Protein AF-A0A1Q3SH34-F1 (afdb_monomer_lite)

Sequence (637 aa):
MPYDEQGNFIYPLPARKSRTPASPARPKKRPAASQPPVISFPAPTALAPTPSENLPVNLELTGEEASRLTPAAPIPGPSAMPIDLMLPETANQPLLAIQEGNNRWQMSENDLALVWNAQLWPKNLRLRTTDGREVEVVYRGRWSGGFGPDFKGAMLRLGPELLKGDVELHLRSGDWNLHGHHTDPRYNEVILQVALEDNGPPVSTAQGRALPVLALLPLFREAGLQLLKTLEAARQSGTRLGSLSESEGPCCDRVAEHHAGLSQVLDKVERLGEQRFEEKAARFEAACAADPDGEDNAAAQELWAGLLEALGYSQNKEPFRRLAAVLPLSVMVDLDREARARRESAEERLLTLETVLLGGAGLLPSQRNPKTRLRIAEPPPPAFDWEAPDGPPEDFIAERYTAELESRWTLLERQLRQVLPGSAWLSQADWTFARLRPPNHPARRLAGLARLLVGWQLNEAVDLVEKFRKAVFGPIEGAAGRLNALLRAEPGDQESDSGLFWTSRYDFGDRALMVGSNQAAGVELIGESRAADMVLNIVLPFLAGYGRDKRDAKLVSQTLAAYRVHPPLSRNELIENVGRQVFRYWLDNPGEAVLEGKPLGKVTIARLANTACRQQGLIHLHHHFCAEQAYSACPLG

pLDDT: mean 76.25, std 22.87, range [22.78, 98.5]

Foldseek 3Di:
DQAPPVGHGDDDDDDDDDDDDDDDDDDDDDDDDDDDDDDDDDDDPDDDDDDDDDDDDDDDDDDDDPPDDDPDDDDDDFDFADDDPPDPPPDDFDWDWDDDPPDIDTDGQQLVLLCLQQVLAPPPDFFAFPVGWTKDFPDSAFQRNHPAARGFFTWIDGHPDTDTFGEHEDQEPCVCVVVPQQQDQSHQRHAEYEYCYHDDDFGAGVVRHTHTYGHCVVRCVVVPPSSVVVSVVCVVVVPDGRFRPPPDDPCQVVLVVVDPALVVLLVLLLVLLVVLLQVLLQVLLVQQLPDPVNPCLSLLLQLCLLLQLLLQPRFCSVLSSLLSVLCPLQNLLVLLQVCVVVVHDLQVLLLLQLLSSCVLSLAQPCSQDVVVVVVLPPPQDDDDDCPPPVGDDLVSLLSNSSSSSVVSNVVVVVVSCVVRPPRDRHHPVSGDDPPDDLLSQSSLLSSQVSQLSSVQNDNGSCSSVVLLLVLLDDDLLCSLVSQLVSRWAWQDDPPHSSSSNSLFGSGSPDDTPPDPPDPSGTDTSQDSLSSSSSCQNRSLSSQLSVCVSVVVPVSNVSSVSSQSNAFAHDDDVLLQSLLCSSCVVCQVVQQSNDDPNDRPPHDGSCSSCGGNSSSSSSVSQCSPPVVVVVPVPRPSD

Structure (mmCIF, N/CA/C/O backbone):
data_AF-A0A1Q3SH34-F1
#
_entry.id   AF-A0A1Q3SH34-F1
#
loop_
_atom_site.group_PDB
_atom_site.id
_atom_site.type_symbol
_atom_site.label_atom_id
_atom_site.label_alt_id
_atom_site.label_comp_id
_atom_site.label_asym_id
_atom_site.label_entity_id
_atom_site.label_seq_id
_atom_site.pdbx_PDB_ins_code
_atom_site.Cartn_x
_atom_site.Cartn_y
_atom_site.Cartn_z
_atom_site.occupancy
_atom_site.B_iso_or_equiv
_atom_site.auth_seq_id
_atom_site.auth_comp_id
_atom_site.auth_asym_id
_atom_site.auth_atom_id
_atom_site.pdbx_PDB_model_num
ATOM 1 N N . MET A 1 1 ? -0.378 51.248 -5.637 1.00 40.69 1 MET A N 1
ATOM 2 C CA . MET A 1 1 ? -1.216 50.180 -6.223 1.00 40.69 1 MET A CA 1
ATOM 3 C C . MET A 1 1 ? -0.435 49.592 -7.386 1.00 40.69 1 MET A C 1
ATOM 5 O O . MET A 1 1 ? 0.196 50.389 -8.069 1.00 40.69 1 MET A O 1
ATOM 9 N N . PRO A 1 2 ? -0.374 48.265 -7.584 1.00 41.16 2 PRO A N 1
ATOM 10 C CA . PRO A 1 2 ? 0.445 47.658 -8.627 1.00 41.16 2 PRO A CA 1
ATOM 11 C C . PRO A 1 2 ? -0.408 47.674 -9.881 1.00 41.16 2 PRO A C 1
ATOM 13 O O . PRO A 1 2 ? -0.968 46.661 -10.245 1.00 41.16 2 PRO A O 1
ATOM 16 N N . TYR A 1 3 ? -0.623 48.854 -10.438 1.00 42.72 3 TYR A N 1
ATOM 17 C CA . TYR A 1 3 ? -1.373 49.048 -11.664 1.00 42.72 3 TYR A CA 1
ATOM 18 C C . TYR A 1 3 ? -0.718 50.201 -12.421 1.00 42.72 3 TYR A C 1
ATOM 20 O O . TYR A 1 3 ? -0.334 51.189 -11.789 1.00 42.72 3 TYR A O 1
ATOM 28 N N . ASP A 1 4 ? -0.528 50.058 -13.729 1.00 63.41 4 ASP A N 1
ATOM 29 C CA . ASP A 1 4 ? -0.053 51.160 -14.570 1.00 63.41 4 ASP A CA 1
ATOM 30 C C . ASP A 1 4 ? -1.144 52.220 -14.799 1.00 63.41 4 ASP A C 1
ATOM 32 O O . ASP A 1 4 ? -2.281 52.091 -14.340 1.00 63.41 4 ASP A O 1
ATOM 36 N N . GLU A 1 5 ? -0.797 53.290 -15.519 1.00 49.72 5 GLU A N 1
ATOM 37 C CA . GLU A 1 5 ? -1.716 54.389 -15.849 1.00 49.72 5 GLU A CA 1
ATOM 38 C C . GLU A 1 5 ? -2.899 53.957 -16.742 1.00 49.72 5 GLU A C 1
ATOM 40 O O . GLU A 1 5 ? -3.805 54.755 -16.977 1.00 49.72 5 GLU A O 1
ATOM 45 N N . GLN A 1 6 ? -2.936 52.699 -17.204 1.00 55.75 6 GLN A N 1
ATOM 46 C CA . GLN A 1 6 ? -4.076 52.088 -17.894 1.00 55.75 6 GLN A CA 1
ATOM 47 C C . GLN A 1 6 ? -4.836 51.055 -17.038 1.00 55.75 6 GLN A C 1
ATOM 49 O O . GLN A 1 6 ? -5.807 50.471 -17.515 1.00 55.75 6 GLN A O 1
ATOM 54 N N . GLY A 1 7 ? -4.456 50.852 -15.773 1.00 39.78 7 GLY A N 1
ATOM 55 C CA . GLY A 1 7 ? -5.157 49.957 -14.855 1.00 39.78 7 GLY A CA 1
ATOM 56 C C . GLY A 1 7 ? -4.788 48.477 -14.991 1.00 39.78 7 GLY A C 1
ATOM 57 O O . GLY A 1 7 ? -5.581 47.636 -14.568 1.00 39.78 7 GLY A O 1
ATOM 58 N N . ASN A 1 8 ? -3.599 48.134 -15.511 1.00 48.47 8 ASN A N 1
ATOM 59 C CA . ASN A 1 8 ? -3.113 46.744 -15.604 1.00 48.47 8 ASN A CA 1
ATOM 60 C C . ASN A 1 8 ? -2.121 46.371 -14.500 1.00 48.47 8 ASN A C 1
ATOM 62 O O . ASN A 1 8 ? -1.215 47.144 -14.198 1.00 48.47 8 ASN A O 1
ATOM 66 N N . PHE A 1 9 ? -2.281 45.183 -13.901 1.00 34.72 9 PHE A N 1
ATOM 67 C CA . PHE A 1 9 ? -1.504 44.782 -12.726 1.00 34.72 9 PHE A CA 1
ATOM 68 C C . PHE A 1 9 ? -0.048 44.451 -13.075 1.00 34.72 9 PHE A C 1
ATOM 70 O O . PHE A 1 9 ? 0.200 43.533 -13.855 1.00 34.72 9 PHE A O 1
ATOM 77 N N . ILE A 1 10 ? 0.926 45.150 -12.478 1.00 45.34 10 ILE A N 1
ATOM 78 C CA . ILE A 1 10 ? 2.359 44.933 -12.758 1.00 45.34 10 ILE A CA 1
ATOM 79 C C . ILE A 1 10 ? 2.986 44.021 -11.691 1.00 45.34 10 ILE A C 1
ATOM 81 O O . ILE A 1 10 ? 3.083 44.395 -10.521 1.00 45.34 10 ILE A O 1
ATOM 85 N N . TYR A 1 11 ? 3.480 42.850 -12.106 1.00 36.75 11 TYR A N 1
ATOM 86 C CA . TYR A 1 11 ? 4.314 41.964 -11.280 1.00 36.75 11 TYR A CA 1
ATOM 87 C C . TYR A 1 11 ? 5.788 42.423 -11.282 1.00 36.75 11 TYR A C 1
ATOM 89 O O . TYR A 1 11 ? 6.368 42.575 -12.359 1.00 36.75 11 TYR A O 1
ATOM 97 N N . PRO A 1 12 ? 6.454 42.590 -10.122 1.00 33.12 12 PRO A N 1
ATOM 98 C CA . PRO A 1 12 ? 7.889 42.854 -10.079 1.00 33.12 12 PRO A CA 1
ATOM 99 C C . PRO A 1 12 ? 8.684 41.544 -10.216 1.00 33.12 12 PRO A C 1
ATOM 101 O O . PRO A 1 12 ? 8.666 40.696 -9.324 1.00 33.12 12 PRO A O 1
ATOM 104 N N . LEU A 1 13 ? 9.407 41.374 -11.326 1.00 33.31 13 LEU A N 1
ATOM 105 C CA . LEU A 1 13 ? 10.385 40.292 -11.499 1.00 33.31 13 LEU A CA 1
ATOM 106 C C . LEU A 1 13 ? 11.719 40.651 -10.807 1.00 33.31 13 LEU A C 1
ATOM 108 O O . LEU A 1 13 ? 12.190 41.781 -10.957 1.00 33.31 13 LEU A O 1
ATOM 112 N N . PRO A 1 14 ? 12.383 39.721 -10.091 1.00 30.48 14 PRO A N 1
ATOM 113 C CA . PRO A 1 14 ? 13.715 39.964 -9.544 1.00 30.48 14 PRO A CA 1
ATOM 114 C C . PRO A 1 14 ? 14.784 39.974 -10.651 1.00 30.48 14 PRO A C 1
ATOM 116 O O . PRO A 1 14 ? 14.792 39.143 -11.559 1.00 30.48 14 PRO A O 1
ATOM 119 N N . ALA A 1 15 ? 15.710 40.930 -10.553 1.00 29.91 15 ALA A N 1
ATOM 120 C CA . ALA A 1 15 ? 16.756 41.208 -11.533 1.00 29.91 15 ALA A CA 1
ATOM 121 C C . ALA A 1 15 ? 17.678 40.001 -11.811 1.00 29.91 15 ALA A C 1
ATOM 123 O O . ALA A 1 15 ? 18.384 39.515 -10.923 1.00 29.91 15 ALA A O 1
ATOM 124 N N . ARG A 1 16 ? 17.743 39.560 -13.077 1.00 32.06 16 ARG A N 1
ATOM 125 C CA . ARG A 1 16 ? 18.782 38.637 -13.563 1.00 32.06 16 ARG A CA 1
ATOM 126 C C . ARG A 1 16 ? 20.111 39.384 -13.707 1.00 32.06 16 ARG A C 1
ATOM 128 O O . ARG A 1 16 ? 20.206 40.362 -14.444 1.00 32.06 16 ARG A O 1
ATOM 135 N N . LYS A 1 17 ? 21.156 38.892 -13.031 1.00 31.56 17 LYS A N 1
ATOM 136 C CA . LYS A 1 17 ? 22.548 39.308 -13.264 1.00 31.56 17 LYS A CA 1
ATOM 137 C C . LYS A 1 17 ? 22.975 38.908 -14.679 1.00 31.56 17 LYS A C 1
ATOM 139 O O . LYS A 1 17 ? 22.796 37.762 -15.087 1.00 31.56 17 LYS A O 1
ATOM 144 N N . SER A 1 18 ? 23.555 39.862 -15.395 1.00 30.64 18 SER A N 1
ATOM 145 C CA . SER A 1 18 ? 24.138 39.701 -16.722 1.00 30.64 18 SER A CA 1
ATOM 146 C C . SER A 1 18 ? 25.331 38.736 -16.705 1.00 30.64 18 SER A C 1
ATOM 148 O O . SER A 1 18 ? 26.230 38.839 -15.870 1.00 30.64 18 SER A O 1
ATOM 150 N N . ARG A 1 19 ? 25.365 37.811 -17.670 1.00 33.12 19 ARG A N 1
ATOM 151 C CA . ARG A 1 19 ? 26.590 37.137 -18.113 1.00 33.12 19 ARG A CA 1
ATOM 152 C C . ARG A 1 19 ? 26.792 37.447 -19.594 1.00 33.12 19 ARG A C 1
ATOM 154 O O . ARG A 1 19 ? 25.862 37.360 -20.388 1.00 33.12 19 ARG A O 1
ATOM 161 N N . THR A 1 20 ? 28.004 37.884 -19.901 1.00 31.02 20 THR A N 1
ATOM 162 C CA . THR A 1 20 ? 28.543 38.270 -21.208 1.00 31.02 20 THR A CA 1
ATOM 163 C C . THR A 1 20 ? 28.591 37.100 -22.205 1.00 31.02 20 THR A C 1
ATOM 165 O O . THR A 1 20 ? 28.617 35.943 -21.781 1.00 31.02 20 THR A O 1
ATOM 168 N N . PRO A 1 21 ? 28.612 37.376 -23.526 1.00 30.64 21 PRO A N 1
ATOM 169 C CA . PRO A 1 21 ? 28.477 36.354 -24.560 1.00 30.64 21 PRO A CA 1
ATOM 170 C C . PRO A 1 21 ? 29.806 35.633 -24.826 1.00 30.64 21 PRO A C 1
ATOM 172 O O . PRO A 1 21 ? 30.855 36.268 -24.936 1.00 30.64 21 PRO A O 1
ATOM 175 N N . ALA A 1 22 ? 29.750 34.310 -24.984 1.00 31.41 22 ALA A N 1
ATOM 176 C CA . ALA A 1 22 ? 30.821 33.512 -25.575 1.00 31.41 22 ALA A CA 1
ATOM 177 C C . ALA A 1 22 ? 30.425 33.101 -27.007 1.00 31.41 22 ALA A C 1
ATOM 179 O O . ALA A 1 22 ? 29.274 32.752 -27.259 1.00 31.41 22 ALA A O 1
ATOM 180 N N . SER A 1 23 ? 31.392 33.189 -27.924 1.00 29.08 23 SER A N 1
ATOM 181 C CA . SER A 1 23 ? 31.316 32.928 -29.372 1.00 29.08 23 SER A CA 1
ATOM 182 C C . SER A 1 23 ? 30.656 31.597 -29.786 1.00 29.08 23 SER A C 1
ATOM 184 O O . SER A 1 23 ? 30.690 30.630 -29.024 1.00 29.08 23 SER A O 1
ATOM 186 N N . PRO A 1 24 ? 30.118 31.504 -31.023 1.00 32.91 24 PRO A N 1
ATOM 187 C CA . PRO A 1 24 ? 29.267 30.396 -31.442 1.00 32.91 24 PRO A CA 1
ATOM 188 C C . PRO A 1 24 ? 30.083 29.125 -31.703 1.00 32.91 24 PRO A C 1
ATOM 190 O O . PRO A 1 24 ? 30.954 29.085 -32.575 1.00 32.91 24 PRO A O 1
ATOM 193 N N . ALA A 1 25 ? 29.771 28.056 -30.972 1.00 32.25 25 ALA A N 1
ATOM 194 C CA . ALA A 1 25 ? 30.217 26.713 -31.312 1.00 32.25 25 ALA A CA 1
ATOM 195 C C . ALA A 1 25 ? 29.284 26.117 -32.381 1.00 32.25 25 ALA A C 1
ATOM 197 O O . ALA A 1 25 ? 28.064 26.141 -32.246 1.00 32.25 25 ALA A O 1
ATOM 198 N N . ARG A 1 26 ? 29.882 25.580 -33.452 1.00 29.38 26 ARG A N 1
ATOM 199 C CA . ARG A 1 26 ? 29.223 24.837 -34.542 1.00 29.38 26 ARG A CA 1
ATOM 200 C C . ARG A 1 26 ? 28.216 23.794 -34.016 1.00 29.38 26 ARG A C 1
ATOM 202 O O . ARG A 1 26 ? 28.567 23.059 -33.089 1.00 29.38 26 ARG A O 1
ATOM 209 N N . PRO A 1 27 ? 27.050 23.612 -34.665 1.00 29.56 27 PRO A N 1
ATOM 210 C CA . PRO A 1 27 ? 26.105 22.575 -34.276 1.00 29.56 27 PRO A CA 1
ATOM 211 C C . PRO A 1 27 ? 26.704 21.194 -34.575 1.00 29.56 27 PRO A C 1
ATOM 213 O O . PRO A 1 27 ? 27.080 20.885 -35.711 1.00 29.56 27 PRO A O 1
ATOM 216 N N . LYS A 1 28 ? 26.813 20.350 -33.544 1.00 31.22 28 LYS A N 1
ATOM 217 C CA . LYS A 1 28 ? 27.087 18.920 -33.719 1.00 31.22 28 LYS A CA 1
ATOM 218 C C . LYS A 1 28 ? 25.816 18.269 -34.267 1.00 31.22 28 LYS A C 1
ATOM 220 O O . LYS A 1 28 ? 24.780 18.291 -33.611 1.00 31.22 28 LYS A O 1
ATOM 225 N N . LYS A 1 29 ? 25.902 17.693 -35.470 1.00 30.31 29 LYS A N 1
ATOM 226 C CA . LYS A 1 29 ? 24.856 16.838 -36.049 1.00 30.31 29 LYS A CA 1
ATOM 227 C C . LYS A 1 29 ? 24.499 15.722 -35.054 1.00 30.31 29 LYS A C 1
ATOM 229 O O . LYS A 1 29 ? 25.384 14.958 -34.671 1.00 30.31 29 LYS A O 1
ATOM 234 N N . ARG A 1 30 ? 23.223 15.630 -34.658 1.00 31.39 30 ARG A N 1
ATOM 235 C CA . ARG A 1 30 ? 22.660 14.449 -33.978 1.00 31.39 30 ARG A CA 1
ATOM 236 C C . ARG A 1 30 ? 22.770 13.228 -34.913 1.00 31.39 30 ARG A C 1
ATOM 238 O O . ARG A 1 30 ? 22.581 13.399 -36.121 1.00 31.39 30 ARG A O 1
ATOM 245 N N . PRO A 1 31 ? 23.099 12.026 -34.410 1.00 29.91 31 PRO A N 1
ATOM 246 C CA . PRO A 1 31 ? 23.098 10.820 -35.229 1.00 29.91 31 PRO A CA 1
ATOM 247 C C . PRO A 1 31 ? 21.660 10.432 -35.605 1.00 29.91 31 PRO A C 1
ATOM 249 O O . PRO A 1 31 ? 20.716 10.706 -34.866 1.00 29.91 31 PRO A O 1
ATOM 252 N N . ALA A 1 32 ? 21.507 9.838 -36.789 1.00 29.52 32 ALA A N 1
ATOM 253 C CA . ALA A 1 32 ? 20.241 9.329 -37.305 1.00 29.52 32 ALA A CA 1
ATOM 254 C C . ALA A 1 32 ? 19.691 8.185 -36.434 1.00 29.52 32 ALA A C 1
ATOM 256 O O . ALA A 1 32 ? 20.468 7.484 -35.786 1.00 29.52 32 ALA A O 1
ATOM 257 N N . ALA A 1 33 ? 18.365 8.007 -36.464 1.00 30.92 33 ALA A N 1
ATOM 258 C CA . ALA A 1 33 ? 17.627 6.958 -35.763 1.00 30.92 33 ALA A CA 1
ATOM 259 C C . ALA A 1 33 ? 18.320 5.589 -35.893 1.00 30.92 33 ALA A C 1
ATOM 261 O O . ALA A 1 33 ? 18.483 5.060 -36.996 1.00 30.92 33 ALA A O 1
ATOM 262 N N . SER A 1 34 ? 18.756 5.041 -34.760 1.00 35.44 34 SER A N 1
ATOM 263 C CA . SER A 1 34 ? 19.270 3.681 -34.656 1.00 35.44 34 SER A CA 1
ATOM 264 C C . SER A 1 34 ? 18.134 2.689 -34.914 1.00 35.44 34 SER A C 1
ATOM 266 O O . SER A 1 34 ? 17.005 2.877 -34.465 1.00 35.44 34 SER A O 1
ATOM 268 N N . GLN A 1 35 ? 18.424 1.627 -35.669 1.00 30.20 35 GLN A N 1
ATOM 269 C CA . GLN A 1 35 ? 17.496 0.506 -35.808 1.00 30.20 35 GLN A CA 1
ATOM 270 C C . GLN A 1 35 ? 17.232 -0.130 -34.432 1.00 30.20 35 GLN A C 1
ATOM 272 O O . GLN A 1 35 ? 18.151 -0.198 -33.610 1.00 30.20 35 GLN A O 1
ATOM 277 N N . PRO A 1 36 ? 16.007 -0.613 -34.176 1.00 31.56 36 PRO A N 1
ATOM 278 C CA . PRO A 1 36 ? 15.662 -1.199 -32.889 1.00 31.56 36 PRO A CA 1
ATOM 279 C C . PRO A 1 36 ? 16.384 -2.546 -32.658 1.00 31.56 36 PRO A C 1
ATOM 281 O O . PRO A 1 36 ? 16.717 -3.245 -33.620 1.00 31.56 36 PRO A O 1
ATOM 284 N N . PRO A 1 37 ? 16.659 -2.910 -31.390 1.00 38.94 37 PRO A N 1
ATOM 285 C CA . PRO A 1 37 ? 17.680 -3.892 -31.035 1.00 38.94 37 PRO A CA 1
ATOM 286 C C . PRO A 1 37 ? 17.254 -5.351 -31.251 1.00 38.94 37 PRO A C 1
ATOM 288 O O . PRO A 1 37 ? 16.122 -5.747 -30.974 1.00 38.94 37 PRO A O 1
ATOM 291 N N . VAL A 1 38 ? 18.218 -6.179 -31.662 1.00 35.06 38 VAL A N 1
ATOM 292 C CA . VAL A 1 38 ? 18.160 -7.646 -31.579 1.00 35.06 38 VAL A CA 1
ATOM 293 C C . VAL A 1 38 ? 18.805 -8.053 -30.252 1.00 35.06 38 VAL A C 1
ATOM 295 O O . VAL A 1 38 ? 20.011 -7.883 -30.084 1.00 35.06 38 VAL A O 1
ATOM 298 N N . ILE A 1 39 ? 18.004 -8.540 -29.302 1.00 41.94 39 ILE A N 1
ATOM 299 C CA . ILE A 1 39 ? 18.472 -9.066 -28.011 1.00 41.94 39 ILE A CA 1
ATOM 300 C C . ILE A 1 39 ? 18.800 -10.558 -28.174 1.00 41.94 39 ILE A C 1
ATOM 302 O O . ILE A 1 39 ? 18.027 -11.291 -28.790 1.00 41.94 39 ILE A O 1
ATOM 306 N N . SER A 1 40 ? 19.948 -11.005 -27.658 1.00 31.20 40 SER A N 1
ATOM 307 C CA . SER A 1 40 ? 20.406 -12.398 -27.737 1.00 31.20 40 SER A CA 1
ATOM 308 C C . SER A 1 40 ? 20.482 -12.994 -26.336 1.00 31.20 40 SER A C 1
ATOM 310 O O . SER A 1 40 ? 21.377 -12.638 -25.576 1.00 31.20 40 SER A O 1
ATOM 312 N N . PHE A 1 41 ? 19.596 -13.939 -26.026 1.00 39.12 41 PHE A N 1
ATOM 313 C CA . PHE A 1 41 ? 19.610 -14.675 -24.761 1.00 39.12 41 PHE A CA 1
ATOM 314 C C . PHE A 1 41 ? 20.516 -15.917 -24.854 1.00 39.12 41 PHE A C 1
ATOM 316 O O . PHE A 1 41 ? 20.532 -16.578 -25.899 1.00 39.12 41 PHE A O 1
ATOM 323 N N . PRO A 1 42 ? 21.255 -16.285 -23.792 1.00 30.14 42 PRO A N 1
ATOM 324 C CA . PRO A 1 42 ? 21.793 -17.635 -23.672 1.00 30.14 42 PRO A CA 1
ATOM 325 C C . PRO A 1 42 ? 20.640 -18.647 -23.567 1.00 30.14 42 PRO A C 1
ATOM 327 O O . PRO A 1 42 ? 19.576 -18.344 -23.028 1.00 30.14 42 PRO A O 1
ATOM 330 N N . ALA A 1 43 ? 20.836 -19.848 -24.117 1.00 26.80 43 ALA A N 1
ATOM 331 C CA . ALA A 1 43 ? 19.821 -20.897 -24.096 1.00 26.80 43 ALA A CA 1
ATOM 332 C C . ALA A 1 43 ? 19.426 -21.257 -22.647 1.00 26.80 43 ALA A C 1
ATOM 334 O O . ALA A 1 43 ? 20.312 -21.350 -21.794 1.00 26.80 43 ALA A O 1
ATOM 335 N N . PRO A 1 44 ? 18.132 -21.487 -22.360 1.00 30.33 44 PRO A N 1
ATOM 336 C CA . PRO A 1 44 ? 17.690 -21.864 -21.026 1.00 30.33 44 PRO A CA 1
ATOM 337 C C . PRO A 1 44 ? 18.280 -23.218 -20.624 1.00 30.33 44 PRO A C 1
ATOM 339 O O . PRO A 1 44 ? 18.262 -24.178 -21.401 1.00 30.33 44 PRO A O 1
ATOM 342 N N . THR A 1 45 ? 18.754 -23.314 -19.384 1.00 31.91 45 THR A N 1
ATOM 343 C CA . THR A 1 45 ? 18.977 -24.601 -18.724 1.00 31.91 45 THR A CA 1
ATOM 344 C C . THR A 1 45 ? 17.617 -25.281 -18.600 1.00 31.91 45 THR A C 1
ATOM 346 O O . THR A 1 45 ? 16.701 -24.744 -17.980 1.00 31.91 45 THR A O 1
ATOM 349 N N . ALA A 1 46 ? 17.451 -26.424 -19.264 1.00 26.69 46 ALA A N 1
ATOM 350 C CA . ALA A 1 46 ? 16.186 -27.140 -19.306 1.00 26.69 46 ALA A CA 1
ATOM 351 C C . ALA A 1 46 ? 15.731 -27.525 -17.888 1.00 26.69 46 ALA A C 1
ATOM 353 O O . ALA A 1 46 ? 16.360 -28.354 -17.233 1.00 26.69 46 ALA A O 1
ATOM 354 N N . LEU A 1 47 ? 14.610 -26.955 -17.442 1.00 30.39 47 LEU A N 1
ATOM 355 C CA . LEU A 1 47 ? 13.809 -27.529 -16.366 1.00 30.39 47 LEU A CA 1
ATOM 356 C C . LEU A 1 47 ? 13.360 -28.922 -16.820 1.00 30.39 47 LEU A C 1
ATOM 358 O O . LEU A 1 47 ? 12.690 -29.070 -17.846 1.00 30.39 47 LEU A O 1
ATOM 362 N N . ALA A 1 48 ? 13.776 -29.949 -16.081 1.00 26.84 48 ALA A N 1
ATOM 363 C CA . ALA A 1 48 ? 13.339 -31.315 -16.321 1.00 26.84 48 ALA A CA 1
ATOM 364 C C . ALA A 1 48 ? 11.807 -31.401 -16.162 1.00 26.84 48 ALA A C 1
ATOM 366 O O . ALA A 1 48 ? 11.268 -30.863 -15.192 1.00 26.84 48 ALA A O 1
ATOM 367 N N . PRO A 1 49 ? 11.087 -32.067 -17.081 1.00 27.59 49 PRO A N 1
ATOM 368 C CA . PRO A 1 49 ? 9.660 -32.288 -16.915 1.00 27.59 49 PRO A CA 1
ATOM 369 C C . PRO A 1 49 ? 9.425 -33.209 -15.714 1.00 27.59 49 PRO A C 1
ATOM 371 O O . PRO A 1 49 ? 10.051 -34.263 -15.588 1.00 27.59 49 PRO A O 1
ATOM 374 N N . THR A 1 50 ? 8.506 -32.816 -14.837 1.00 28.94 50 THR A N 1
ATOM 375 C CA . THR A 1 50 ? 7.969 -33.690 -13.794 1.00 28.94 50 THR A CA 1
ATOM 376 C C . THR A 1 50 ? 7.320 -34.920 -14.448 1.00 28.94 50 THR A C 1
ATOM 378 O O . THR A 1 50 ? 6.574 -34.774 -15.421 1.00 28.94 50 THR A O 1
ATOM 381 N N . PRO A 1 51 ? 7.592 -36.150 -13.974 1.00 26.58 51 PRO A N 1
ATOM 382 C CA . PRO A 1 51 ? 6.960 -37.330 -14.539 1.00 26.58 51 PRO A CA 1
ATOM 383 C C . PRO A 1 51 ? 5.486 -37.373 -14.128 1.00 26.58 51 PRO A C 1
ATOM 385 O O . PRO A 1 51 ? 5.145 -37.288 -12.950 1.00 26.58 51 PRO A O 1
ATOM 388 N N . SER A 1 52 ? 4.607 -37.526 -15.118 1.00 30.77 52 SER A N 1
ATOM 389 C CA . SER A 1 52 ? 3.213 -37.898 -14.905 1.00 30.77 52 SER A CA 1
ATOM 390 C C . SER A 1 52 ? 3.160 -39.327 -14.358 1.00 30.77 52 SER A C 1
ATOM 392 O O . SER A 1 52 ? 3.414 -40.284 -15.095 1.00 30.77 52 SER A O 1
ATOM 394 N N . GLU A 1 53 ? 2.829 -39.495 -13.082 1.00 28.25 53 GLU A N 1
ATOM 395 C CA . GLU A 1 53 ? 2.519 -40.816 -12.542 1.00 28.25 53 GLU A CA 1
ATOM 396 C C . GLU A 1 53 ? 1.120 -41.249 -12.997 1.00 28.25 53 GLU A C 1
ATOM 398 O O . GLU A 1 53 ? 0.092 -40.803 -12.490 1.00 28.25 53 GLU A O 1
ATOM 403 N N . ASN A 1 54 ? 1.098 -42.148 -13.981 1.00 28.88 54 ASN A N 1
ATOM 404 C CA . ASN A 1 54 ? -0.015 -43.061 -14.205 1.00 28.88 54 ASN A CA 1
ATOM 405 C C . ASN A 1 54 ? -0.071 -44.044 -13.026 1.00 28.88 54 ASN A C 1
ATOM 407 O O . ASN A 1 54 ? 0.781 -44.926 -12.918 1.00 28.88 54 ASN A O 1
ATOM 411 N N . LEU A 1 55 ? -1.084 -43.925 -12.168 1.00 27.66 55 LEU A N 1
ATOM 412 C CA . LEU A 1 55 ? -1.441 -44.972 -11.209 1.00 27.66 55 LEU A CA 1
ATOM 413 C C . LEU A 1 55 ? -2.322 -46.033 -11.896 1.00 27.66 55 LEU A C 1
ATOM 415 O O . LEU A 1 55 ? -3.250 -45.672 -12.626 1.00 27.66 55 LEU A O 1
ATOM 419 N N . PRO A 1 56 ? -2.073 -47.338 -11.675 1.00 26.66 56 PRO A N 1
ATOM 420 C CA . PRO A 1 56 ? -2.910 -48.395 -12.210 1.00 26.66 56 PRO A CA 1
ATOM 421 C C . PRO A 1 56 ? -4.194 -48.534 -11.386 1.00 26.66 56 PRO A C 1
ATOM 423 O O . PRO A 1 56 ? -4.190 -48.564 -10.156 1.00 26.66 56 PRO A O 1
ATOM 426 N N . VAL A 1 57 ? -5.301 -48.658 -12.108 1.00 31.52 57 VAL A N 1
ATOM 427 C CA . VAL A 1 57 ? -6.615 -49.043 -11.598 1.00 31.52 57 VAL A CA 1
ATOM 428 C C . VAL A 1 57 ? -6.569 -50.509 -11.163 1.00 31.52 57 VAL A C 1
ATOM 430 O O . VAL A 1 57 ? -6.265 -51.369 -11.987 1.00 31.52 57 VAL A O 1
ATOM 433 N N . ASN A 1 58 ? -6.861 -50.782 -9.887 1.00 27.95 58 ASN A N 1
ATOM 434 C CA . ASN A 1 58 ? -7.751 -51.858 -9.419 1.00 27.95 58 ASN A CA 1
ATOM 435 C C . ASN A 1 58 ? -7.659 -52.014 -7.895 1.00 27.95 58 ASN A C 1
ATOM 437 O O . ASN A 1 58 ? -6.691 -52.568 -7.382 1.00 27.95 58 ASN A O 1
ATOM 441 N N . LEU A 1 59 ? -8.713 -51.608 -7.188 1.00 26.95 59 LEU A N 1
ATOM 442 C CA . LEU A 1 59 ? -9.173 -52.303 -5.988 1.00 26.95 59 LEU A CA 1
ATOM 443 C C . LEU A 1 59 ? -10.648 -51.964 -5.771 1.00 26.95 59 LEU A C 1
ATOM 445 O O . LEU A 1 59 ? -11.027 -50.809 -5.587 1.00 26.95 59 LEU A O 1
ATOM 449 N N . GLU A 1 60 ? -11.466 -53.004 -5.887 1.00 32.31 60 GLU A N 1
ATOM 450 C CA . GLU A 1 60 ? -12.895 -53.010 -5.615 1.00 32.31 60 GLU A CA 1
ATOM 451 C C . GLU A 1 60 ? -13.164 -52.528 -4.184 1.00 32.31 60 GLU A C 1
ATOM 453 O O . GLU A 1 60 ? -12.622 -53.073 -3.222 1.00 32.31 60 GLU A O 1
ATOM 458 N N . LEU A 1 61 ? -14.041 -51.535 -4.043 1.00 28.22 61 LEU A N 1
ATOM 459 C CA . LEU A 1 61 ? -14.716 -51.243 -2.785 1.00 28.22 61 LEU A CA 1
ATOM 460 C C . LEU A 1 61 ? -16.220 -51.329 -3.025 1.00 28.22 61 LEU A C 1
ATOM 462 O O . LEU A 1 61 ? -16.804 -50.602 -3.830 1.00 28.22 61 LEU A O 1
ATOM 466 N N . THR A 1 62 ? -16.811 -52.299 -2.340 1.00 29.66 62 THR A N 1
ATOM 467 C CA . THR A 1 62 ? -18.235 -52.595 -2.266 1.00 29.66 62 THR A CA 1
ATOM 468 C C . THR A 1 62 ? -19.015 -51.393 -1.747 1.00 29.66 62 THR A C 1
ATOM 470 O O . THR A 1 62 ? -18.591 -50.712 -0.813 1.00 29.66 62 THR A O 1
ATOM 473 N N . GLY A 1 63 ? -20.170 -51.141 -2.361 1.00 36.47 63 GLY A N 1
ATOM 474 C CA . GLY A 1 63 ? -21.063 -50.059 -1.982 1.00 36.47 63 GLY A CA 1
ATOM 475 C C . GLY A 1 63 ? -21.674 -50.280 -0.605 1.00 36.47 63 GLY A C 1
ATOM 476 O O . GLY A 1 63 ? -22.393 -51.249 -0.419 1.00 36.47 63 GLY A O 1
ATOM 477 N N . GLU A 1 64 ? -21.369 -49.371 0.319 1.00 32.31 64 GLU A N 1
ATOM 478 C CA . GLU A 1 64 ? -22.271 -48.787 1.326 1.00 32.31 64 GLU A CA 1
ATOM 479 C C . GLU A 1 64 ? -21.463 -47.888 2.284 1.00 32.31 64 GLU A C 1
ATOM 481 O O . GLU A 1 64 ? -21.405 -48.136 3.474 1.00 32.31 64 GLU A O 1
ATOM 486 N N . GLU A 1 65 ? -20.802 -46.830 1.791 1.00 30.50 65 GLU A N 1
ATOM 487 C CA . GLU A 1 65 ? -20.268 -45.776 2.691 1.00 30.50 65 GLU A CA 1
ATOM 488 C C . GLU A 1 65 ? -20.007 -44.410 2.011 1.00 30.50 65 GLU A C 1
ATOM 490 O O . GLU A 1 65 ? -19.386 -43.516 2.578 1.00 30.50 65 GLU A O 1
ATOM 495 N N . ALA A 1 66 ? -20.550 -44.180 0.808 1.00 28.27 66 ALA A N 1
ATOM 496 C CA . ALA A 1 66 ? -20.347 -42.952 0.022 1.00 28.27 66 ALA A CA 1
ATOM 497 C C . ALA A 1 66 ? -21.471 -41.898 0.184 1.00 28.27 66 ALA A C 1
ATOM 499 O O . ALA A 1 66 ? -21.839 -41.225 -0.775 1.00 28.27 66 ALA A O 1
ATOM 500 N N . SER A 1 67 ? -22.056 -41.762 1.382 1.00 31.02 67 SER A N 1
ATOM 501 C CA . SER A 1 67 ? -23.218 -40.876 1.635 1.00 31.02 67 SER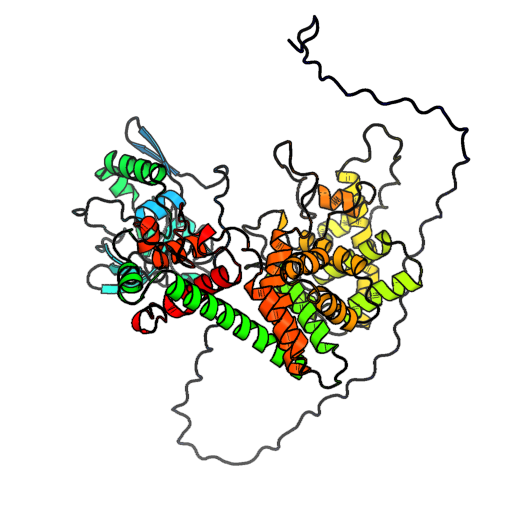 A CA 1
ATOM 502 C C . SER A 1 67 ? -23.003 -39.830 2.748 1.00 31.02 67 SER A C 1
ATOM 504 O O . SER A 1 67 ? -23.916 -39.090 3.105 1.00 31.02 67 SER A O 1
ATOM 506 N N . ARG A 1 68 ? -21.788 -39.679 3.298 1.00 32.16 68 ARG A N 1
ATOM 507 C CA . ARG A 1 68 ? -21.529 -38.663 4.343 1.00 32.16 68 ARG A CA 1
ATOM 508 C C . ARG A 1 68 ? -20.175 -37.969 4.246 1.00 32.16 68 ARG A C 1
ATOM 510 O O . ARG A 1 68 ? -19.444 -37.947 5.223 1.00 32.16 68 ARG A O 1
ATOM 517 N N . LEU A 1 69 ? -19.859 -37.345 3.114 1.00 27.12 69 LEU A N 1
ATOM 518 C CA . LEU A 1 69 ? -18.808 -36.322 3.055 1.00 27.12 69 LEU A CA 1
ATOM 519 C C . LEU A 1 69 ? -19.204 -35.237 2.046 1.00 27.12 69 LEU A C 1
ATOM 521 O O . LEU A 1 69 ? -18.997 -35.366 0.844 1.00 27.12 69 LEU A O 1
ATOM 525 N N . THR A 1 70 ? -19.805 -34.158 2.543 1.00 31.95 70 THR A N 1
ATOM 526 C CA . THR A 1 70 ? -19.877 -32.878 1.827 1.00 31.95 70 THR A CA 1
ATOM 527 C C . THR A 1 70 ? -18.482 -32.246 1.796 1.00 31.95 70 THR A C 1
ATOM 529 O O . THR A 1 70 ? -17.836 -32.214 2.848 1.00 31.95 70 THR A O 1
ATOM 532 N N . PRO A 1 71 ? -18.002 -31.706 0.661 1.00 27.66 71 PRO A N 1
ATOM 533 C CA . PRO A 1 71 ? -16.752 -30.963 0.647 1.00 27.66 71 PRO A CA 1
ATOM 534 C C . PRO A 1 71 ? -16.912 -29.688 1.481 1.00 27.66 71 PRO A C 1
ATOM 536 O O . PRO A 1 71 ? -17.873 -28.936 1.312 1.00 27.66 71 PRO A O 1
ATOM 539 N N . ALA A 1 72 ? -15.982 -29.476 2.412 1.00 26.53 72 ALA A N 1
ATOM 540 C CA . ALA A 1 72 ? -15.907 -28.264 3.211 1.00 26.53 72 ALA A CA 1
ATOM 541 C C . ALA A 1 72 ? -15.766 -27.042 2.290 1.00 26.53 72 ALA A C 1
ATOM 543 O O . ALA A 1 72 ? -14.935 -27.027 1.380 1.00 26.53 72 ALA A O 1
ATOM 544 N N . ALA A 1 73 ? -16.601 -26.030 2.527 1.00 26.89 73 ALA A N 1
ATOM 545 C CA . ALA A 1 73 ? -16.532 -24.749 1.842 1.00 26.89 73 ALA A CA 1
ATOM 546 C C . ALA A 1 73 ? -15.150 -24.092 2.048 1.00 26.89 73 ALA A C 1
ATOM 548 O O . ALA A 1 73 ? -14.562 -24.239 3.124 1.00 26.89 73 ALA A O 1
ATOM 549 N N . PRO A 1 74 ? -14.623 -23.358 1.050 1.00 26.42 74 PRO A N 1
ATOM 550 C CA . PRO A 1 74 ? -13.363 -22.644 1.191 1.00 26.42 74 PRO A CA 1
ATOM 551 C C . PRO A 1 74 ? -13.455 -21.608 2.317 1.00 26.42 74 PRO A C 1
ATOM 553 O O . PRO A 1 74 ? -14.417 -20.846 2.411 1.00 26.42 74 PRO A O 1
ATOM 556 N N . ILE A 1 75 ? -12.431 -21.593 3.169 1.00 25.81 75 ILE A N 1
ATOM 557 C CA . ILE A 1 75 ? -12.239 -20.609 4.236 1.00 25.81 75 ILE A CA 1
ATOM 558 C C . ILE A 1 75 ? -12.166 -19.214 3.585 1.00 25.81 75 ILE A C 1
ATOM 560 O O . ILE A 1 75 ? -11.326 -19.015 2.702 1.00 25.81 75 ILE A O 1
ATOM 564 N N . PRO A 1 76 ? -13.014 -18.241 3.968 1.00 24.34 76 PRO A N 1
ATOM 565 C CA . PRO A 1 76 ? -12.930 -16.893 3.423 1.00 24.34 76 PRO A CA 1
ATOM 566 C C . PRO A 1 76 ? -11.619 -16.238 3.875 1.00 24.34 76 PRO A C 1
ATOM 568 O O . PRO A 1 76 ? -11.303 -16.198 5.064 1.00 24.34 76 PRO A O 1
ATOM 571 N N . GLY A 1 77 ? -10.842 -15.735 2.913 1.00 24.91 77 GLY A N 1
ATOM 572 C CA . GLY A 1 77 ? -9.630 -14.964 3.186 1.00 24.91 77 GLY A CA 1
ATOM 573 C C . GLY A 1 77 ? -9.924 -13.684 3.987 1.00 24.91 77 GLY A C 1
ATOM 574 O O . GLY A 1 77 ? -11.058 -13.196 3.984 1.00 24.91 77 GLY A O 1
ATOM 575 N N . PRO A 1 78 ? -8.918 -13.115 4.677 1.00 24.36 78 PRO A N 1
ATOM 576 C CA . PRO A 1 78 ? -9.105 -11.958 5.544 1.00 24.36 78 PRO A CA 1
ATOM 577 C C . PRO A 1 78 ? -9.662 -10.760 4.763 1.00 24.36 78 PRO A C 1
ATOM 579 O O . PRO A 1 78 ? -9.065 -10.277 3.798 1.00 24.36 78 PRO A O 1
ATOM 582 N N . SER A 1 79 ? -10.830 -10.294 5.209 1.00 25.42 79 SER A N 1
ATOM 583 C CA . SER A 1 79 ? -11.577 -9.161 4.664 1.00 25.42 79 SER A CA 1
ATOM 584 C C . SER A 1 79 ? -10.705 -7.907 4.541 1.00 25.42 79 SER A C 1
ATOM 586 O O . SER A 1 79 ? -10.066 -7.461 5.494 1.00 25.42 79 SER A O 1
ATOM 588 N N . ALA A 1 80 ? -10.727 -7.326 3.342 1.00 27.88 80 ALA A N 1
ATOM 589 C CA . ALA A 1 80 ? -9.990 -6.141 2.929 1.00 27.88 80 ALA A CA 1
ATOM 590 C C . ALA A 1 80 ? -10.234 -4.905 3.821 1.00 27.88 80 ALA A C 1
ATOM 592 O O . ALA A 1 80 ? -11.329 -4.687 4.341 1.00 27.88 80 ALA A O 1
ATOM 593 N N . MET A 1 81 ? -9.192 -4.079 3.957 1.00 27.41 81 MET A N 1
ATOM 594 C CA . MET A 1 81 ? -9.200 -2.826 4.720 1.00 27.41 81 MET A CA 1
ATOM 595 C C . MET A 1 81 ? -9.885 -1.657 3.997 1.00 27.41 81 MET A C 1
ATOM 597 O O . MET A 1 81 ? -9.792 -1.578 2.767 1.00 27.41 81 MET A O 1
ATOM 601 N N . PRO A 1 82 ? -10.436 -0.678 4.744 1.00 28.97 82 PRO A N 1
ATOM 602 C CA . PRO A 1 82 ? -10.817 0.622 4.215 1.00 28.97 82 PRO A CA 1
ATOM 603 C C . PRO A 1 82 ? -9.636 1.597 4.094 1.00 28.97 82 PRO A C 1
ATOM 605 O O . PRO A 1 82 ? -8.601 1.494 4.753 1.00 28.97 82 PRO A O 1
ATOM 608 N N . ILE A 1 83 ? -9.858 2.537 3.183 1.00 29.14 83 ILE A N 1
ATOM 609 C CA . ILE A 1 83 ? -8.961 3.523 2.589 1.00 29.14 83 ILE A CA 1
ATOM 610 C C . ILE A 1 83 ? -8.840 4.772 3.474 1.00 29.14 83 ILE A C 1
ATOM 612 O O . ILE A 1 83 ? -9.725 5.107 4.254 1.00 29.14 83 ILE A O 1
ATOM 616 N N . ASP A 1 84 ? -7.743 5.491 3.269 1.00 24.62 84 ASP A N 1
ATOM 617 C CA . ASP A 1 84 ? -7.524 6.889 3.627 1.00 24.62 84 ASP A CA 1
ATOM 618 C C . ASP A 1 84 ? -8.564 7.814 2.938 1.00 24.62 84 ASP A C 1
ATOM 620 O O . ASP A 1 84 ? -8.328 8.397 1.874 1.00 24.62 84 ASP A O 1
ATOM 624 N N . LEU A 1 85 ? -9.774 7.888 3.500 1.00 26.52 85 LEU A N 1
ATOM 625 C CA . LEU A 1 85 ? -10.801 8.862 3.131 1.00 26.52 85 LEU A CA 1
ATOM 626 C C . LEU A 1 85 ? -10.548 10.169 3.888 1.00 26.52 85 LEU A C 1
ATOM 628 O O . LEU A 1 85 ? -11.284 10.562 4.783 1.00 26.52 85 LEU A O 1
ATOM 632 N N . MET A 1 86 ? -9.534 10.928 3.473 1.00 22.78 86 MET A N 1
ATOM 633 C CA . MET A 1 86 ? -9.776 12.368 3.468 1.00 22.78 86 MET A CA 1
ATOM 634 C C . MET A 1 86 ? -10.863 12.630 2.427 1.00 22.78 86 MET A C 1
ATOM 636 O O . MET A 1 86 ? -10.673 12.330 1.243 1.00 22.78 86 MET A O 1
ATOM 640 N N . LEU A 1 87 ? -12.004 13.105 2.936 1.00 25.98 87 LEU A N 1
ATOM 641 C CA . LEU A 1 87 ? -13.162 13.604 2.204 1.00 25.98 87 LEU A CA 1
ATOM 642 C C . LEU A 1 87 ? -12.707 14.258 0.890 1.00 25.98 87 LEU A C 1
ATOM 644 O O . LEU A 1 87 ? -11.830 15.126 0.944 1.00 25.98 87 LEU A O 1
ATOM 648 N N . PRO A 1 88 ? -13.261 13.879 -0.277 1.00 25.03 88 PRO A N 1
ATOM 649 C CA . PRO A 1 88 ? -13.116 14.733 -1.441 1.00 25.03 88 PRO A CA 1
ATOM 650 C C . PRO A 1 88 ? -13.634 16.117 -1.042 1.00 25.03 88 PRO A C 1
ATOM 652 O O . PRO A 1 88 ? -14.712 16.231 -0.449 1.00 25.03 88 PRO A O 1
ATOM 655 N N . GLU A 1 89 ? -12.866 17.163 -1.346 1.00 29.39 89 GLU A N 1
ATOM 656 C CA . GLU A 1 89 ? -13.450 18.494 -1.455 1.00 29.39 89 GLU A CA 1
ATOM 657 C C . GLU A 1 89 ? -14.732 18.363 -2.287 1.00 29.39 89 GLU A C 1
ATOM 659 O O . GLU A 1 89 ? -14.787 17.625 -3.272 1.00 29.39 89 GLU A O 1
ATOM 664 N N . THR A 1 90 ? -15.779 19.003 -1.787 1.00 32.94 90 THR A N 1
ATOM 665 C CA . THR A 1 90 ? -17.224 18.801 -1.973 1.00 32.94 90 THR A CA 1
ATOM 666 C C . THR A 1 90 ? -17.771 18.933 -3.405 1.00 32.94 90 THR A C 1
ATOM 668 O O . THR A 1 90 ? -18.944 19.239 -3.593 1.00 32.94 90 THR A O 1
ATOM 671 N N . ALA A 1 91 ? -16.967 18.711 -4.440 1.00 29.75 91 ALA A N 1
ATOM 672 C CA . ALA A 1 91 ? -17.274 19.164 -5.787 1.00 29.75 91 ALA A CA 1
ATOM 673 C C . ALA A 1 91 ? -18.025 18.166 -6.688 1.00 29.75 91 ALA A C 1
ATOM 675 O O . ALA A 1 91 ? -18.382 18.572 -7.786 1.00 29.75 91 ALA A O 1
ATOM 676 N N . ASN A 1 92 ? -18.280 16.901 -6.303 1.00 37.78 92 ASN A N 1
ATOM 677 C CA . ASN A 1 92 ? -18.899 15.944 -7.249 1.00 37.78 92 ASN A CA 1
ATOM 678 C C . ASN A 1 92 ? -19.679 14.747 -6.654 1.00 37.78 92 ASN A C 1
ATOM 680 O O . ASN A 1 92 ? -19.741 13.686 -7.274 1.00 37.78 92 ASN A O 1
ATOM 684 N N . GLN A 1 93 ? -20.289 14.871 -5.470 1.00 46.94 93 GLN A N 1
ATOM 685 C CA . GLN A 1 93 ? -21.272 13.862 -5.035 1.00 46.94 93 GLN A CA 1
ATOM 686 C C . GLN A 1 93 ? -22.638 14.132 -5.682 1.00 46.94 93 GLN A C 1
ATOM 688 O O . GLN A 1 93 ? -23.021 15.300 -5.782 1.00 46.94 93 GLN A O 1
ATOM 693 N N . PRO A 1 94 ? -23.387 13.098 -6.116 1.00 58.88 94 PRO A N 1
ATOM 694 C CA . PRO A 1 94 ? -24.760 13.292 -6.558 1.00 58.88 94 PRO A CA 1
ATOM 695 C C . PRO A 1 94 ? -25.570 13.889 -5.403 1.00 58.88 94 PRO A C 1
ATOM 697 O O . PRO A 1 94 ? -25.494 13.426 -4.265 1.00 58.88 94 PRO A O 1
ATOM 700 N N . LEU A 1 95 ? -26.307 14.959 -5.698 1.00 70.88 95 LEU A N 1
ATOM 701 C CA . LEU A 1 95 ? -27.166 15.647 -4.742 1.00 70.88 95 LEU A CA 1
ATOM 702 C C . LEU A 1 95 ? -28.609 15.521 -5.208 1.00 70.88 95 LEU A C 1
ATOM 704 O O . LEU A 1 95 ? -28.927 15.883 -6.343 1.00 70.88 95 LEU A O 1
ATOM 708 N N . LEU A 1 96 ? -29.495 15.063 -4.325 1.00 72.31 96 LEU A N 1
ATOM 709 C CA . LEU A 1 96 ? -30.930 15.117 -4.575 1.00 72.31 96 LEU A CA 1
ATOM 710 C C . LEU A 1 96 ? -31.495 16.395 -3.960 1.00 72.31 96 LEU A C 1
ATOM 712 O O . LEU A 1 96 ? -31.347 16.644 -2.762 1.00 72.31 96 LEU A O 1
ATOM 716 N N . ALA A 1 97 ? -32.123 17.223 -4.795 1.00 72.50 97 ALA A N 1
ATOM 717 C CA . ALA A 1 97 ? -32.822 18.408 -4.328 1.00 72.50 97 ALA A CA 1
ATOM 718 C C . ALA A 1 97 ? -34.180 18.010 -3.733 1.00 72.50 97 ALA A C 1
ATOM 720 O O . ALA A 1 97 ? -35.007 17.413 -4.419 1.00 72.50 97 ALA A O 1
ATOM 721 N N . ILE A 1 98 ? -34.420 18.379 -2.478 1.00 69.12 98 ILE A N 1
ATOM 722 C CA . ILE A 1 98 ? -35.709 18.220 -1.800 1.00 69.12 98 ILE A CA 1
ATOM 723 C C . ILE A 1 98 ? -36.372 19.595 -1.746 1.00 69.12 98 ILE A C 1
ATOM 725 O O . ILE A 1 98 ? -35.760 20.557 -1.277 1.00 69.12 98 ILE A O 1
ATOM 729 N N . GLN A 1 99 ? -37.613 19.694 -2.221 1.00 66.06 99 GLN A N 1
ATOM 730 C CA . GLN A 1 99 ? -38.410 20.917 -2.146 1.00 66.06 99 GLN A CA 1
ATOM 731 C C . GLN A 1 99 ? -39.643 20.692 -1.268 1.00 66.06 99 GLN A C 1
ATOM 733 O O . GLN A 1 99 ? -40.468 19.830 -1.566 1.00 66.06 99 GLN A O 1
ATOM 738 N N . GLU A 1 100 ? -39.777 21.499 -0.214 1.00 59.50 100 GLU A N 1
ATOM 739 C CA . GLU A 1 100 ? -40.957 21.543 0.655 1.00 59.50 100 GLU A CA 1
ATOM 740 C C . GLU A 1 100 ? -41.387 22.991 0.888 1.00 59.50 100 GLU A C 1
ATOM 742 O O . GLU A 1 100 ? -40.678 23.778 1.523 1.00 59.50 100 GLU A O 1
ATOM 747 N N . GLY A 1 101 ? -42.554 23.366 0.360 1.00 64.88 101 GLY A N 1
ATOM 748 C CA . GLY A 1 101 ? -43.001 24.759 0.373 1.00 64.88 101 GLY A CA 1
ATOM 749 C C . GLY A 1 101 ? -41.964 25.683 -0.281 1.00 64.88 101 GLY A C 1
ATOM 750 O O . GLY A 1 101 ? -41.584 25.475 -1.433 1.00 64.88 101 GLY A O 1
ATOM 751 N N . ASN A 1 102 ? -41.483 26.682 0.469 1.00 57.75 102 ASN A N 1
ATOM 752 C CA . ASN A 1 102 ? -40.448 27.627 0.022 1.00 57.75 102 ASN A CA 1
ATOM 753 C C . ASN A 1 102 ? -39.008 27.168 0.319 1.00 57.75 102 ASN A C 1
ATOM 755 O O . ASN A 1 102 ? -38.064 27.857 -0.065 1.00 57.75 102 ASN A O 1
ATOM 759 N N . ASN A 1 103 ? -38.817 26.036 1.000 1.00 56.25 103 ASN A N 1
ATOM 760 C CA . ASN A 1 103 ? -37.488 25.565 1.371 1.00 56.25 103 ASN A CA 1
ATOM 761 C C . ASN A 1 103 ? -36.952 24.571 0.335 1.00 56.25 103 ASN A C 1
ATOM 763 O O . ASN A 1 103 ? -37.645 23.629 -0.057 1.00 56.25 103 ASN A O 1
ATOM 767 N N . ARG A 1 104 ? -35.692 24.764 -0.077 1.00 67.06 104 ARG A N 1
ATOM 768 C CA . ARG A 1 104 ? -34.965 23.859 -0.974 1.00 67.06 104 ARG A CA 1
ATOM 769 C C . ARG A 1 104 ? -33.685 23.382 -0.302 1.00 67.06 104 ARG A C 1
ATOM 771 O O . ARG A 1 104 ? -32.854 24.202 0.077 1.00 67.06 104 ARG A O 1
ATOM 778 N N . TRP A 1 105 ? -33.510 22.069 -0.223 1.00 71.75 105 TRP A N 1
ATOM 779 C CA . TRP A 1 105 ? -32.349 21.426 0.393 1.00 71.75 105 TRP A CA 1
ATOM 780 C C . TRP A 1 105 ? -31.672 20.494 -0.598 1.00 71.75 105 TRP A C 1
ATOM 782 O O . TRP A 1 105 ? -32.303 20.027 -1.542 1.00 71.75 105 TRP A O 1
ATOM 792 N N . GLN A 1 106 ? -30.390 20.225 -0.382 1.00 77.50 106 GLN A N 1
ATOM 793 C CA . GLN A 1 106 ? -29.630 19.243 -1.146 1.00 77.50 106 GLN A CA 1
ATOM 794 C C . GLN A 1 106 ? -29.120 18.175 -0.190 1.00 77.50 106 GLN A C 1
ATOM 796 O O . GLN A 1 106 ? -28.540 18.504 0.848 1.00 77.50 106 GLN A O 1
ATOM 801 N N . MET A 1 107 ? -29.352 16.916 -0.548 1.00 80.44 107 MET A N 1
ATOM 802 C CA . MET A 1 107 ? -28.940 15.767 0.244 1.00 80.44 107 MET A CA 1
ATOM 803 C C . MET A 1 107 ? -27.980 14.895 -0.554 1.00 80.44 107 MET A C 1
ATOM 805 O O . MET A 1 107 ? -28.253 14.577 -1.712 1.00 80.44 107 MET A O 1
ATOM 809 N N . SER A 1 108 ? -26.866 14.528 0.071 1.00 83.88 108 SER A N 1
ATOM 810 C CA . SER A 1 108 ? -25.901 13.555 -0.447 1.00 83.88 108 SER A CA 1
ATOM 811 C C . SER A 1 108 ? -26.119 12.173 0.177 1.00 83.88 108 SER A C 1
ATOM 813 O O . SER A 1 108 ? -26.765 12.045 1.219 1.00 83.88 108 SER A O 1
ATOM 815 N N . GLU A 1 109 ? -25.537 11.129 -0.415 1.00 82.94 109 GLU A N 1
ATOM 816 C CA . GLU A 1 109 ? -25.496 9.792 0.204 1.00 82.94 109 GLU A CA 1
ATOM 817 C C . GLU A 1 109 ? -24.763 9.814 1.552 1.00 82.94 109 GLU A C 1
ATOM 819 O O . GLU A 1 109 ? -25.174 9.142 2.492 1.00 82.94 109 GLU A O 1
ATOM 824 N N . ASN A 1 110 ? -23.744 10.666 1.703 1.00 78.62 110 ASN A N 1
ATOM 825 C CA . ASN A 1 110 ? -23.069 10.864 2.987 1.00 78.62 110 ASN A CA 1
ATOM 826 C C . ASN A 1 110 ? -24.011 11.431 4.057 1.00 78.62 110 ASN A C 1
ATOM 828 O O . ASN A 1 110 ? -23.933 11.039 5.220 1.00 78.62 110 ASN A O 1
ATOM 832 N N . ASP A 1 111 ? -24.910 12.343 3.684 1.00 82.38 111 ASP A N 1
ATOM 833 C CA . ASP A 1 111 ? -25.919 12.859 4.609 1.00 82.38 111 ASP A CA 1
ATOM 834 C C . ASP A 1 111 ? -26.924 11.777 4.995 1.00 82.38 111 ASP A C 1
ATOM 836 O O . ASP A 1 111 ? -27.272 11.648 6.167 1.00 82.38 111 ASP A O 1
ATOM 840 N N . LEU A 1 112 ? -27.356 10.972 4.021 1.00 86.00 112 LEU A N 1
ATOM 841 C CA . LEU A 1 112 ? -28.234 9.831 4.261 1.00 86.00 112 LEU A CA 1
ATOM 842 C C . LEU A 1 112 ? -27.585 8.830 5.228 1.00 86.00 112 LEU A C 1
ATOM 844 O O . LEU A 1 112 ? -28.203 8.390 6.200 1.00 86.00 112 LEU A O 1
ATOM 848 N N . ALA A 1 113 ? -26.305 8.541 5.010 1.00 85.75 113 ALA A N 1
ATOM 849 C CA . ALA A 1 113 ? -25.509 7.700 5.880 1.00 85.75 113 ALA A CA 1
ATOM 850 C C . ALA A 1 113 ? -25.340 8.312 7.275 1.00 85.75 113 ALA A C 1
ATOM 852 O O . ALA A 1 113 ? -25.353 7.574 8.255 1.00 85.75 113 ALA A O 1
ATOM 853 N N . LEU A 1 114 ? -25.216 9.638 7.414 1.00 81.81 114 LEU A N 1
ATOM 854 C CA . LEU A 1 114 ? -25.176 10.304 8.723 1.00 81.81 114 LEU A CA 1
ATOM 855 C C . LEU A 1 114 ? -26.507 10.170 9.465 1.00 81.81 114 LEU A C 1
ATOM 857 O O . LEU A 1 114 ? -26.504 9.865 10.658 1.00 81.81 114 LEU A O 1
ATOM 861 N N . VAL A 1 115 ? -27.629 10.352 8.764 1.00 83.81 115 VAL A N 1
ATOM 862 C CA . VAL A 1 115 ? -28.974 10.161 9.322 1.00 83.81 115 VAL A CA 1
ATOM 863 C C . VAL A 1 115 ? -29.135 8.738 9.839 1.00 83.81 115 VAL A C 1
ATOM 865 O O . VAL A 1 115 ? -29.545 8.555 10.983 1.00 83.81 115 VAL A O 1
ATOM 868 N N . TRP A 1 116 ? -28.730 7.736 9.055 1.00 88.44 116 TRP A N 1
ATOM 869 C CA . TRP A 1 116 ? -28.721 6.345 9.501 1.00 88.44 116 TRP A CA 1
ATOM 870 C C . TRP A 1 116 ? -27.732 6.104 10.653 1.00 88.44 116 TRP A C 1
ATOM 872 O O . TRP A 1 116 ? -28.093 5.534 11.679 1.00 88.44 116 TRP A O 1
ATOM 882 N N . ASN A 1 117 ? -26.487 6.570 10.547 1.00 83.25 117 ASN A N 1
ATOM 883 C CA . ASN A 1 117 ? -25.433 6.332 11.539 1.00 83.25 117 ASN A CA 1
ATOM 884 C C . ASN A 1 117 ? -25.776 6.915 12.914 1.00 83.25 117 ASN A C 1
ATOM 886 O O . ASN A 1 117 ? -25.518 6.277 13.931 1.00 83.25 117 ASN A O 1
ATOM 890 N N . ALA A 1 118 ? -26.328 8.124 12.952 1.00 78.31 118 ALA A N 1
ATOM 891 C CA . ALA A 1 118 ? -26.712 8.785 14.194 1.00 78.31 118 ALA A CA 1
ATOM 892 C C . ALA A 1 118 ? -28.186 8.548 14.566 1.00 78.31 118 ALA A C 1
ATOM 894 O O . ALA A 1 118 ? -28.638 9.077 15.578 1.00 78.31 118 ALA A O 1
ATOM 895 N N . GLN A 1 119 ? -28.911 7.733 13.783 1.00 83.44 119 GLN A N 1
ATOM 896 C CA . GLN A 1 119 ? -30.331 7.421 13.977 1.00 83.44 119 GLN A CA 1
ATOM 897 C C . GLN A 1 119 ? -31.152 8.707 14.164 1.00 83.44 119 GLN A C 1
ATOM 899 O O . GLN A 1 119 ? -31.917 8.857 15.119 1.00 83.44 119 GLN A O 1
ATOM 904 N N . LEU A 1 120 ? -30.911 9.685 13.283 1.00 81.00 120 LEU A N 1
ATOM 905 C CA . LEU A 1 120 ? -31.476 11.028 13.376 1.00 81.00 120 LEU A CA 1
ATOM 906 C C . LEU A 1 120 ? -32.948 10.990 12.967 1.00 81.00 120 LEU A C 1
ATOM 908 O O . LEU A 1 120 ? -33.307 11.343 11.854 1.00 81.00 120 LEU A O 1
ATOM 912 N N . TRP A 1 121 ? -33.816 10.546 13.863 1.00 79.88 121 TRP A N 1
ATOM 913 C CA . TRP A 1 121 ? -35.265 10.634 13.720 1.00 79.88 121 TRP A CA 1
ATOM 914 C C . TRP A 1 121 ? -35.932 10.644 15.101 1.00 79.88 121 TRP A C 1
ATOM 916 O O . TRP A 1 121 ? -35.323 10.227 16.091 1.00 79.88 121 TRP A O 1
ATOM 926 N N . PRO A 1 122 ? -37.173 11.152 15.222 1.00 75.44 122 PRO A N 1
ATOM 927 C CA . PRO A 1 122 ? -37.888 11.147 16.495 1.00 75.44 122 PRO A CA 1
ATOM 928 C C . PRO A 1 122 ? -38.026 9.726 17.061 1.00 75.44 122 PRO A C 1
ATOM 930 O O . PRO A 1 122 ? -38.452 8.815 16.357 1.00 75.44 122 PRO A O 1
ATOM 933 N N . LYS A 1 123 ? -37.713 9.523 18.348 1.00 73.81 123 LYS A N 1
ATOM 934 C CA . LYS A 1 123 ? -37.738 8.185 18.984 1.00 73.81 123 LYS A CA 1
ATOM 935 C C . LYS A 1 123 ? -39.119 7.518 19.002 1.00 73.81 123 LYS A C 1
ATOM 937 O O . LYS A 1 123 ? -39.217 6.310 19.166 1.00 73.81 123 LYS A O 1
ATOM 942 N N . ASN A 1 124 ? -40.185 8.301 18.879 1.00 74.94 124 ASN A N 1
ATOM 943 C CA . ASN A 1 124 ? -41.567 7.828 18.821 1.00 74.94 124 ASN A CA 1
ATOM 944 C C . ASN A 1 124 ? -42.033 7.481 17.395 1.00 74.94 124 ASN A C 1
ATOM 946 O O . ASN A 1 124 ? -43.166 7.032 17.223 1.00 74.94 124 ASN A O 1
ATOM 950 N N . LEU A 1 125 ? -41.196 7.710 16.383 1.00 78.06 125 LEU A N 1
ATOM 951 C CA . LEU A 1 125 ? -41.510 7.415 14.994 1.00 78.06 125 LEU A CA 1
ATOM 952 C C . LEU A 1 125 ? -41.290 5.926 14.707 1.00 78.06 125 LEU A C 1
ATOM 954 O O . LEU A 1 125 ? -40.223 5.379 14.980 1.00 78.06 125 LEU A O 1
ATOM 958 N N . ARG A 1 126 ? -42.298 5.277 14.121 1.00 81.94 126 ARG A N 1
ATOM 959 C CA . ARG A 1 126 ? -42.199 3.887 13.665 1.00 81.94 126 ARG A CA 1
ATOM 960 C C . ARG A 1 126 ? -41.783 3.864 12.204 1.00 81.94 126 ARG A C 1
ATOM 962 O O . ARG A 1 126 ? -42.571 4.231 11.335 1.00 81.94 126 ARG A O 1
ATOM 969 N N . LEU A 1 127 ? -40.558 3.425 11.944 1.00 89.25 127 LEU A N 1
ATOM 970 C CA . LEU A 1 127 ? -40.052 3.252 10.587 1.00 89.25 127 LEU A CA 1
ATOM 971 C C . LEU A 1 127 ? -40.786 2.095 9.899 1.00 89.25 127 LEU A C 1
ATOM 973 O O . LEU A 1 127 ? -41.062 1.068 10.523 1.00 89.25 127 LEU A O 1
ATOM 977 N N . ARG A 1 128 ? -41.100 2.253 8.612 1.00 91.75 128 ARG A N 1
ATOM 978 C CA . ARG A 1 128 ? -41.721 1.208 7.792 1.00 91.75 128 ARG A CA 1
ATOM 979 C C . ARG A 1 128 ? -41.057 1.131 6.429 1.00 91.75 128 ARG A C 1
ATOM 981 O O . ARG A 1 128 ? -40.765 2.160 5.827 1.00 91.75 128 ARG A O 1
ATOM 988 N N . THR A 1 129 ? -40.838 -0.083 5.946 1.00 93.31 129 THR A N 1
ATOM 989 C CA . THR A 1 129 ? -40.438 -0.328 4.560 1.00 93.31 129 THR A CA 1
ATOM 990 C C . THR A 1 129 ? -41.579 0.009 3.599 1.00 93.31 129 THR A C 1
ATOM 992 O O . THR A 1 129 ? -42.741 0.127 3.995 1.00 93.31 129 THR A O 1
ATOM 995 N N . THR A 1 130 ? -41.260 0.125 2.314 1.00 90.62 130 THR A N 1
ATOM 996 C CA . THR A 1 130 ? -42.221 0.421 1.241 1.00 90.62 130 THR A CA 1
ATOM 997 C C . THR A 1 130 ? -43.254 -0.694 1.045 1.00 90.62 130 THR A C 1
ATOM 999 O O . THR A 1 130 ? -44.357 -0.429 0.578 1.00 90.62 130 THR A O 1
ATOM 1002 N N . ASP A 1 131 ? -42.955 -1.917 1.498 1.00 89.75 131 ASP A N 1
ATOM 1003 C CA . ASP A 1 131 ? -43.899 -3.041 1.576 1.00 89.75 131 ASP A CA 1
ATOM 1004 C C . ASP A 1 131 ? -44.651 -3.146 2.924 1.00 89.75 131 ASP A C 1
ATOM 1006 O O . ASP A 1 131 ? -45.369 -4.115 3.171 1.00 89.75 131 ASP A O 1
ATOM 1010 N N . GLY A 1 132 ? -44.521 -2.142 3.799 1.00 90.12 132 GLY A N 1
ATOM 1011 C CA . GLY A 1 132 ? -45.321 -1.976 5.017 1.00 90.12 132 GLY A CA 1
ATOM 1012 C C . GLY A 1 132 ? -44.776 -2.653 6.278 1.00 90.12 132 GLY A C 1
ATOM 1013 O O . GLY A 1 132 ? -45.368 -2.493 7.356 1.00 90.12 132 GLY A O 1
ATOM 1014 N N . ARG A 1 133 ? -43.649 -3.371 6.191 1.00 93.25 133 ARG A N 1
ATOM 1015 C CA . ARG A 1 133 ? -43.013 -4.012 7.352 1.00 93.25 133 ARG A CA 1
ATOM 1016 C C . ARG A 1 133 ? -42.425 -2.963 8.291 1.00 93.25 133 ARG A C 1
ATOM 1018 O O . ARG A 1 133 ? -41.771 -2.018 7.868 1.00 93.25 133 ARG A O 1
ATOM 1025 N N . GLU A 1 134 ? -42.675 -3.127 9.585 1.00 93.38 134 GLU A N 1
ATOM 1026 C CA . GLU A 1 134 ? -42.110 -2.253 10.618 1.00 93.38 134 GLU A CA 1
ATOM 1027 C C . GLU A 1 134 ? -40.606 -2.510 10.758 1.00 93.38 134 GLU A C 1
ATOM 1029 O O . GLU A 1 134 ? -40.187 -3.666 10.730 1.00 93.38 134 GLU A O 1
ATOM 1034 N N . VAL A 1 135 ? -39.811 -1.446 10.885 1.00 94.19 135 VAL A N 1
ATOM 1035 C CA . VAL A 1 135 ? -38.352 -1.509 11.032 1.00 94.19 135 VAL A CA 1
ATOM 1036 C C . VAL A 1 135 ? -37.971 -1.028 12.426 1.00 94.19 135 VAL A C 1
ATOM 1038 O O . VAL A 1 135 ? -38.119 0.148 12.753 1.00 94.19 135 VAL A O 1
ATOM 1041 N N . GLU A 1 136 ? -37.436 -1.928 13.242 1.00 91.94 136 GLU A N 1
ATOM 1042 C CA . GLU A 1 136 ? -36.764 -1.591 14.497 1.00 91.94 136 GLU A CA 1
ATOM 1043 C C . GLU A 1 136 ? -35.256 -1.769 14.307 1.00 91.94 136 GLU A C 1
ATOM 1045 O O . GLU A 1 136 ? -34.782 -2.853 13.954 1.00 91.94 136 GLU A O 1
ATOM 1050 N N . VAL A 1 137 ? -34.481 -0.713 14.548 1.00 90.38 137 VAL A N 1
ATOM 1051 C CA . VAL A 1 137 ? -33.021 -0.795 14.492 1.00 90.38 137 VAL A CA 1
ATOM 1052 C C . VAL A 1 137 ? -32.500 -1.204 15.867 1.00 90.38 137 VAL A C 1
ATOM 1054 O O . VAL A 1 137 ? -32.389 -0.373 16.762 1.00 90.38 137 VAL A O 1
ATOM 1057 N N . VAL A 1 138 ? -32.171 -2.487 16.035 1.00 86.38 138 VAL A N 1
ATOM 1058 C CA . VAL A 1 138 ? -31.518 -2.993 17.258 1.00 86.38 138 VAL A CA 1
ATOM 1059 C C . VAL A 1 138 ? -30.038 -2.617 17.242 1.00 86.38 138 VAL A C 1
ATOM 1061 O O . VAL A 1 138 ? -29.484 -2.152 18.232 1.00 86.38 138 VAL A O 1
ATOM 1064 N N . TYR A 1 139 ? -29.401 -2.789 16.084 1.00 84.38 139 TYR A N 1
ATOM 1065 C CA . TYR A 1 139 ? -28.054 -2.325 15.804 1.00 84.38 139 TYR A CA 1
ATOM 1066 C C . TYR A 1 139 ? -27.971 -1.875 14.348 1.00 84.38 139 TYR A C 1
ATOM 1068 O O . TYR A 1 139 ? -28.184 -2.654 13.426 1.00 84.38 139 TYR A O 1
ATOM 1076 N N . ARG A 1 140 ? -27.621 -0.612 14.123 1.00 86.69 140 ARG A N 1
ATOM 1077 C CA . ARG A 1 140 ? -27.573 0.022 12.791 1.00 86.69 140 ARG A CA 1
ATOM 1078 C C . ARG A 1 140 ? -26.489 -0.515 11.845 1.00 86.69 140 ARG A C 1
ATOM 1080 O O . ARG A 1 140 ? -26.425 -0.098 10.693 1.00 86.69 140 ARG A O 1
ATOM 1087 N N . GLY A 1 141 ? -25.605 -1.380 12.339 1.00 84.69 141 GLY A N 1
ATOM 1088 C CA . GLY A 1 141 ? -24.420 -1.834 11.619 1.00 84.69 141 GLY A CA 1
ATOM 1089 C C . GLY A 1 141 ? -23.257 -0.846 11.702 1.00 84.69 141 GLY A C 1
ATOM 1090 O O . GLY A 1 141 ? -23.368 0.268 12.228 1.00 84.69 141 GLY A O 1
ATOM 1091 N N . ARG A 1 142 ? -22.104 -1.268 11.189 1.00 76.69 142 ARG A N 1
ATOM 1092 C CA . ARG A 1 142 ? -20.873 -0.470 11.179 1.00 76.69 142 ARG A CA 1
ATOM 1093 C C . ARG A 1 142 ? -20.655 0.134 9.820 1.00 76.69 142 ARG A C 1
ATOM 1095 O O . ARG A 1 142 ? -20.608 -0.608 8.846 1.00 76.69 142 ARG A O 1
ATOM 1102 N N . TRP A 1 143 ? -20.454 1.445 9.789 1.00 79.00 143 TRP A N 1
ATOM 1103 C CA . TRP A 1 143 ? -20.053 2.139 8.574 1.00 79.00 143 TRP A CA 1
ATOM 1104 C C . TRP A 1 143 ? -18.824 1.460 7.962 1.00 79.00 143 TRP A C 1
ATOM 1106 O O . TRP A 1 143 ? -17.801 1.310 8.635 1.00 79.00 143 TRP A O 1
ATOM 1116 N N . SER A 1 144 ? -18.946 1.016 6.717 1.00 68.38 144 SER A N 1
ATOM 1117 C CA . SER A 1 144 ? -17.883 0.338 5.984 1.00 68.38 144 SER A CA 1
ATOM 1118 C C . SER A 1 144 ? -16.973 1.337 5.267 1.00 68.38 144 SER A C 1
ATOM 1120 O O . SER A 1 144 ? -15.775 1.078 5.144 1.00 68.38 144 SER A O 1
ATOM 1122 N N . GLY A 1 145 ? -17.525 2.479 4.825 1.00 57.50 145 GLY A N 1
ATOM 1123 C CA . GLY A 1 145 ? -16.805 3.569 4.157 1.00 57.50 145 GLY A CA 1
ATOM 1124 C C . GLY A 1 145 ? -15.996 3.130 2.934 1.00 57.50 145 GLY A C 1
ATOM 1125 O O . GLY A 1 145 ? -15.007 3.772 2.588 1.00 57.50 145 GLY A O 1
ATOM 1126 N N . GLY A 1 146 ? -16.340 1.997 2.319 1.00 60.94 146 GLY A N 1
ATOM 1127 C CA . GLY A 1 146 ? -15.485 1.303 1.360 1.00 60.94 146 GLY A CA 1
ATOM 1128 C C . GLY A 1 146 ? -16.272 0.521 0.315 1.00 60.94 146 GLY A C 1
ATOM 1129 O O . GLY A 1 146 ? -17.415 0.834 0.016 1.00 60.94 146 GLY A O 1
ATOM 1130 N N . PHE A 1 147 ? -15.637 -0.487 -0.285 1.00 56.03 147 PHE A N 1
ATOM 1131 C CA . PHE A 1 147 ? -16.296 -1.360 -1.258 1.00 56.03 147 PHE A CA 1
ATOM 1132 C C . PHE A 1 147 ? -17.212 -2.384 -0.570 1.00 56.03 147 PHE A C 1
ATOM 1134 O O . PHE A 1 147 ? -16.815 -3.018 0.414 1.00 56.03 147 PHE A O 1
ATOM 1141 N N . GLY A 1 148 ? -18.391 -2.605 -1.154 1.00 80.44 148 GLY A N 1
ATOM 1142 C CA . GLY A 1 148 ? -19.457 -3.435 -0.589 1.00 80.44 148 GLY A CA 1
ATOM 1143 C C . GLY A 1 148 ? -20.509 -2.586 0.133 1.00 80.44 148 GLY A C 1
ATOM 1144 O O . GLY A 1 148 ? -20.517 -1.373 -0.063 1.00 80.44 148 GLY A O 1
ATOM 1145 N N . PRO A 1 149 ? -21.368 -3.210 0.955 1.00 88.31 149 PRO A N 1
ATOM 1146 C CA . PRO A 1 149 ? -22.465 -2.511 1.610 1.00 88.31 149 PRO A CA 1
ATOM 1147 C C . PRO A 1 149 ? -22.020 -1.382 2.543 1.00 88.31 149 PRO A C 1
ATOM 1149 O O . PRO A 1 149 ? -21.044 -1.556 3.283 1.00 88.31 149 PRO A O 1
ATOM 1152 N N . ASP A 1 150 ? -22.747 -0.268 2.565 1.00 86.06 150 ASP A N 1
ATOM 1153 C CA . ASP A 1 150 ? -22.445 0.927 3.367 1.00 86.06 150 ASP A CA 1
ATOM 1154 C C . ASP A 1 150 ? -22.356 0.672 4.880 1.00 86.06 150 ASP A C 1
ATOM 1156 O O . ASP A 1 150 ? -21.485 1.223 5.559 1.00 86.06 150 ASP A O 1
ATOM 1160 N N . PHE A 1 151 ? -23.226 -0.177 5.436 1.00 89.44 151 PHE A N 1
ATOM 1161 C CA . PHE A 1 151 ? -23.159 -0.604 6.835 1.00 89.44 151 PHE A CA 1
ATOM 1162 C C . PHE A 1 151 ? -23.152 -2.122 6.945 1.00 89.44 151 PHE A C 1
ATOM 1164 O O . PHE A 1 151 ? -24.039 -2.797 6.433 1.00 89.44 151 PHE A O 1
ATOM 1171 N N . LYS A 1 152 ? -22.183 -2.661 7.688 1.00 86.62 152 LYS A N 1
ATOM 1172 C CA . LYS A 1 152 ? -22.020 -4.106 7.863 1.00 86.62 152 LYS A CA 1
ATOM 1173 C C . LYS A 1 152 ? -22.513 -4.618 9.206 1.00 86.62 152 LYS A C 1
ATOM 1175 O O . LYS A 1 152 ? -22.283 -3.984 10.243 1.00 86.62 152 LYS A O 1
ATOM 1180 N N . GLY A 1 153 ? -23.135 -5.794 9.185 1.00 84.75 153 GLY A N 1
ATOM 1181 C CA . GLY A 1 153 ? -23.544 -6.533 10.381 1.00 84.75 153 GLY A CA 1
ATOM 1182 C C . GLY A 1 153 ? -24.593 -5.820 11.236 1.00 84.75 153 GLY A C 1
ATOM 1183 O O . GLY A 1 153 ? -24.548 -5.925 12.462 1.00 84.75 153 GLY A O 1
ATOM 1184 N N . ALA A 1 154 ? -25.502 -5.078 10.609 1.00 90.06 154 ALA A N 1
ATOM 1185 C CA . ALA A 1 154 ? -26.701 -4.558 11.245 1.00 90.06 154 ALA A CA 1
ATOM 1186 C C . ALA A 1 154 ? -27.575 -5.692 11.805 1.00 90.06 154 ALA A C 1
ATOM 1188 O O . ALA A 1 154 ? -27.621 -6.799 11.267 1.00 90.06 154 ALA A O 1
ATOM 1189 N N . MET A 1 155 ? -28.279 -5.395 12.895 1.00 91.38 155 MET A N 1
ATOM 1190 C CA . MET A 1 155 ? -29.326 -6.236 13.462 1.00 91.38 155 MET A CA 1
ATOM 1191 C C . MET A 1 155 ? -30.628 -5.450 13.452 1.00 91.38 155 MET A C 1
ATOM 1193 O O . MET A 1 155 ? -30.756 -4.440 14.147 1.00 91.38 155 MET A O 1
ATOM 1197 N N . LEU A 1 156 ? -31.584 -5.901 12.650 1.00 94.00 156 LEU A N 1
ATOM 1198 C CA . LEU A 1 156 ? -32.842 -5.202 12.416 1.00 94.00 156 LEU A CA 1
ATOM 1199 C C . LEU A 1 156 ? -34.003 -6.132 12.736 1.00 94.00 156 LEU A C 1
ATOM 1201 O O . LEU A 1 156 ? -33.984 -7.297 12.339 1.00 94.00 156 LEU A O 1
ATOM 1205 N N . ARG A 1 157 ? -35.031 -5.619 13.410 1.00 94.19 157 ARG A N 1
ATOM 1206 C CA . ARG A 1 157 ? -36.326 -6.292 13.442 1.00 94.19 157 ARG A CA 1
ATOM 1207 C C . ARG A 1 157 ? -37.150 -5.797 12.262 1.00 94.19 157 ARG A C 1
ATOM 1209 O O . ARG A 1 157 ? -37.493 -4.618 12.221 1.00 94.19 157 ARG A O 1
ATOM 1216 N N . LEU A 1 158 ? -37.432 -6.674 11.301 1.00 93.19 158 LEU A N 1
ATOM 1217 C CA . LEU A 1 158 ? -38.304 -6.392 10.160 1.00 93.19 158 LEU A CA 1
ATOM 1218 C C . LEU A 1 158 ? -39.617 -7.157 10.342 1.00 93.19 158 LEU A C 1
ATOM 1220 O O . LEU A 1 158 ? -39.686 -8.369 10.141 1.00 93.19 158 LEU A O 1
ATOM 1224 N N . GLY A 1 159 ? -40.670 -6.457 10.764 1.00 91.69 159 GLY A N 1
ATOM 1225 C CA . GLY A 1 159 ? -41.904 -7.094 11.223 1.00 91.69 159 GLY A CA 1
ATOM 1226 C C . GLY A 1 159 ? -41.639 -7.983 12.452 1.00 91.69 159 GLY A C 1
ATOM 1227 O O . GLY A 1 159 ? -41.142 -7.473 13.456 1.00 91.69 159 GLY A O 1
ATOM 1228 N N . PRO A 1 160 ? -41.968 -9.290 12.428 1.00 91.50 160 PRO A N 1
ATOM 1229 C CA . PRO A 1 160 ? -41.697 -10.192 13.550 1.00 91.50 160 PRO A CA 1
ATOM 1230 C C . PRO A 1 160 ? -40.260 -10.746 13.572 1.00 91.50 160 PRO A C 1
ATOM 1232 O O . PRO A 1 160 ? -39.829 -11.276 14.597 1.00 91.50 160 PRO A O 1
ATOM 1235 N N . GLU A 1 161 ? -39.517 -10.649 12.469 1.00 94.44 161 GLU A N 1
ATOM 1236 C CA . GLU A 1 161 ? -38.229 -11.326 12.297 1.00 94.44 161 GLU A CA 1
ATOM 1237 C C . GLU A 1 161 ? -37.063 -10.457 12.766 1.00 94.44 161 GLU A C 1
ATOM 1239 O O . GLU A 1 161 ? -36.981 -9.282 12.417 1.00 94.44 161 GLU A O 1
ATOM 1244 N N . LEU A 1 162 ? -36.133 -11.043 13.527 1.00 93.38 162 LEU A N 1
ATOM 1245 C CA . LEU A 1 162 ? -34.846 -10.426 13.844 1.00 93.38 162 LEU A CA 1
ATOM 1246 C C . LEU A 1 162 ? -33.798 -10.927 12.847 1.00 93.38 162 LEU A C 1
ATOM 1248 O O . LEU A 1 162 ? -33.451 -12.107 12.855 1.00 93.38 162 LEU A O 1
ATOM 1252 N N . LEU A 1 163 ? -33.288 -10.026 12.014 1.00 93.94 163 LEU A N 1
ATOM 1253 C CA . LEU A 1 163 ? -32.325 -10.329 10.962 1.00 93.94 163 LEU A CA 1
ATOM 1254 C C . LEU A 1 163 ? -30.954 -9.749 11.297 1.00 93.94 163 LEU A C 1
ATOM 1256 O O . LEU A 1 163 ? -30.853 -8.664 11.872 1.00 93.94 163 LEU A O 1
ATOM 1260 N N . LYS A 1 164 ? -29.903 -10.462 10.888 1.00 92.31 164 LYS A N 1
ATOM 1261 C CA . LYS A 1 164 ? -28.518 -9.988 10.894 1.00 92.31 164 LYS A CA 1
ATOM 1262 C C . LYS A 1 164 ? -28.014 -9.944 9.456 1.00 92.31 164 LYS A C 1
ATOM 1264 O O . LYS A 1 164 ? -28.140 -10.938 8.751 1.00 92.31 164 LYS A O 1
ATOM 1269 N N . GLY A 1 165 ? -27.440 -8.820 9.050 1.00 92.56 165 GLY A N 1
ATOM 1270 C CA . GLY A 1 165 ? -26.892 -8.636 7.708 1.00 92.56 165 GLY A CA 1
ATOM 1271 C C . GLY A 1 165 ? -26.476 -7.194 7.464 1.00 92.56 165 GLY A C 1
ATOM 1272 O O . GLY A 1 165 ? -26.277 -6.436 8.408 1.00 92.56 165 GLY A O 1
ATOM 1273 N N . ASP A 1 166 ? -26.351 -6.807 6.207 1.00 95.38 166 ASP A N 1
ATOM 1274 C CA . ASP A 1 166 ? -25.821 -5.505 5.820 1.00 95.38 166 ASP A CA 1
ATOM 1275 C C . ASP A 1 166 ? -26.930 -4.515 5.421 1.00 95.38 166 ASP A C 1
ATOM 1277 O O . ASP A 1 166 ? -28.072 -4.898 5.155 1.00 95.38 166 ASP A O 1
ATOM 1281 N N . VAL A 1 167 ? -26.607 -3.225 5.388 1.00 95.88 167 VAL A N 1
ATOM 1282 C CA . VAL A 1 167 ? -27.504 -2.149 4.951 1.00 95.88 167 VAL A CA 1
ATOM 1283 C C . VAL A 1 167 ? -26.795 -1.325 3.890 1.00 95.88 167 VAL A C 1
ATOM 1285 O O . VAL A 1 167 ? -25.648 -0.931 4.086 1.00 95.88 167 VAL A O 1
ATOM 1288 N N . GLU A 1 168 ? -27.489 -1.070 2.787 1.00 96.06 168 GLU A N 1
ATOM 1289 C CA . GLU A 1 168 ? -26.992 -0.267 1.668 1.00 96.06 168 GLU A CA 1
ATOM 1290 C C . GLU A 1 168 ? -27.835 0.994 1.505 1.00 96.06 168 GLU A C 1
ATOM 1292 O O . GLU A 1 168 ? -29.058 0.935 1.665 1.00 96.06 168 GLU A O 1
ATOM 1297 N N . LEU A 1 169 ? -27.196 2.123 1.197 1.00 94.00 169 LEU A N 1
ATOM 1298 C CA . LEU A 1 169 ? -27.834 3.424 1.112 1.00 94.00 169 LEU A CA 1
ATOM 1299 C C . LEU A 1 169 ? -27.667 4.046 -0.272 1.00 94.00 169 LEU A C 1
ATOM 1301 O O . LEU A 1 169 ? -26.574 4.130 -0.813 1.00 94.00 169 LEU A O 1
ATOM 1305 N N . HIS A 1 170 ? -28.759 4.591 -0.802 1.00 92.00 170 HIS A N 1
ATOM 1306 C CA . HIS A 1 170 ? -28.739 5.378 -2.038 1.00 92.00 170 HIS A CA 1
ATOM 1307 C C . HIS A 1 170 ? -29.679 6.571 -1.932 1.00 92.00 170 HIS A C 1
ATOM 1309 O O . HIS A 1 170 ? -30.643 6.570 -1.166 1.00 92.00 170 HIS A O 1
ATOM 1315 N N . LEU A 1 171 ? -29.465 7.604 -2.744 1.00 89.88 171 LEU A N 1
ATOM 1316 C CA . LEU A 1 171 ? -30.465 8.673 -2.850 1.00 89.88 171 LEU A CA 1
ATOM 1317 C C . LEU A 1 171 ? -31.761 8.166 -3.489 1.00 89.88 171 LEU A C 1
ATOM 1319 O O . LEU A 1 171 ? -32.846 8.615 -3.116 1.00 89.88 171 LEU A O 1
ATOM 1323 N N . ARG A 1 172 ? -31.656 7.222 -4.423 1.00 91.38 172 ARG A N 1
ATOM 1324 C CA . ARG A 1 172 ? -32.782 6.626 -5.139 1.00 91.38 172 ARG A CA 1
ATOM 1325 C C . ARG A 1 172 ? -32.703 5.106 -5.054 1.00 91.38 172 ARG A C 1
ATOM 1327 O O . ARG A 1 172 ? -31.643 4.540 -5.297 1.00 91.38 172 ARG A O 1
ATOM 1334 N N . SER A 1 173 ? -33.813 4.431 -4.763 1.00 92.31 173 SER A N 1
ATOM 1335 C CA . SER A 1 173 ? -33.831 2.959 -4.663 1.00 92.31 173 SER A CA 1
ATOM 1336 C C . SER A 1 173 ? -33.347 2.270 -5.949 1.00 92.31 173 SER A C 1
ATOM 1338 O O . SER A 1 173 ? -32.612 1.282 -5.889 1.00 92.31 173 SER A O 1
ATOM 1340 N N . GLY A 1 174 ? -33.677 2.832 -7.118 1.00 89.50 174 GLY A N 1
ATOM 1341 C CA . GLY A 1 174 ? -33.257 2.322 -8.425 1.00 89.50 174 GLY A CA 1
ATOM 1342 C C . GLY A 1 174 ? -31.744 2.348 -8.679 1.00 89.50 174 GLY A C 1
ATOM 1343 O O . GLY A 1 174 ? -31.268 1.602 -9.542 1.00 89.50 174 GLY A O 1
ATOM 1344 N N . ASP A 1 175 ? -30.978 3.137 -7.915 1.00 89.19 175 ASP A N 1
ATOM 1345 C CA . ASP A 1 175 ? -29.517 3.223 -8.057 1.00 89.19 175 ASP A CA 1
ATOM 1346 C C . ASP A 1 175 ? -28.830 1.894 -7.706 1.00 89.19 175 ASP A C 1
ATOM 1348 O O . ASP A 1 175 ? -27.747 1.607 -8.215 1.00 89.19 175 ASP A O 1
ATOM 1352 N N . TRP A 1 176 ? -29.512 1.009 -6.967 1.00 91.19 176 TRP A N 1
ATOM 1353 C CA . TRP A 1 176 ? -29.090 -0.377 -6.753 1.00 91.19 176 TRP A CA 1
ATOM 1354 C C . TRP A 1 176 ? -28.736 -1.105 -8.057 1.00 91.19 176 TRP A C 1
ATOM 1356 O O . TRP A 1 176 ? -27.705 -1.776 -8.169 1.00 91.19 176 TRP A O 1
ATOM 1366 N N . ASN A 1 177 ? -29.593 -0.964 -9.072 1.00 88.38 177 ASN A N 1
ATOM 1367 C CA . ASN A 1 177 ? -29.382 -1.597 -10.368 1.00 88.38 177 ASN A CA 1
ATOM 1368 C C . ASN A 1 177 ? -28.352 -0.828 -11.198 1.00 88.38 177 ASN A C 1
ATOM 1370 O O . ASN A 1 177 ? -27.508 -1.452 -11.841 1.00 88.38 177 ASN A O 1
ATOM 1374 N N . LEU A 1 178 ? -28.385 0.510 -11.142 1.00 84.19 178 LEU A N 1
ATOM 1375 C CA . LEU A 1 178 ? -27.462 1.390 -11.864 1.00 84.19 178 LEU A CA 1
ATOM 1376 C C . LEU A 1 178 ? -26.002 1.155 -11.454 1.00 84.19 178 LEU A C 1
ATOM 1378 O O . LEU A 1 178 ? -25.112 1.147 -12.302 1.00 84.19 178 LEU A O 1
ATOM 1382 N N . HIS A 1 179 ? -25.763 0.923 -10.164 1.00 82.12 179 HIS A N 1
ATOM 1383 C CA . HIS A 1 179 ? -24.447 0.603 -9.616 1.00 82.12 179 HIS A CA 1
ATOM 1384 C C . HIS A 1 179 ? -24.063 -0.879 -9.766 1.00 82.12 179 HIS A C 1
ATOM 1386 O O . HIS A 1 179 ? -22.964 -1.272 -9.375 1.00 82.12 179 HIS A O 1
ATOM 1392 N N . GLY A 1 180 ? -24.937 -1.713 -10.341 1.00 84.19 180 GLY A N 1
ATOM 1393 C CA . GLY A 1 180 ? -24.658 -3.127 -10.596 1.00 84.19 180 GLY A CA 1
ATOM 1394 C C . GLY A 1 180 ? -24.733 -4.035 -9.363 1.00 84.19 180 GLY A C 1
ATOM 1395 O O . GLY A 1 180 ? -24.370 -5.208 -9.465 1.00 84.19 180 GLY A O 1
ATOM 1396 N N . HIS A 1 181 ? -25.239 -3.555 -8.220 1.00 88.88 181 HIS A N 1
ATOM 1397 C CA . HIS A 1 181 ? -25.285 -4.323 -6.965 1.00 88.88 181 HIS A CA 1
ATOM 1398 C C . HIS A 1 181 ? -26.124 -5.603 -7.080 1.00 88.88 181 HIS A C 1
ATOM 1400 O O . HIS A 1 181 ? -25.782 -6.628 -6.496 1.00 88.88 181 HIS A O 1
ATOM 1406 N N . HIS A 1 182 ? -27.156 -5.589 -7.928 1.00 89.94 182 HIS A N 1
ATOM 1407 C CA . HIS A 1 182 ? -27.963 -6.764 -8.279 1.00 89.94 182 HIS A CA 1
ATOM 1408 C C . HIS A 1 182 ? -27.183 -7.921 -8.928 1.00 89.94 182 HIS A C 1
ATOM 1410 O O . HIS A 1 182 ? -27.708 -9.023 -9.013 1.00 89.94 182 HIS A O 1
ATOM 1416 N N . THR A 1 183 ? -25.949 -7.697 -9.386 1.00 86.62 183 THR A N 1
ATOM 1417 C CA . THR A 1 183 ? -25.080 -8.739 -9.970 1.00 86.62 183 THR A CA 1
ATOM 1418 C C . THR A 1 183 ? -23.834 -9.016 -9.141 1.00 86.62 183 THR A C 1
ATOM 1420 O O . THR A 1 183 ? -23.073 -9.927 -9.456 1.00 86.62 183 THR A O 1
ATOM 1423 N N . ASP A 1 184 ? -23.618 -8.246 -8.077 1.00 83.00 184 ASP A N 1
ATOM 1424 C CA . ASP A 1 184 ? -22.390 -8.273 -7.301 1.00 83.00 184 ASP A CA 1
ATOM 1425 C C . ASP A 1 184 ? -22.564 -9.134 -6.038 1.00 83.00 184 ASP A C 1
ATOM 1427 O O . ASP A 1 184 ? -23.321 -8.765 -5.132 1.00 83.00 184 ASP A O 1
ATOM 1431 N N . PRO A 1 185 ? -21.840 -10.265 -5.915 1.00 85.81 185 PRO A N 1
ATOM 1432 C CA . PRO A 1 185 ? -21.971 -11.156 -4.768 1.00 85.81 185 PRO A CA 1
ATOM 1433 C C . PRO A 1 185 ? -21.664 -10.505 -3.415 1.00 85.81 185 PRO A C 1
ATOM 1435 O O . PRO A 1 185 ? -22.122 -11.005 -2.388 1.00 85.81 185 PRO A O 1
ATOM 1438 N N . ARG A 1 186 ? -20.922 -9.388 -3.390 1.00 85.31 186 ARG A N 1
ATOM 1439 C CA . ARG A 1 186 ? -20.585 -8.652 -2.159 1.00 85.31 186 ARG A CA 1
ATOM 1440 C C . ARG A 1 186 ? -21.811 -8.072 -1.450 1.00 85.31 186 ARG A C 1
ATOM 1442 O O . ARG A 1 186 ? -21.718 -7.756 -0.271 1.00 85.31 186 ARG A O 1
ATOM 1449 N N . TYR A 1 187 ? -22.934 -7.944 -2.153 1.00 92.19 187 TYR A N 1
ATOM 1450 C CA . TYR A 1 187 ? -24.177 -7.360 -1.650 1.00 92.19 187 TYR A CA 1
ATOM 1451 C C . TYR A 1 187 ? -25.224 -8.416 -1.258 1.00 92.19 187 TYR A C 1
ATOM 1453 O O . TYR A 1 187 ? -26.346 -8.079 -0.880 1.00 92.19 187 TYR A O 1
ATOM 1461 N N . ASN A 1 188 ? -24.875 -9.706 -1.313 1.00 93.50 188 ASN A N 1
ATOM 1462 C CA . ASN A 1 188 ? -25.803 -10.793 -0.995 1.00 93.50 188 ASN A CA 1
ATOM 1463 C C . ASN A 1 188 ? -26.252 -10.824 0.468 1.00 93.50 188 ASN A C 1
ATOM 1465 O O . ASN A 1 188 ? -27.328 -11.349 0.742 1.00 93.50 188 ASN A O 1
ATOM 1469 N N . GLU A 1 189 ? -25.479 -10.234 1.379 1.00 94.81 189 GLU A N 1
ATOM 1470 C CA . GLU A 1 189 ? -25.809 -10.156 2.805 1.00 94.81 189 GLU A CA 1
ATOM 1471 C C . GLU A 1 189 ? -26.651 -8.920 3.159 1.00 94.81 189 GLU A C 1
ATOM 1473 O O . GLU A 1 189 ? -27.048 -8.762 4.310 1.00 94.81 189 GLU A O 1
ATOM 1478 N N . VAL A 1 190 ? -26.980 -8.048 2.194 1.00 96.62 190 VAL A N 1
ATOM 1479 C CA . VAL A 1 190 ? -27.816 -6.864 2.453 1.00 96.62 190 VAL A CA 1
ATOM 1480 C C . VAL A 1 190 ? -29.219 -7.301 2.869 1.00 96.62 190 VAL A C 1
ATOM 1482 O O . VAL A 1 190 ? -29.891 -8.046 2.159 1.00 96.62 190 VAL A O 1
ATOM 1485 N N . ILE A 1 191 ? -29.680 -6.863 4.036 1.00 96.31 191 ILE A N 1
ATOM 1486 C CA . ILE A 1 191 ? -31.010 -7.179 4.579 1.00 96.31 191 ILE A CA 1
ATOM 1487 C C . ILE A 1 191 ? -31.987 -6.012 4.460 1.00 96.31 191 ILE A C 1
ATOM 1489 O O . ILE A 1 191 ? -33.190 -6.228 4.569 1.00 96.31 191 ILE A O 1
ATOM 1493 N N . LEU A 1 192 ? -31.491 -4.799 4.217 1.00 96.88 192 LEU A N 1
ATOM 1494 C CA . LEU A 1 192 ? -32.300 -3.600 4.033 1.00 96.88 192 LEU A CA 1
ATOM 1495 C C . LEU A 1 192 ? -31.586 -2.639 3.080 1.00 96.88 192 LEU A C 1
ATOM 1497 O O . LEU A 1 192 ? -30.418 -2.319 3.290 1.00 96.88 192 LEU A O 1
ATOM 1501 N N . GLN A 1 193 ? -32.298 -2.141 2.073 1.00 95.94 193 GLN A N 1
ATOM 1502 C CA . GLN A 1 193 ? -31.875 -0.952 1.341 1.00 95.94 193 GLN A CA 1
ATOM 1503 C C . GLN A 1 193 ? -32.533 0.269 1.986 1.00 95.94 193 GLN A C 1
ATOM 1505 O O . GLN A 1 193 ? -33.743 0.279 2.206 1.00 95.94 193 GLN A O 1
ATOM 1510 N N . VAL A 1 194 ? -31.766 1.309 2.284 1.00 94.88 194 VAL A N 1
ATOM 1511 C CA . VAL A 1 194 ? -32.298 2.591 2.749 1.00 94.88 194 VAL A CA 1
ATOM 1512 C C . VAL A 1 194 ? -32.146 3.594 1.619 1.00 94.88 194 VAL A C 1
ATOM 1514 O O . VAL A 1 194 ? -31.040 3.914 1.200 1.00 94.88 194 VAL A O 1
ATOM 1517 N N . ALA A 1 195 ? -33.262 4.103 1.121 1.00 93.44 195 ALA A N 1
ATOM 1518 C CA . ALA A 1 195 ? -33.261 5.114 0.079 1.00 93.44 195 ALA A CA 1
ATOM 1519 C C . ALA A 1 195 ? -33.785 6.436 0.632 1.00 93.44 195 ALA A C 1
ATOM 1521 O O . ALA A 1 195 ? -34.657 6.446 1.505 1.00 93.44 195 ALA A O 1
ATOM 1522 N N . LEU A 1 196 ? -33.313 7.570 0.109 1.00 89.19 196 LEU A N 1
ATOM 1523 C CA . LEU A 1 196 ? -34.062 8.807 0.319 1.00 89.19 196 LEU A CA 1
ATOM 1524 C C . LEU A 1 196 ? -35.414 8.684 -0.397 1.00 89.19 196 LEU A C 1
ATOM 1526 O O . LEU A 1 196 ? -36.451 8.695 0.260 1.00 89.19 196 LEU A O 1
ATOM 1530 N N . GLU A 1 197 ? -35.407 8.504 -1.715 1.00 89.94 197 GLU A N 1
ATOM 1531 C CA . GLU A 1 197 ? -36.607 8.337 -2.538 1.00 89.94 197 GLU A CA 1
ATOM 1532 C C . GLU A 1 197 ? -36.708 6.903 -3.079 1.00 89.94 197 GLU A C 1
ATOM 1534 O O . GLU A 1 197 ? -35.753 6.380 -3.652 1.00 89.94 197 GLU A O 1
ATOM 1539 N N . ASP A 1 198 ? -37.879 6.276 -2.947 1.00 90.62 198 ASP A N 1
ATOM 1540 C CA . ASP A 1 198 ? -38.180 5.045 -3.680 1.00 90.62 198 ASP A CA 1
ATOM 1541 C C . ASP A 1 198 ? -38.726 5.399 -5.070 1.00 90.62 198 ASP A C 1
ATOM 1543 O O . ASP A 1 198 ? -39.796 5.997 -5.188 1.00 90.62 198 ASP A O 1
ATOM 1547 N N . ASN A 1 199 ? -37.962 5.093 -6.120 1.00 87.94 199 ASN A N 1
ATOM 1548 C CA . ASN A 1 199 ? -38.239 5.524 -7.495 1.00 87.94 199 ASN A CA 1
ATOM 1549 C C . ASN A 1 199 ? -38.155 4.394 -8.536 1.00 87.94 199 ASN A C 1
ATOM 1551 O O . ASN A 1 199 ? -38.141 4.676 -9.737 1.00 87.94 199 ASN A O 1
ATOM 1555 N N . GLY A 1 200 ? -38.030 3.142 -8.099 1.00 76.88 200 GLY A N 1
ATOM 1556 C CA . GLY A 1 200 ? -37.718 2.007 -8.961 1.00 76.88 200 GLY A CA 1
ATOM 1557 C C . GLY A 1 200 ? -38.608 0.789 -8.715 1.00 76.88 200 GLY A C 1
ATOM 1558 O O . GLY A 1 200 ? -39.384 0.757 -7.762 1.00 76.88 200 GLY A O 1
ATOM 1559 N N . PRO A 1 201 ? -38.521 -0.230 -9.588 1.00 79.25 201 PRO A N 1
ATOM 1560 C CA . PRO A 1 201 ? -39.130 -1.527 -9.319 1.00 79.25 201 PRO A CA 1
ATOM 1561 C C . PRO A 1 201 ? -38.449 -2.208 -8.116 1.00 79.25 201 PRO A C 1
ATOM 1563 O O . PRO A 1 201 ? -37.319 -1.845 -7.778 1.00 79.25 201 PRO A O 1
ATOM 1566 N N . PRO A 1 202 ? -39.083 -3.231 -7.507 1.00 84.50 202 PRO A N 1
ATOM 1567 C CA . PRO A 1 202 ? -38.467 -4.015 -6.442 1.00 84.50 202 PRO A CA 1
ATOM 1568 C C . PRO A 1 202 ? -37.067 -4.500 -6.826 1.00 84.50 202 PRO A C 1
ATOM 1570 O O . PRO A 1 202 ? -36.858 -5.043 -7.912 1.00 84.50 202 PRO A O 1
ATOM 1573 N N . VAL A 1 203 ? -36.114 -4.300 -5.922 1.00 88.62 203 VAL A N 1
ATOM 1574 C CA . VAL A 1 203 ? -34.711 -4.674 -6.110 1.00 88.62 203 VAL A CA 1
ATOM 1575 C C . VAL A 1 203 ? -34.419 -6.051 -5.516 1.00 88.62 203 VAL A C 1
ATOM 1577 O O . VAL A 1 203 ? -35.063 -6.492 -4.560 1.00 88.62 203 VAL A O 1
ATOM 1580 N N . SER A 1 204 ? -33.426 -6.740 -6.077 1.00 91.69 204 SER A N 1
ATOM 1581 C CA . SER A 1 204 ? -32.976 -8.046 -5.594 1.00 91.69 204 SER A CA 1
ATOM 1582 C C . SER A 1 204 ? -31.456 -8.150 -5.544 1.00 91.69 204 SER A C 1
ATOM 1584 O O . SER A 1 204 ? -30.748 -7.481 -6.300 1.00 91.69 204 SER A O 1
ATOM 1586 N N . THR A 1 205 ? -30.950 -9.020 -4.671 1.00 93.56 205 THR A N 1
ATOM 1587 C CA . THR A 1 205 ? -29.528 -9.394 -4.645 1.00 93.56 205 THR A CA 1
ATOM 1588 C C . THR A 1 205 ? -29.151 -10.262 -5.851 1.00 93.56 205 THR A C 1
ATOM 1590 O O . THR A 1 205 ? -30.027 -10.757 -6.565 1.00 93.56 205 THR A O 1
ATOM 1593 N N . ALA A 1 206 ? -27.852 -10.528 -6.039 1.00 89.25 206 ALA A N 1
ATOM 1594 C CA . ALA A 1 206 ? -27.358 -11.456 -7.063 1.00 89.25 206 ALA A CA 1
ATOM 1595 C C . ALA A 1 206 ? -27.859 -12.900 -6.874 1.00 89.25 206 ALA A C 1
ATOM 1597 O O . ALA A 1 206 ? -27.906 -13.673 -7.827 1.00 89.25 206 ALA A O 1
ATOM 1598 N N . GLN A 1 207 ? -28.287 -13.258 -5.660 1.00 92.00 207 GLN A N 1
ATOM 1599 C CA . GLN A 1 207 ? -28.956 -14.530 -5.359 1.00 92.00 207 GLN A CA 1
ATOM 1600 C C . GLN A 1 207 ? -30.472 -14.510 -5.637 1.00 92.00 207 GLN A C 1
ATOM 1602 O O . GLN A 1 207 ? -31.165 -15.478 -5.334 1.00 92.00 207 GLN A O 1
ATOM 1607 N N . GLY A 1 208 ? -31.015 -13.415 -6.176 1.00 89.06 208 GLY A N 1
ATOM 1608 C CA . GLY A 1 208 ? -32.441 -13.273 -6.479 1.00 89.06 208 GLY A CA 1
ATOM 1609 C C . GLY A 1 208 ? -33.328 -13.022 -5.255 1.00 89.06 208 GLY A C 1
ATOM 1610 O O . GLY A 1 208 ? -34.552 -13.064 -5.367 1.00 89.06 208 GLY A O 1
ATOM 1611 N N . ARG A 1 209 ? -32.748 -12.742 -4.080 1.00 92.75 209 ARG A N 1
ATOM 1612 C CA . ARG A 1 209 ? -33.519 -12.413 -2.875 1.00 92.75 209 ARG A CA 1
ATOM 1613 C C . ARG A 1 209 ? -34.066 -10.993 -2.984 1.00 92.75 209 ARG A C 1
ATOM 1615 O O . ARG A 1 209 ? -33.290 -10.058 -3.165 1.00 92.75 209 ARG A O 1
ATOM 1622 N N . ALA A 1 210 ? -35.381 -10.839 -2.834 1.00 91.56 210 ALA A N 1
ATOM 1623 C CA . ALA A 1 210 ? -36.031 -9.531 -2.794 1.00 91.56 210 ALA A CA 1
ATOM 1624 C C . ALA A 1 210 ? -35.551 -8.723 -1.579 1.00 91.56 210 ALA A C 1
ATOM 1626 O O . ALA A 1 210 ? -35.499 -9.243 -0.458 1.00 91.56 210 ALA A O 1
ATOM 1627 N N . LEU A 1 211 ? -35.209 -7.457 -1.806 1.00 92.94 211 LEU A N 1
ATOM 1628 C CA . LEU A 1 211 ? -34.718 -6.563 -0.767 1.00 92.94 211 LEU A CA 1
ATOM 1629 C C . LEU A 1 211 ? -35.825 -5.610 -0.300 1.00 92.94 211 LEU A C 1
ATOM 1631 O O . LEU A 1 211 ? -36.415 -4.911 -1.124 1.00 92.94 211 LEU A O 1
ATOM 1635 N N . PRO A 1 212 ? -36.111 -5.556 1.014 1.00 94.75 212 PRO A N 1
ATOM 1636 C CA . PRO A 1 212 ? -36.943 -4.500 1.571 1.00 94.75 212 PRO A CA 1
ATOM 1637 C C . PRO A 1 212 ? -36.276 -3.136 1.370 1.00 94.75 212 PRO A C 1
ATOM 1639 O O . PRO A 1 212 ? -35.070 -3.001 1.591 1.00 94.75 212 PRO A O 1
ATOM 1642 N N . VAL A 1 213 ? -37.077 -2.124 1.032 1.00 95.62 213 VAL A N 1
ATOM 1643 C CA . VAL A 1 213 ? -36.626 -0.733 0.907 1.00 95.62 213 VAL A CA 1
ATOM 1644 C C . VAL A 1 213 ? -37.244 0.100 2.024 1.00 95.62 213 VAL A C 1
ATOM 1646 O O . VAL A 1 213 ? -38.460 0.102 2.198 1.00 95.62 213 VAL A O 1
ATOM 1649 N N . LEU A 1 214 ? -36.426 0.822 2.782 1.00 94.25 214 LEU A N 1
ATOM 1650 C CA . LEU A 1 214 ? -36.857 1.876 3.697 1.00 94.25 214 LEU A CA 1
ATOM 1651 C C . LEU A 1 214 ? -36.667 3.227 3.003 1.00 94.25 214 LEU A C 1
ATOM 1653 O O . LEU A 1 214 ? -35.540 3.692 2.853 1.00 94.25 214 LEU A O 1
ATOM 1657 N N . ALA A 1 215 ? -37.767 3.856 2.593 1.00 91.06 215 ALA A N 1
ATOM 1658 C CA . ALA A 1 215 ? -37.747 5.200 2.025 1.00 91.06 215 ALA A CA 1
ATOM 1659 C C . ALA A 1 215 ? -37.810 6.246 3.146 1.00 91.06 215 ALA A C 1
ATOM 1661 O O . ALA A 1 215 ? -38.773 6.276 3.914 1.00 91.06 215 ALA A O 1
ATOM 1662 N N . LEU A 1 216 ? -36.807 7.122 3.241 1.00 87.44 216 LEU A N 1
ATOM 1663 C CA . LEU A 1 216 ? -36.763 8.154 4.281 1.00 87.44 216 LEU A CA 1
ATOM 1664 C C . LEU A 1 216 ? -37.450 9.458 3.872 1.00 87.44 216 LEU A C 1
ATOM 1666 O O . LEU A 1 216 ? -37.799 10.238 4.753 1.00 87.44 216 LEU A O 1
ATOM 1670 N N . LEU A 1 217 ? -37.685 9.720 2.580 1.00 83.56 217 LEU A N 1
ATOM 1671 C CA . LEU A 1 217 ? -38.311 10.969 2.127 1.00 83.56 217 LEU A CA 1
ATOM 1672 C C . LEU A 1 217 ? -39.650 11.258 2.832 1.00 83.56 217 LEU A C 1
ATOM 1674 O O . LEU A 1 217 ? -39.814 12.396 3.265 1.00 83.56 217 LEU A O 1
ATOM 1678 N N . PRO A 1 218 ? -40.568 10.288 3.044 1.00 79.56 218 PRO A N 1
ATOM 1679 C CA . PRO A 1 218 ? -41.776 10.519 3.842 1.00 79.56 218 PRO A CA 1
ATOM 1680 C C . PRO A 1 218 ? -41.481 11.037 5.257 1.00 79.56 218 PRO A C 1
ATOM 1682 O O . PRO A 1 218 ? -42.159 11.942 5.733 1.00 79.56 218 PRO A O 1
ATOM 1685 N N . LEU A 1 219 ? -40.416 10.548 5.897 1.00 72.62 219 LEU A N 1
ATOM 1686 C CA . LEU A 1 219 ? -40.005 10.989 7.233 1.00 72.62 219 LEU A CA 1
ATOM 1687 C C . LEU A 1 219 ? -39.486 12.421 7.229 1.00 72.62 219 LEU A C 1
ATOM 1689 O O . LEU A 1 219 ? -39.763 13.173 8.156 1.00 72.62 219 LEU A O 1
ATOM 1693 N N . PHE A 1 220 ? -38.746 12.812 6.190 1.00 70.56 220 PHE A N 1
ATOM 1694 C CA . PHE A 1 220 ? -38.322 14.200 6.031 1.00 70.56 220 PHE A CA 1
ATOM 1695 C C . PHE A 1 220 ? -39.522 15.137 5.879 1.00 70.56 220 PHE A C 1
ATOM 1697 O O . PHE A 1 220 ? -39.475 16.239 6.416 1.00 70.56 220 PHE A O 1
ATOM 1704 N N . ARG A 1 221 ? -40.606 14.683 5.232 1.00 69.69 221 ARG A N 1
ATOM 1705 C CA . ARG A 1 221 ? -41.845 15.466 5.105 1.00 69.69 221 ARG A CA 1
ATOM 1706 C C . ARG A 1 221 ? -42.644 15.554 6.406 1.00 69.69 221 ARG A C 1
ATOM 1708 O O . ARG A 1 221 ? -43.214 16.593 6.717 1.00 69.69 221 ARG A O 1
ATOM 1715 N N . GLU A 1 222 ? -42.672 14.478 7.191 1.00 66.44 222 GLU A N 1
ATOM 1716 C CA . GLU A 1 222 ? -43.411 14.427 8.462 1.00 66.44 222 GLU A CA 1
ATOM 1717 C C . GLU A 1 222 ? -42.655 15.081 9.633 1.00 66.44 222 GLU A C 1
ATOM 1719 O O . GLU A 1 222 ? -43.257 15.768 10.458 1.00 66.44 222 GLU A O 1
ATOM 1724 N N . ALA A 1 223 ? -41.333 14.899 9.715 1.00 63.62 223 ALA A N 1
ATOM 1725 C CA . ALA A 1 223 ? -40.477 15.469 10.763 1.00 63.62 223 ALA A CA 1
ATOM 1726 C C . ALA A 1 223 ? -39.936 16.874 10.414 1.00 63.62 223 ALA A C 1
ATOM 1728 O O . ALA A 1 223 ? -39.485 17.609 11.303 1.00 63.62 223 ALA A O 1
ATOM 1729 N N . GLY A 1 224 ? -39.987 17.262 9.135 1.00 67.06 224 GLY A N 1
ATOM 1730 C CA . GLY A 1 224 ? -39.732 18.609 8.623 1.00 67.06 224 GLY A CA 1
ATOM 1731 C C . GLY A 1 224 ? -38.383 19.228 9.020 1.00 67.06 224 GLY A C 1
ATOM 1732 O O . GLY A 1 224 ? -37.330 18.587 9.052 1.00 67.06 224 GLY A O 1
ATOM 1733 N N . LEU A 1 225 ? -38.430 20.525 9.356 1.00 61.75 225 LEU A N 1
ATOM 1734 C CA . LEU A 1 225 ? -37.293 21.379 9.742 1.00 61.75 225 LEU A CA 1
ATOM 1735 C C . LEU A 1 225 ? -36.453 20.841 10.909 1.00 61.75 225 LEU A C 1
ATOM 1737 O O . LEU A 1 225 ? -35.285 21.207 11.022 1.00 61.75 225 LEU A O 1
ATOM 1741 N N . GLN A 1 226 ? -37.018 20.024 11.800 1.00 67.81 226 GLN A N 1
ATOM 1742 C CA . GLN A 1 226 ? -36.292 19.558 12.982 1.00 67.81 226 GLN A CA 1
ATOM 1743 C C . GLN A 1 226 ? -35.211 18.539 12.614 1.00 67.81 226 GLN A C 1
ATOM 1745 O O . GLN A 1 226 ? -34.105 18.610 13.142 1.00 67.81 226 GLN A O 1
ATOM 1750 N N . LEU A 1 227 ? -35.502 17.627 11.685 1.00 71.88 227 LEU A N 1
ATOM 1751 C CA . LEU A 1 227 ? -34.516 16.671 11.184 1.00 71.88 227 LEU A CA 1
ATOM 1752 C C . LEU A 1 227 ? -33.379 17.390 10.447 1.00 71.88 227 LEU A C 1
ATOM 1754 O O . LEU A 1 227 ? -32.205 17.116 10.687 1.00 71.88 227 LEU A O 1
ATOM 1758 N N . LEU A 1 228 ? -33.730 18.379 9.625 1.00 71.62 228 LEU A N 1
ATOM 1759 C CA . LEU A 1 228 ? -32.768 19.202 8.892 1.00 71.62 228 LEU A CA 1
ATOM 1760 C C . LEU A 1 228 ? -31.854 19.998 9.835 1.00 71.62 228 LEU A C 1
ATOM 1762 O O . LEU A 1 228 ? -30.640 19.974 9.663 1.00 71.62 228 LEU A O 1
ATOM 1766 N N . LYS A 1 229 ? -32.408 20.612 10.888 1.00 71.31 229 LYS A N 1
ATOM 1767 C CA . LYS A 1 229 ? -31.620 21.291 11.932 1.00 71.31 229 LYS A CA 1
ATOM 1768 C C . LYS A 1 229 ? -30.691 20.333 12.673 1.00 71.31 229 LYS A C 1
ATOM 1770 O O . LYS A 1 229 ? -29.551 20.687 12.952 1.00 71.31 229 LYS A O 1
ATOM 1775 N N . THR A 1 230 ? -31.157 19.125 12.989 1.00 73.56 230 THR A N 1
ATOM 1776 C CA . THR A 1 230 ? -30.322 18.106 13.643 1.00 73.56 230 THR A CA 1
ATOM 1777 C C . THR A 1 230 ? -29.188 17.649 12.726 1.00 73.56 230 THR A C 1
ATOM 1779 O O . THR A 1 230 ? -28.062 17.492 13.187 1.00 73.56 230 THR A O 1
ATOM 1782 N N . LEU A 1 231 ? -29.447 17.491 11.426 1.00 74.25 231 LEU A N 1
ATOM 1783 C CA . LEU A 1 231 ? -28.424 17.150 10.439 1.00 74.25 231 LEU A CA 1
ATOM 1784 C C . LEU A 1 231 ? -27.398 18.284 10.261 1.00 74.25 231 LEU A C 1
ATOM 1786 O O . LEU A 1 231 ? -26.197 18.028 10.220 1.00 74.25 231 LEU A O 1
ATOM 1790 N N . GLU A 1 232 ? -27.838 19.544 10.218 1.00 74.56 232 GLU A N 1
ATOM 1791 C CA . GLU A 1 232 ? -26.942 20.709 10.205 1.00 74.56 232 GLU A CA 1
ATOM 1792 C C . GLU A 1 232 ? -26.095 20.797 11.477 1.00 74.56 232 GLU A C 1
ATOM 1794 O O . GLU A 1 232 ? -24.884 21.010 11.399 1.00 74.56 232 GLU A O 1
ATOM 1799 N N . ALA A 1 233 ? -26.697 20.564 12.644 1.00 70.12 233 ALA A N 1
ATOM 1800 C CA . ALA A 1 233 ? -25.975 20.494 13.908 1.00 70.12 233 ALA A CA 1
ATOM 1801 C C . ALA A 1 233 ? -24.981 19.319 13.932 1.00 70.12 233 ALA A C 1
ATOM 1803 O O . ALA A 1 233 ? -23.865 19.473 14.425 1.00 70.12 233 ALA A O 1
ATOM 1804 N N . ALA A 1 234 ? -25.324 18.164 13.354 1.00 66.88 234 ALA A N 1
ATOM 1805 C CA . ALA A 1 234 ? -24.418 17.021 13.212 1.00 66.88 234 ALA A CA 1
ATOM 1806 C C . ALA A 1 234 ? -23.210 17.358 12.313 1.00 66.88 234 ALA A C 1
ATOM 1808 O O . ALA A 1 234 ? -22.070 17.048 12.666 1.00 66.88 234 ALA A O 1
ATOM 1809 N N . ARG A 1 235 ? -23.437 18.076 11.202 1.00 65.88 235 ARG A N 1
ATOM 1810 C CA . ARG A 1 235 ? -22.370 18.596 10.327 1.00 65.88 235 ARG A CA 1
ATOM 1811 C C . ARG A 1 235 ? -21.452 19.574 11.072 1.00 65.88 235 ARG A C 1
ATOM 1813 O O . ARG A 1 235 ? -20.234 19.470 10.966 1.00 65.88 235 ARG A O 1
ATOM 1820 N N . GLN A 1 236 ? -22.025 20.502 11.841 1.00 66.00 236 GLN A N 1
ATOM 1821 C CA . GLN A 1 236 ? -21.276 21.539 12.567 1.00 66.00 236 GLN A CA 1
ATOM 1822 C C . GLN A 1 236 ? -20.541 21.010 13.808 1.00 66.00 236 GLN A C 1
ATOM 1824 O O . GLN A 1 236 ? 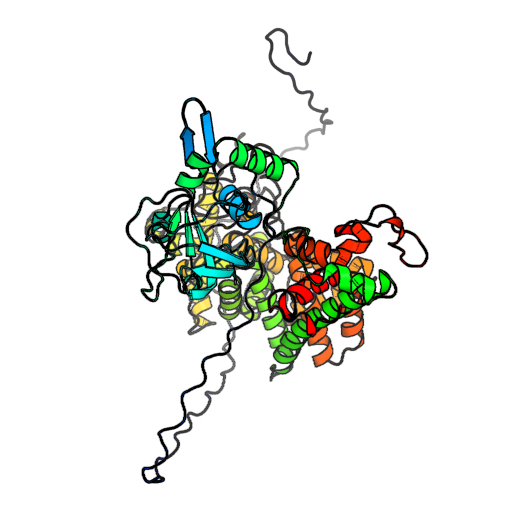-19.448 21.475 14.117 1.00 66.00 236 GLN A O 1
ATOM 1829 N N . SER A 1 237 ? -21.109 20.019 14.500 1.00 56.50 237 SER A N 1
ATOM 1830 C CA . SER A 1 237 ? -20.493 19.349 15.660 1.00 56.50 237 SER A CA 1
ATOM 1831 C C . SER A 1 237 ? -19.339 18.418 15.280 1.00 56.50 237 SER A C 1
ATOM 1833 O O . SER A 1 237 ? -18.630 17.925 16.155 1.00 56.50 237 SER A O 1
ATOM 1835 N N . GLY A 1 238 ? -19.126 18.173 13.983 1.00 54.56 238 GLY A N 1
ATOM 1836 C CA . GLY A 1 238 ? -18.102 17.250 13.508 1.00 54.56 238 GLY A CA 1
ATOM 1837 C C . GLY A 1 238 ? -18.448 15.783 13.761 1.00 54.56 238 GLY A C 1
ATOM 1838 O O . GLY A 1 238 ? -17.530 14.965 13.837 1.00 54.56 238 GLY A O 1
ATOM 1839 N N . THR A 1 239 ? -19.740 15.445 13.881 1.00 54.88 239 THR A N 1
ATOM 1840 C CA . THR A 1 239 ? -20.214 14.056 13.951 1.00 54.88 239 THR A CA 1
ATOM 1841 C C . THR A 1 239 ? -19.736 13.309 12.704 1.00 54.88 239 THR A C 1
ATOM 1843 O O . THR A 1 239 ? -20.081 13.683 11.583 1.00 54.88 239 THR A O 1
ATOM 1846 N N . ARG A 1 240 ? -18.906 12.273 12.880 1.00 59.59 240 ARG A N 1
ATOM 1847 C CA . ARG A 1 240 ? -18.318 11.512 11.766 1.00 59.59 240 ARG A CA 1
ATOM 1848 C C . ARG A 1 240 ? -19.032 10.185 11.551 1.00 59.59 240 ARG A C 1
ATOM 1850 O O . ARG A 1 240 ? -19.352 9.477 12.509 1.00 59.59 240 ARG A O 1
ATOM 1857 N N . LEU A 1 241 ? -19.204 9.826 10.280 1.00 59.03 241 LEU A N 1
ATOM 1858 C CA . LEU A 1 241 ? -19.549 8.470 9.860 1.00 59.03 241 LEU A CA 1
ATOM 1859 C C . LEU A 1 241 ? -18.558 7.467 10.466 1.00 59.03 241 LEU A C 1
ATOM 1861 O O . LEU A 1 241 ? -17.352 7.707 10.491 1.00 59.03 241 LEU A O 1
ATOM 1865 N N . GLY A 1 242 ? -19.072 6.366 11.014 1.00 50.56 242 GLY A N 1
ATOM 1866 C CA . GLY A 1 242 ? -18.244 5.355 11.678 1.00 50.56 242 GLY A CA 1
ATOM 1867 C C . GLY A 1 242 ? -17.862 5.661 13.127 1.00 50.56 242 GLY A C 1
ATOM 1868 O O . GLY A 1 242 ? -17.326 4.773 13.791 1.00 50.56 242 GLY A O 1
ATOM 1869 N N . SER A 1 243 ? -18.213 6.832 13.676 1.00 48.19 243 SER A N 1
ATOM 1870 C CA . SER A 1 243 ? -18.320 6.944 15.130 1.00 48.19 243 SER A CA 1
ATOM 1871 C C . SER A 1 243 ? -19.442 6.003 15.555 1.00 48.19 243 SER A C 1
ATOM 1873 O O . SER A 1 243 ? -20.592 6.199 15.148 1.00 48.19 243 SER A O 1
ATOM 1875 N N . LEU A 1 244 ? -19.131 4.974 16.354 1.00 48.00 244 LEU A N 1
ATOM 1876 C CA . LEU A 1 244 ? -20.137 4.394 17.249 1.00 48.00 244 LEU A CA 1
ATOM 1877 C C . LEU A 1 244 ? -20.799 5.581 17.966 1.00 48.00 244 LEU A C 1
ATOM 1879 O O . LEU A 1 244 ? -20.124 6.593 18.201 1.00 48.00 244 LEU A O 1
ATOM 1883 N N . SER A 1 245 ? -22.110 5.524 18.214 1.00 44.19 245 SER A N 1
ATOM 1884 C CA . SER A 1 245 ? -22.753 6.533 19.065 1.00 44.19 245 SER A CA 1
ATOM 1885 C C . SER A 1 245 ? -21.843 6.744 20.274 1.00 44.19 245 SER A C 1
ATOM 1887 O O . SER A 1 245 ? -21.348 5.771 20.845 1.00 44.19 245 SER A O 1
ATOM 1889 N N . GLU A 1 246 ? -21.535 8.001 20.604 1.00 43.44 246 GLU A N 1
ATOM 1890 C CA . GLU A 1 246 ? -20.558 8.347 21.649 1.00 43.44 246 GLU A CA 1
ATOM 1891 C C . GLU A 1 246 ? -20.885 7.709 23.014 1.00 43.44 246 GLU A C 1
ATOM 1893 O O . GLU A 1 246 ? -20.050 7.725 23.908 1.00 43.44 246 GLU A O 1
ATOM 1898 N N . SER A 1 247 ? -22.068 7.105 23.145 1.00 41.81 247 SER A N 1
ATOM 1899 C CA . SER A 1 247 ? -22.595 6.430 24.319 1.00 41.81 247 SER A CA 1
ATOM 1900 C C . SER A 1 247 ? -22.489 4.892 24.351 1.00 41.81 247 SER A C 1
ATOM 1902 O O . SER A 1 247 ? -22.862 4.333 25.374 1.00 41.81 247 SER A O 1
ATOM 1904 N N . GLU A 1 248 ? -22.073 4.167 23.296 1.00 47.47 248 GLU A N 1
ATOM 1905 C CA . GLU A 1 248 ? -22.295 2.695 23.244 1.00 47.47 248 GLU A CA 1
ATOM 1906 C C . GLU A 1 248 ? -21.172 1.867 22.581 1.00 47.47 248 GLU A C 1
ATOM 1908 O O . GLU A 1 248 ? -21.413 0.963 21.777 1.00 47.47 248 GLU A O 1
ATOM 1913 N N . GLY A 1 249 ? -19.913 2.133 22.926 1.00 52.78 249 GLY A N 1
ATOM 1914 C CA . GLY A 1 249 ? -18.842 1.150 22.738 1.00 52.78 249 GLY A CA 1
ATOM 1915 C C . GLY A 1 249 ? -18.556 0.431 24.061 1.00 52.78 249 GLY A C 1
ATOM 1916 O O . GLY A 1 249 ? -17.936 1.055 24.912 1.00 52.78 249 GLY A O 1
ATOM 1917 N N . PRO A 1 250 ? -18.915 -0.852 24.268 1.00 53.06 250 PRO A N 1
ATOM 1918 C CA . PRO A 1 250 ? -18.759 -1.534 25.565 1.00 53.06 250 PRO A CA 1
ATOM 1919 C C . PRO A 1 250 ? -17.304 -1.693 26.059 1.00 53.06 250 PRO A C 1
ATOM 1921 O O . PRO A 1 250 ? -17.088 -2.205 27.155 1.00 53.06 250 PRO A O 1
ATOM 1924 N N . CYS A 1 251 ? -16.304 -1.288 25.268 1.00 62.47 251 CYS A N 1
ATOM 1925 C CA . CYS A 1 251 ? -14.886 -1.414 25.598 1.00 62.47 251 CYS A CA 1
ATOM 1926 C C . CYS A 1 251 ? -14.237 -0.143 26.173 1.00 62.47 251 CYS A C 1
ATOM 1928 O O . CYS A 1 251 ? -13.209 -0.269 26.828 1.00 62.47 251 CYS A O 1
ATOM 1930 N N . CYS A 1 252 ? -14.772 1.068 25.959 1.00 60.25 252 CYS A N 1
ATOM 1931 C CA . CYS A 1 252 ? -14.042 2.294 26.329 1.00 60.25 252 CYS A CA 1
ATOM 1932 C C . CYS A 1 252 ? -13.855 2.448 27.843 1.00 60.25 252 CYS A C 1
ATOM 1934 O O . CYS A 1 252 ? -12.754 2.767 28.293 1.00 60.25 252 CYS A O 1
ATOM 1936 N N . ASP A 1 253 ? -14.903 2.162 28.611 1.00 61.34 253 ASP A N 1
ATOM 1937 C CA . ASP A 1 253 ? -14.883 2.295 30.071 1.00 61.34 253 ASP A CA 1
ATOM 1938 C C . ASP A 1 253 ? -14.057 1.163 30.700 1.00 61.34 253 ASP A C 1
ATOM 1940 O O . ASP A 1 253 ? -13.236 1.384 31.589 1.00 61.34 253 ASP A O 1
ATOM 1944 N N . ARG A 1 254 ? -14.155 -0.040 30.122 1.00 70.69 254 ARG A N 1
ATOM 1945 C CA . ARG A 1 254 ? -13.423 -1.232 30.565 1.00 70.69 254 ARG A CA 1
ATOM 1946 C C . ARG A 1 254 ? -11.911 -1.114 30.415 1.00 70.69 254 ARG A C 1
ATOM 1948 O O . ARG A 1 254 ? -11.186 -1.555 31.300 1.00 70.69 254 ARG A O 1
ATOM 1955 N N . VAL A 1 255 ? -11.415 -0.508 29.334 1.00 76.81 255 VAL A N 1
ATOM 1956 C CA . VAL A 1 255 ? -9.963 -0.370 29.109 1.00 76.81 255 VAL A CA 1
ATOM 1957 C C . VAL A 1 255 ? -9.308 0.448 30.223 1.00 76.81 255 VAL A C 1
ATOM 1959 O O . VAL A 1 255 ? -8.236 0.077 30.698 1.00 76.81 255 VAL A O 1
ATOM 1962 N N . ALA A 1 256 ? -9.934 1.543 30.660 1.00 71.12 256 ALA A N 1
ATOM 1963 C CA . ALA A 1 256 ? -9.402 2.357 31.751 1.00 71.12 256 ALA A CA 1
ATOM 1964 C C . ALA A 1 256 ? -9.512 1.647 33.109 1.00 71.12 256 ALA A C 1
ATOM 1966 O O . ALA A 1 256 ? -8.588 1.724 33.912 1.00 71.12 256 ALA A O 1
ATOM 1967 N N . GLU A 1 257 ? -10.598 0.908 33.347 1.00 73.31 257 GLU A N 1
ATOM 1968 C CA . GLU A 1 257 ? -10.802 0.133 34.578 1.00 73.31 257 GLU A CA 1
ATOM 1969 C C . GLU A 1 257 ? -9.828 -1.050 34.716 1.00 73.31 257 GLU A C 1
ATOM 1971 O O . GLU A 1 257 ? -9.363 -1.358 35.814 1.00 73.31 257 GLU A O 1
ATOM 1976 N N . HIS A 1 258 ? -9.493 -1.717 33.608 1.00 74.62 258 HIS A N 1
ATOM 1977 C CA . HIS A 1 258 ? -8.619 -2.893 33.598 1.00 74.62 258 HIS A CA 1
ATOM 1978 C C . HIS A 1 258 ? -7.121 -2.566 33.583 1.00 74.62 258 HIS A C 1
ATOM 1980 O O . HIS A 1 258 ? -6.298 -3.474 33.759 1.00 74.62 258 HIS A O 1
ATOM 1986 N N . HIS A 1 259 ? -6.741 -1.304 33.361 1.00 76.31 259 HIS A N 1
ATOM 1987 C CA . HIS A 1 259 ? -5.347 -0.915 33.168 1.00 76.31 259 HIS A CA 1
ATOM 1988 C C . HIS A 1 259 ? -4.850 0.112 34.177 1.00 76.31 259 HIS A C 1
ATOM 1990 O O . HIS A 1 259 ? -5.482 1.124 34.443 1.00 76.31 259 HIS A O 1
ATOM 1996 N N . ALA A 1 260 ? -3.636 -0.122 34.686 1.00 74.62 260 ALA A N 1
ATOM 1997 C CA . ALA A 1 260 ? -2.999 0.727 35.692 1.00 74.62 260 ALA A CA 1
ATOM 1998 C C . ALA A 1 260 ? -2.571 2.112 35.155 1.00 74.62 260 ALA A C 1
ATOM 2000 O O . ALA A 1 260 ? -2.069 2.936 35.916 1.00 74.62 260 ALA A O 1
ATOM 2001 N N . GLY A 1 261 ? -2.722 2.367 33.848 1.00 87.12 261 GLY A N 1
ATOM 2002 C CA . GLY A 1 261 ? -2.426 3.654 33.222 1.00 87.12 261 GLY A CA 1
ATOM 2003 C C . GLY A 1 261 ? -2.170 3.568 31.715 1.00 87.12 261 GLY A C 1
ATOM 2004 O O . GLY A 1 261 ? -2.073 2.485 31.133 1.00 87.12 261 GLY A O 1
ATOM 2005 N N . LEU A 1 262 ? -2.010 4.739 31.088 1.00 90.31 262 LEU A N 1
ATOM 2006 C CA . LEU A 1 262 ? -1.859 4.889 29.635 1.00 90.31 262 LEU A CA 1
ATOM 2007 C C . LEU A 1 262 ? -0.681 4.084 29.067 1.00 90.31 262 LEU A C 1
ATOM 2009 O O . LEU A 1 262 ? -0.811 3.483 28.003 1.00 90.31 262 LEU A O 1
ATOM 2013 N N . SER A 1 263 ? 0.451 4.040 29.780 1.00 91.44 263 SER A N 1
ATOM 2014 C CA . SER A 1 263 ? 1.645 3.305 29.338 1.00 91.44 263 SER A CA 1
ATOM 2015 C C . SER A 1 263 ? 1.345 1.828 29.088 1.00 91.44 263 SER A C 1
ATOM 2017 O O . SER A 1 263 ? 1.720 1.296 28.053 1.00 91.44 263 SER A O 1
ATOM 2019 N N . GLN A 1 264 ? 0.589 1.179 29.980 1.00 91.19 264 GLN A N 1
ATOM 2020 C CA . GLN A 1 264 ? 0.269 -0.242 29.844 1.00 91.19 264 GLN A CA 1
ATOM 2021 C C . GLN A 1 264 ? -0.596 -0.519 28.605 1.00 91.19 264 GLN A C 1
ATOM 2023 O O . GLN A 1 264 ? -0.419 -1.543 27.941 1.00 91.19 264 GLN A O 1
ATOM 2028 N N . VAL A 1 265 ? -1.527 0.386 28.289 1.00 92.06 265 VAL A N 1
ATOM 2029 C CA . VAL A 1 265 ? -2.364 0.278 27.087 1.00 92.06 265 VAL A CA 1
ATOM 2030 C C . VAL A 1 265 ? -1.528 0.489 25.831 1.00 92.06 265 VAL A C 1
ATOM 2032 O O . VAL A 1 265 ? -1.643 -0.300 24.896 1.00 92.06 265 VAL A O 1
ATOM 2035 N N . LEU A 1 266 ? -0.648 1.495 25.811 1.00 94.06 266 LEU A N 1
ATOM 2036 C CA . LEU A 1 266 ? 0.257 1.722 24.682 1.00 94.06 266 LEU A CA 1
ATOM 2037 C C . LEU A 1 266 ? 1.179 0.521 24.446 1.00 94.06 266 LEU A C 1
ATOM 2039 O O . LEU A 1 266 ? 1.270 0.075 23.307 1.00 94.06 266 LEU A O 1
ATOM 2043 N N . ASP A 1 267 ? 1.752 -0.073 25.496 1.00 93.75 267 ASP A N 1
ATOM 2044 C CA . ASP A 1 267 ? 2.591 -1.273 25.378 1.00 93.75 267 ASP A CA 1
ATOM 2045 C C . ASP A 1 267 ? 1.816 -2.457 24.777 1.00 93.75 267 ASP A C 1
ATOM 2047 O O . ASP A 1 267 ? 2.354 -3.252 24.005 1.00 93.75 267 ASP A O 1
ATOM 2051 N N . LYS A 1 268 ? 0.532 -2.613 25.133 1.00 94.00 268 LYS A N 1
ATOM 2052 C CA . LYS A 1 268 ? -0.332 -3.642 24.535 1.00 94.00 268 LYS 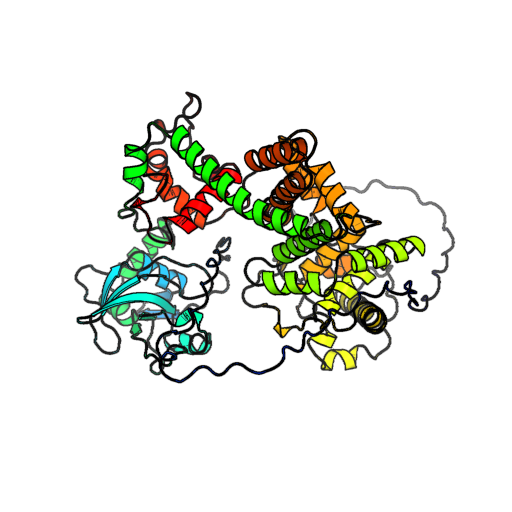A CA 1
ATOM 2053 C C . LYS A 1 268 ? -0.606 -3.353 23.061 1.00 94.00 268 LYS A C 1
ATOM 2055 O O . LYS A 1 268 ? -0.528 -4.271 22.250 1.00 94.00 268 LYS A O 1
ATOM 2060 N N . VAL A 1 269 ? -0.900 -2.101 22.712 1.00 94.88 269 VAL A N 1
ATOM 2061 C CA . VAL A 1 269 ? -1.105 -1.683 21.318 1.00 94.88 269 VAL A CA 1
ATOM 2062 C C . VAL A 1 269 ? 0.167 -1.911 20.496 1.00 94.88 269 VAL A C 1
ATOM 2064 O O . VAL A 1 269 ? 0.084 -2.454 19.400 1.00 94.88 269 VAL A O 1
ATOM 2067 N N . GLU A 1 270 ? 1.346 -1.584 21.023 1.00 96.56 270 GLU A N 1
ATOM 2068 C CA . GLU A 1 270 ? 2.630 -1.859 20.365 1.00 96.56 270 GLU A CA 1
ATOM 2069 C C . GLU A 1 270 ? 2.857 -3.359 20.152 1.00 96.56 270 GLU A C 1
ATOM 2071 O O . GLU A 1 270 ? 3.184 -3.764 19.039 1.00 96.56 270 GLU A O 1
ATOM 2076 N N . ARG A 1 271 ? 2.587 -4.206 21.156 1.00 96.12 271 ARG A N 1
ATOM 2077 C CA . ARG A 1 271 ? 2.671 -5.670 20.997 1.00 96.12 271 ARG A CA 1
ATOM 2078 C C . ARG A 1 271 ? 1.749 -6.208 19.902 1.00 96.12 271 ARG A C 1
ATOM 2080 O O . ARG A 1 271 ? 2.158 -7.096 19.162 1.00 96.12 271 ARG A O 1
ATOM 2087 N N . LEU A 1 272 ? 0.539 -5.666 19.757 1.00 95.38 272 LEU A N 1
ATOM 2088 C CA . LEU A 1 272 ? -0.359 -6.029 18.649 1.00 95.38 272 LEU A CA 1
ATOM 2089 C C . LEU A 1 272 ? 0.187 -5.552 17.297 1.00 95.38 272 LEU A C 1
ATOM 2091 O O . LEU A 1 272 ? 0.031 -6.229 16.281 1.00 95.38 272 LEU A O 1
ATOM 2095 N N . GLY A 1 273 ? 0.853 -4.396 17.279 1.00 96.38 273 GLY A N 1
ATOM 2096 C CA . GLY A 1 273 ? 1.572 -3.902 16.110 1.00 96.38 273 GLY A CA 1
ATOM 2097 C C . GLY A 1 273 ? 2.714 -4.832 15.710 1.00 96.38 273 GLY A C 1
ATOM 2098 O O . GLY A 1 273 ? 2.878 -5.120 14.526 1.00 96.38 273 GLY A O 1
ATOM 2099 N N . GLU A 1 274 ? 3.475 -5.333 16.679 1.00 97.19 274 GLU A N 1
ATOM 2100 C CA . GLU A 1 274 ? 4.527 -6.330 16.465 1.00 97.19 274 GLU A CA 1
ATOM 2101 C C . GLU A 1 274 ? 3.952 -7.666 16.000 1.00 97.19 274 GLU A C 1
ATOM 2103 O O . GLU A 1 274 ? 4.435 -8.206 15.016 1.00 97.19 274 GLU A O 1
ATOM 2108 N N . GLN A 1 275 ? 2.867 -8.160 16.597 1.00 95.31 275 GLN A N 1
ATOM 2109 C CA . GLN A 1 275 ? 2.211 -9.389 16.141 1.00 95.31 275 GLN A CA 1
ATOM 2110 C C . GLN A 1 275 ? 1.777 -9.292 14.670 1.00 95.31 275 GLN A C 1
ATOM 2112 O O . GLN A 1 275 ? 2.062 -10.180 13.869 1.00 95.31 275 GLN A O 1
ATOM 2117 N N . ARG A 1 276 ? 1.162 -8.171 14.279 1.00 93.69 276 ARG A N 1
ATOM 2118 C CA . ARG A 1 276 ? 0.797 -7.915 12.880 1.00 93.69 276 ARG A CA 1
ATOM 2119 C C . ARG A 1 276 ? 2.009 -7.864 11.947 1.00 93.69 276 ARG A C 1
ATOM 2121 O O . ARG A 1 276 ? 1.904 -8.223 10.773 1.00 93.69 276 ARG A O 1
ATOM 2128 N N . PHE A 1 277 ? 3.135 -7.348 12.428 1.00 96.75 277 PHE A N 1
ATOM 2129 C CA . PHE A 1 277 ? 4.393 -7.354 11.688 1.00 96.75 277 PHE A CA 1
ATOM 2130 C C . PHE A 1 277 ? 4.928 -8.780 11.524 1.00 96.75 277 PHE A C 1
ATOM 2132 O O . PHE A 1 277 ? 5.312 -9.164 10.421 1.00 96.75 277 PHE A O 1
ATOM 2139 N N . GLU A 1 278 ? 4.878 -9.573 12.591 1.00 95.06 278 GLU A N 1
ATOM 2140 C CA . GLU A 1 278 ? 5.325 -10.962 12.618 1.00 95.06 278 GLU A CA 1
ATOM 2141 C C . GLU A 1 278 ? 4.542 -11.858 11.658 1.00 95.06 278 GLU A C 1
ATOM 2143 O O . GLU A 1 278 ? 5.141 -12.606 10.890 1.00 95.06 278 GLU A O 1
ATOM 2148 N N . GLU A 1 279 ? 3.217 -11.715 11.609 1.00 92.00 279 GLU A N 1
ATOM 2149 C CA . GLU A 1 279 ? 2.360 -12.424 10.649 1.00 92.00 279 GLU A CA 1
ATOM 2150 C C . GLU A 1 279 ? 2.772 -12.142 9.194 1.00 92.00 279 GLU A C 1
ATOM 2152 O O . GLU A 1 279 ? 2.797 -13.040 8.350 1.00 92.00 279 GLU A O 1
ATOM 2157 N N . LYS A 1 280 ? 3.151 -10.894 8.891 1.00 92.75 280 LYS A N 1
ATOM 2158 C CA . LYS A 1 280 ? 3.652 -10.519 7.560 1.00 92.75 280 LYS A CA 1
ATOM 2159 C C . LYS A 1 280 ? 5.059 -11.053 7.303 1.00 92.75 280 LYS A C 1
ATOM 2161 O O . LYS A 1 280 ? 5.344 -11.447 6.175 1.00 92.75 280 LYS A O 1
ATOM 2166 N N . ALA A 1 281 ? 5.932 -11.045 8.309 1.00 96.62 281 ALA A N 1
ATOM 2167 C CA . ALA A 1 281 ? 7.300 -11.541 8.186 1.00 96.62 281 ALA A CA 1
ATOM 2168 C C . ALA A 1 281 ? 7.326 -13.059 7.956 1.00 96.62 281 ALA A C 1
ATOM 2170 O O . ALA A 1 281 ? 8.044 -13.523 7.073 1.00 96.62 281 ALA A O 1
ATOM 2171 N N . ALA A 1 282 ? 6.472 -13.812 8.656 1.00 92.56 282 ALA A N 1
ATOM 2172 C CA . ALA A 1 282 ? 6.324 -15.258 8.489 1.00 92.56 282 ALA A CA 1
ATOM 2173 C C . ALA A 1 282 ? 5.929 -15.649 7.053 1.00 92.56 282 ALA A C 1
ATOM 2175 O O . ALA A 1 282 ? 6.427 -16.639 6.521 1.00 92.56 282 ALA A O 1
ATOM 2176 N N . ARG A 1 283 ? 5.090 -14.838 6.385 1.00 90.12 283 ARG A N 1
ATOM 2177 C CA . ARG A 1 283 ? 4.756 -15.029 4.962 1.00 90.12 283 ARG A CA 1
ATOM 2178 C C . ARG A 1 283 ? 6.005 -14.996 4.075 1.00 90.12 283 ARG A C 1
ATOM 2180 O O . ARG A 1 283 ? 6.131 -15.822 3.179 1.00 90.12 283 ARG A O 1
ATOM 2187 N N . PHE A 1 284 ? 6.902 -14.037 4.302 1.00 92.00 284 PHE A N 1
ATOM 2188 C CA . PHE A 1 284 ? 8.124 -13.899 3.506 1.00 92.00 284 PHE A CA 1
ATOM 2189 C C . PHE A 1 284 ? 9.185 -14.934 3.878 1.00 92.00 284 PHE A C 1
ATOM 2191 O O . PHE A 1 284 ? 9.870 -15.422 2.988 1.00 92.00 284 PHE A O 1
ATOM 2198 N N . GLU A 1 285 ? 9.293 -15.304 5.154 1.00 92.25 285 GLU A N 1
ATOM 2199 C CA . GLU A 1 285 ? 10.169 -16.388 5.615 1.00 92.25 285 GLU A CA 1
ATOM 2200 C C . GLU A 1 285 ? 9.830 -17.708 4.913 1.00 92.25 285 GLU A C 1
ATOM 2202 O O . GLU A 1 285 ? 10.708 -18.333 4.323 1.00 92.25 285 GLU A O 1
ATOM 2207 N N . ALA A 1 286 ? 8.545 -18.080 4.882 1.00 87.50 286 ALA A N 1
ATOM 2208 C CA . ALA A 1 286 ? 8.087 -19.282 4.188 1.00 87.50 286 ALA A CA 1
ATOM 2209 C C . ALA A 1 286 ? 8.407 -19.253 2.684 1.00 87.50 286 ALA A C 1
ATOM 2211 O O . ALA A 1 286 ? 8.747 -20.282 2.106 1.00 87.50 286 ALA A O 1
ATOM 2212 N N . ALA A 1 287 ? 8.313 -18.079 2.056 1.00 82.31 287 ALA A N 1
ATOM 2213 C CA . ALA A 1 287 ? 8.595 -17.926 0.636 1.00 82.31 287 ALA A CA 1
ATOM 2214 C C . ALA A 1 287 ? 10.105 -17.960 0.323 1.00 82.31 287 ALA A C 1
ATOM 2216 O O . ALA A 1 287 ? 10.497 -18.518 -0.696 1.00 82.31 287 ALA A O 1
ATOM 2217 N N . CYS A 1 288 ? 10.958 -17.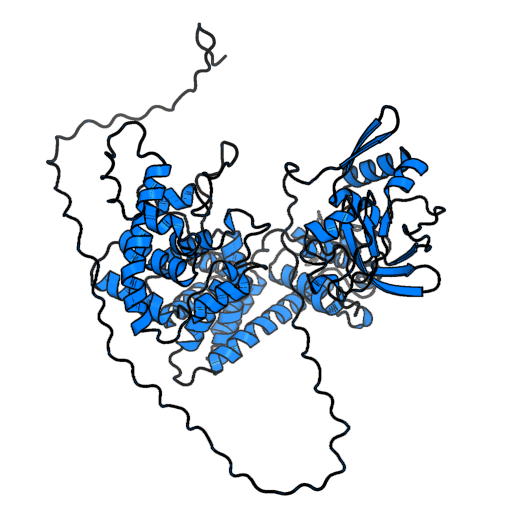437 1.214 1.00 84.19 288 CYS A N 1
ATOM 2218 C CA . CYS A 1 288 ? 12.418 -17.546 1.092 1.00 84.19 288 CYS A CA 1
ATOM 2219 C C . CYS A 1 288 ? 12.895 -18.995 1.274 1.00 84.19 288 CYS A C 1
ATOM 2221 O O . CYS A 1 288 ? 13.749 -19.457 0.526 1.00 84.19 288 CYS A O 1
ATOM 2223 N N . ALA A 1 289 ? 12.300 -19.731 2.219 1.00 82.25 289 ALA A N 1
ATOM 2224 C CA . ALA A 1 289 ? 12.651 -21.126 2.492 1.00 82.25 289 ALA A CA 1
ATOM 2225 C C . ALA A 1 289 ? 12.283 -22.092 1.348 1.00 82.25 289 ALA A C 1
ATOM 2227 O O . ALA A 1 289 ? 12.757 -23.227 1.317 1.00 82.25 289 ALA A O 1
ATOM 2228 N N . ALA A 1 290 ? 11.427 -21.660 0.418 1.00 74.81 290 ALA A N 1
ATOM 2229 C CA . ALA A 1 290 ? 11.022 -22.431 -0.751 1.00 74.81 290 ALA A CA 1
ATOM 2230 C C . ALA A 1 290 ? 12.001 -22.309 -1.939 1.00 74.81 290 ALA A C 1
ATOM 2232 O O . ALA A 1 290 ? 11.671 -22.795 -3.018 1.00 74.81 290 ALA A O 1
ATOM 2233 N N . ASP A 1 291 ? 13.169 -21.673 -1.762 1.00 70.19 291 ASP A N 1
ATOM 2234 C CA . ASP A 1 291 ? 14.223 -21.544 -2.779 1.00 70.19 291 ASP A CA 1
ATOM 2235 C C . ASP A 1 291 ? 15.084 -22.828 -2.853 1.00 70.19 291 ASP A C 1
ATOM 2237 O O . ASP A 1 291 ? 15.893 -23.072 -1.951 1.00 70.19 291 ASP A O 1
ATOM 2241 N N . PRO A 1 292 ? 14.927 -23.678 -3.887 1.00 59.69 292 PRO A N 1
ATOM 2242 C CA . PRO A 1 292 ? 15.642 -24.951 -3.975 1.00 59.69 292 PRO A CA 1
ATOM 2243 C C . PRO A 1 292 ? 17.134 -24.788 -4.301 1.00 59.69 292 PRO A C 1
ATOM 2245 O O . PRO A 1 292 ? 17.915 -25.685 -3.980 1.00 59.69 292 PRO A O 1
ATOM 2248 N N . ASP A 1 293 ? 17.529 -23.663 -4.904 1.00 63.75 293 ASP A N 1
ATOM 2249 C CA . ASP A 1 293 ? 18.887 -23.440 -5.412 1.00 63.75 293 ASP A CA 1
ATOM 2250 C C . ASP A 1 293 ? 19.739 -22.591 -4.450 1.00 63.75 293 ASP A C 1
ATOM 2252 O O . ASP A 1 293 ? 20.966 -22.577 -4.541 1.00 63.75 293 ASP A O 1
ATOM 2256 N N . GLY A 1 294 ? 19.107 -21.926 -3.473 1.00 62.78 294 GLY A N 1
ATOM 2257 C CA . GLY A 1 294 ? 19.791 -21.213 -2.389 1.00 62.78 294 GLY A CA 1
ATOM 2258 C C . GLY A 1 294 ? 20.517 -19.931 -2.815 1.00 62.78 294 GLY A C 1
ATOM 2259 O O . GLY A 1 294 ? 21.304 -19.398 -2.033 1.00 62.78 294 GLY A O 1
ATOM 2260 N N . GLU A 1 295 ? 20.256 -19.430 -4.025 1.00 69.56 295 GLU A N 1
ATOM 2261 C CA . GLU A 1 295 ? 20.886 -18.227 -4.597 1.00 69.56 295 GLU A CA 1
ATOM 2262 C C . GLU A 1 295 ? 20.124 -16.922 -4.291 1.00 69.56 295 GLU A C 1
ATOM 2264 O O . GLU A 1 295 ? 20.420 -15.875 -4.862 1.00 69.56 295 GLU A O 1
ATOM 2269 N N . ASP A 1 296 ? 19.124 -16.961 -3.406 1.00 82.94 296 ASP A N 1
ATOM 2270 C CA . ASP A 1 296 ? 18.283 -15.816 -3.013 1.00 82.94 296 ASP A CA 1
ATOM 2271 C C . ASP A 1 296 ? 17.482 -15.179 -4.155 1.00 82.94 296 ASP A C 1
ATOM 2273 O O . ASP A 1 296 ? 16.841 -14.135 -3.988 1.00 82.94 296 ASP A O 1
ATOM 2277 N N . ASN A 1 297 ? 17.446 -15.840 -5.311 1.00 84.62 297 ASN A N 1
ATOM 2278 C CA . ASN A 1 297 ? 16.667 -15.421 -6.464 1.00 84.62 297 ASN A CA 1
ATOM 2279 C C . ASN A 1 297 ? 15.164 -15.507 -6.170 1.00 84.62 297 ASN A C 1
ATOM 2281 O O . ASN A 1 297 ? 14.422 -14.598 -6.554 1.00 84.62 297 ASN A O 1
ATOM 2285 N N . ALA A 1 298 ? 14.707 -16.527 -5.430 1.00 87.38 298 ALA A N 1
ATOM 2286 C CA . ALA A 1 298 ? 13.305 -16.609 -5.022 1.00 87.38 298 ALA A CA 1
ATOM 2287 C C . ALA A 1 298 ? 12.952 -15.504 -4.014 1.00 87.38 298 ALA A C 1
ATOM 2289 O O . ALA A 1 298 ? 11.910 -14.858 -4.139 1.00 87.38 298 ALA A O 1
ATOM 2290 N N . ALA A 1 299 ? 13.851 -15.207 -3.068 1.00 92.19 299 ALA A N 1
ATOM 2291 C CA . ALA A 1 299 ? 13.672 -14.109 -2.118 1.00 92.19 299 ALA A CA 1
ATOM 2292 C C . ALA A 1 299 ? 13.594 -12.747 -2.832 1.00 92.19 299 ALA A C 1
ATOM 2294 O O . ALA A 1 299 ? 12.712 -11.934 -2.543 1.00 92.19 299 ALA A O 1
ATOM 2295 N N . ALA A 1 300 ? 14.470 -12.506 -3.811 1.00 94.44 300 ALA A N 1
ATOM 2296 C CA . ALA A 1 300 ? 14.442 -11.299 -4.630 1.00 94.44 300 ALA A CA 1
ATOM 2297 C C . ALA A 1 300 ? 13.150 -11.181 -5.455 1.00 94.44 300 ALA A C 1
ATOM 2299 O O . ALA A 1 300 ? 12.562 -10.098 -5.532 1.00 94.44 300 ALA A O 1
ATOM 2300 N N . GLN A 1 301 ? 12.677 -12.292 -6.025 1.00 94.50 301 GLN A N 1
ATOM 2301 C CA . GLN A 1 301 ? 11.417 -12.352 -6.763 1.00 94.50 301 GLN A CA 1
ATOM 2302 C C . GLN A 1 301 ? 10.199 -12.096 -5.860 1.00 94.50 301 GLN A C 1
ATOM 2304 O O . GLN A 1 301 ? 9.272 -11.397 -6.267 1.00 94.50 301 GLN A O 1
ATOM 2309 N N . GLU A 1 302 ? 10.191 -12.598 -4.626 1.00 94.88 302 GLU A N 1
ATOM 2310 C CA . GLU A 1 302 ? 9.108 -12.337 -3.669 1.00 94.88 302 GLU A CA 1
ATOM 2311 C C . GLU A 1 302 ? 9.106 -10.896 -3.163 1.00 94.88 302 GLU A C 1
ATOM 2313 O O . GLU A 1 302 ? 8.039 -10.290 -3.016 1.00 94.88 302 GLU A O 1
ATOM 2318 N N . LEU A 1 303 ? 10.285 -10.301 -2.959 1.00 97.25 303 LEU A N 1
ATOM 2319 C CA . LEU A 1 303 ? 10.389 -8.871 -2.694 1.00 97.25 303 LEU A CA 1
ATOM 2320 C C . LEU A 1 303 ? 9.842 -8.063 -3.878 1.00 97.25 303 LEU A C 1
ATOM 2322 O O . LEU A 1 303 ? 9.029 -7.164 -3.671 1.00 97.25 303 LEU A O 1
ATOM 2326 N N . TRP A 1 304 ? 10.224 -8.405 -5.111 1.00 97.56 304 TRP A N 1
ATOM 2327 C CA . TRP A 1 304 ? 9.687 -7.791 -6.327 1.00 97.56 304 TRP A CA 1
ATOM 2328 C C . TRP A 1 304 ? 8.158 -7.884 -6.390 1.00 97.56 304 TRP A C 1
ATOM 2330 O O . TRP A 1 304 ? 7.485 -6.856 -6.486 1.00 97.56 304 TRP A O 1
ATOM 2340 N N . ALA A 1 305 ? 7.593 -9.082 -6.229 1.00 97.06 305 ALA A N 1
ATOM 2341 C CA . ALA A 1 305 ? 6.149 -9.292 -6.222 1.00 97.06 305 ALA A CA 1
ATOM 2342 C C . ALA A 1 305 ? 5.443 -8.491 -5.119 1.00 97.06 305 ALA A C 1
ATOM 2344 O O . ALA A 1 305 ? 4.411 -7.869 -5.375 1.00 97.06 305 ALA A O 1
ATOM 2345 N N . GLY A 1 306 ? 6.021 -8.442 -3.916 1.00 97.25 306 GLY A N 1
ATOM 2346 C CA . GLY A 1 306 ? 5.508 -7.639 -2.810 1.00 97.25 306 GLY A CA 1
ATOM 2347 C C . GLY A 1 306 ? 5.525 -6.134 -3.098 1.00 97.25 306 GLY A C 1
ATOM 2348 O O . GLY A 1 306 ? 4.562 -5.436 -2.773 1.00 97.25 306 GLY A O 1
ATOM 2349 N N . LEU A 1 307 ? 6.588 -5.621 -3.728 1.00 98.12 307 LEU A N 1
ATOM 2350 C CA . LEU A 1 307 ? 6.685 -4.210 -4.108 1.00 98.12 307 LEU A CA 1
ATOM 2351 C C . LEU A 1 307 ? 5.617 -3.843 -5.145 1.00 98.12 307 LEU A C 1
ATOM 2353 O O . LEU A 1 307 ? 4.953 -2.819 -4.978 1.00 98.12 307 LEU A O 1
ATOM 2357 N N . LEU A 1 308 ? 5.399 -4.684 -6.163 1.00 98.06 308 LEU A N 1
ATOM 2358 C CA . LEU A 1 308 ? 4.344 -4.463 -7.156 1.00 98.06 308 LEU A CA 1
ATOM 2359 C C . LEU A 1 308 ? 2.963 -4.529 -6.504 1.00 98.06 308 LEU A C 1
ATOM 2361 O O . LEU A 1 308 ? 2.176 -3.598 -6.660 1.00 98.06 308 LEU A O 1
ATOM 2365 N N . GLU A 1 309 ? 2.681 -5.575 -5.723 1.00 96.44 309 GLU A N 1
ATOM 2366 C CA . GLU A 1 309 ? 1.425 -5.733 -4.977 1.00 96.44 309 GLU A CA 1
ATOM 2367 C C . GLU A 1 309 ? 1.082 -4.459 -4.181 1.00 96.44 309 GLU A C 1
ATOM 2369 O O . GLU A 1 309 ? -0.054 -3.978 -4.206 1.00 96.44 309 GLU A O 1
ATOM 2374 N N . ALA A 1 310 ? 2.076 -3.853 -3.525 1.00 94.75 310 ALA A N 1
ATOM 2375 C CA . ALA A 1 310 ? 1.889 -2.634 -2.747 1.00 94.75 310 ALA A CA 1
ATOM 2376 C C . ALA A 1 310 ? 1.611 -1.374 -3.589 1.00 94.75 310 ALA A C 1
ATOM 2378 O O . ALA A 1 310 ? 0.944 -0.459 -3.099 1.00 94.75 310 ALA A O 1
ATOM 2379 N N . LEU A 1 311 ? 2.044 -1.317 -4.854 1.00 95.00 311 LEU A N 1
ATOM 2380 C CA . LEU A 1 311 ? 1.665 -0.239 -5.780 1.00 95.00 311 LEU A CA 1
ATOM 2381 C C . LEU A 1 311 ? 0.171 -0.281 -6.144 1.00 95.00 311 LEU A C 1
ATOM 2383 O O . LEU A 1 311 ? -0.400 0.748 -6.510 1.00 95.00 311 LEU A O 1
ATOM 2387 N N . GLY A 1 312 ? -0.478 -1.439 -5.988 1.00 88.00 312 GLY A N 1
ATOM 2388 C CA . GLY A 1 312 ? -1.878 -1.671 -6.340 1.00 88.00 312 GLY A CA 1
ATOM 2389 C C . GLY A 1 312 ? -2.934 -1.151 -5.369 1.00 88.00 312 GLY A C 1
ATOM 2390 O O . GLY A 1 312 ? -4.123 -1.205 -5.695 1.00 88.00 312 GLY A O 1
ATOM 2391 N N . TYR A 1 313 ? -2.551 -0.630 -4.197 1.00 81.88 313 TYR A N 1
ATOM 2392 C CA . TYR A 1 313 ? -3.501 -0.228 -3.144 1.00 81.88 313 TYR A CA 1
ATOM 2393 C C . TYR A 1 313 ? -4.527 -1.337 -2.839 1.00 81.88 313 TYR A C 1
ATOM 2395 O O . TYR A 1 313 ? -4.206 -2.510 -2.906 1.00 81.88 313 TYR A O 1
ATOM 2403 N N . SER A 1 314 ? -5.758 -1.029 -2.433 1.00 73.25 314 SER A N 1
ATOM 2404 C CA . SER A 1 314 ? -6.761 -2.064 -2.158 1.00 73.25 314 SER A CA 1
ATOM 2405 C C . SER A 1 314 ? -7.317 -2.727 -3.423 1.00 73.25 314 SER A C 1
ATOM 2407 O O . SER A 1 314 ? -7.697 -3.889 -3.360 1.00 73.25 314 SER A O 1
ATOM 2409 N N . GLN A 1 315 ? -7.365 -2.011 -4.550 1.00 78.38 315 GLN A N 1
ATOM 2410 C CA . GLN A 1 315 ? -8.139 -2.425 -5.727 1.00 78.38 315 GLN A CA 1
ATOM 2411 C C . GLN A 1 315 ? -7.337 -3.248 -6.739 1.00 78.38 315 GLN A C 1
ATOM 2413 O O . GLN A 1 315 ? -7.896 -4.121 -7.388 1.00 78.38 315 GLN A O 1
ATOM 2418 N N . ASN A 1 316 ? -6.035 -2.981 -6.875 1.00 92.25 316 ASN A N 1
ATOM 2419 C CA . ASN A 1 316 ? -5.201 -3.547 -7.938 1.00 92.25 316 ASN A CA 1
ATOM 2420 C C . ASN A 1 316 ? -4.028 -4.395 -7.413 1.00 92.25 316 ASN A C 1
ATOM 2422 O O . ASN A 1 316 ? -3.126 -4.716 -8.179 1.00 92.25 316 ASN A O 1
ATOM 2426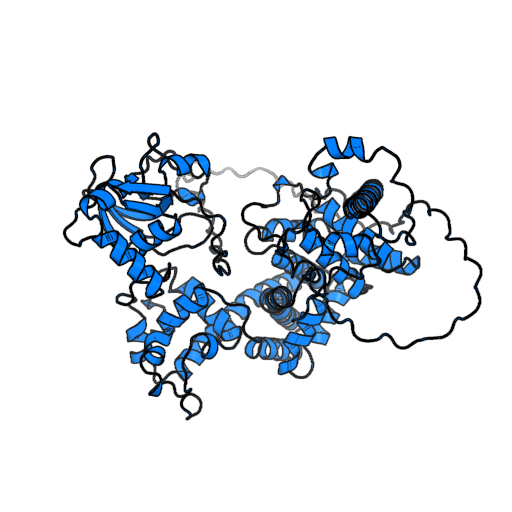 N N . LYS A 1 317 ? -4.032 -4.794 -6.132 1.00 92.38 317 LYS A N 1
ATOM 2427 C CA . LYS A 1 317 ? -3.016 -5.694 -5.540 1.00 92.38 317 LYS A CA 1
ATOM 2428 C C . LYS A 1 317 ? -2.771 -6.947 -6.372 1.00 92.38 317 LYS A C 1
ATOM 2430 O O . LYS A 1 317 ? -1.633 -7.235 -6.724 1.00 92.38 317 LYS A O 1
ATOM 2435 N N . GLU A 1 318 ? -3.849 -7.659 -6.686 1.00 95.06 318 GLU A N 1
ATOM 2436 C CA . GLU A 1 318 ? -3.787 -8.929 -7.405 1.00 95.06 318 GLU A CA 1
ATOM 2437 C C . GLU A 1 318 ? -3.281 -8.755 -8.851 1.00 95.06 318 GLU A C 1
ATOM 2439 O O . GLU A 1 318 ? -2.322 -9.432 -9.215 1.00 95.06 318 GLU A O 1
ATOM 2444 N N . PRO A 1 319 ? -3.797 -7.803 -9.658 1.00 96.56 319 PRO A N 1
ATOM 2445 C CA . PRO A 1 319 ? -3.221 -7.489 -10.969 1.00 96.56 319 PRO A CA 1
ATOM 2446 C C . PRO A 1 319 ? -1.727 -7.158 -10.927 1.00 96.56 319 PRO A C 1
ATOM 2448 O O . PRO A 1 319 ? -0.959 -7.678 -11.731 1.00 96.56 319 PRO A O 1
ATOM 2451 N N . PHE A 1 320 ? -1.283 -6.348 -9.963 1.00 98.00 320 PHE A N 1
ATOM 2452 C CA . PHE A 1 320 ? 0.139 -6.043 -9.816 1.00 98.00 320 PHE A CA 1
ATOM 2453 C C . PHE A 1 320 ? 0.973 -7.270 -9.413 1.00 98.00 320 PHE A C 1
ATOM 2455 O O . PHE A 1 320 ? 2.066 -7.458 -9.947 1.00 98.00 320 PHE A O 1
ATOM 2462 N N . ARG A 1 321 ? 0.475 -8.126 -8.512 1.00 96.38 321 ARG A N 1
ATOM 2463 C CA . ARG A 1 321 ? 1.168 -9.368 -8.131 1.00 96.38 321 ARG A CA 1
ATOM 2464 C C . ARG A 1 321 ? 1.259 -10.339 -9.312 1.00 96.38 321 ARG A C 1
ATOM 2466 O O . ARG A 1 321 ? 2.325 -10.896 -9.562 1.00 96.38 321 ARG A O 1
ATOM 2473 N N . ARG A 1 322 ? 0.183 -10.482 -10.092 1.00 96.81 322 ARG A N 1
ATOM 2474 C CA . ARG A 1 322 ? 0.177 -11.254 -11.346 1.00 96.81 322 ARG A CA 1
ATOM 2475 C C . ARG A 1 322 ? 1.161 -10.690 -12.363 1.00 96.81 322 ARG A C 1
ATOM 2477 O O . ARG A 1 322 ? 1.885 -11.459 -12.985 1.00 96.81 322 ARG A O 1
ATOM 2484 N N . LEU A 1 323 ? 1.239 -9.366 -12.499 1.00 98.00 323 LEU A N 1
ATOM 2485 C CA . LEU A 1 323 ? 2.220 -8.728 -13.375 1.00 98.00 323 LEU A CA 1
ATOM 2486 C C . LEU A 1 323 ? 3.657 -9.065 -12.959 1.00 98.00 323 LEU A C 1
ATOM 2488 O O . LEU A 1 323 ? 4.476 -9.333 -13.828 1.00 98.00 323 LEU A O 1
ATOM 2492 N N . ALA A 1 324 ? 3.956 -9.121 -11.658 1.00 97.12 324 ALA A N 1
ATOM 2493 C CA . ALA A 1 324 ? 5.275 -9.523 -11.163 1.00 97.12 324 ALA A CA 1
ATOM 2494 C C . ALA A 1 324 ? 5.642 -10.978 -11.503 1.00 97.12 324 ALA A C 1
ATOM 2496 O O . ALA A 1 324 ? 6.821 -11.295 -11.653 1.00 97.12 324 ALA A O 1
ATOM 2497 N N . ALA A 1 325 ? 4.644 -11.861 -11.616 1.00 94.12 325 ALA A N 1
ATOM 2498 C CA . ALA A 1 325 ? 4.834 -13.242 -12.058 1.00 94.12 325 ALA A CA 1
ATOM 2499 C C . ALA A 1 325 ? 5.010 -13.338 -13.583 1.00 94.12 325 ALA A C 1
ATOM 2501 O O . ALA A 1 325 ? 5.825 -14.117 -14.067 1.00 94.12 325 ALA A O 1
ATOM 2502 N N . VAL A 1 326 ? 4.270 -12.522 -14.341 1.00 95.31 326 VAL A N 1
ATOM 2503 C CA . VAL A 1 326 ? 4.373 -12.441 -15.808 1.00 95.31 326 VAL A CA 1
ATOM 2504 C C . VAL A 1 326 ? 5.679 -11.779 -16.253 1.00 95.31 326 VAL A C 1
ATOM 2506 O O . VAL A 1 326 ? 6.232 -12.161 -17.279 1.00 95.31 326 VAL A O 1
ATOM 2509 N N . LEU A 1 327 ? 6.182 -10.816 -15.480 1.00 96.69 327 LEU A N 1
ATOM 2510 C CA . LEU A 1 327 ? 7.458 -10.130 -15.674 1.00 96.69 327 LEU A CA 1
ATOM 2511 C C . LEU A 1 327 ? 8.352 -10.339 -14.436 1.00 96.69 327 LEU A C 1
ATOM 2513 O O . LEU A 1 327 ? 8.384 -9.473 -13.551 1.00 96.69 327 LEU A O 1
ATOM 2517 N N . PRO A 1 328 ? 9.063 -11.481 -14.348 1.00 95.69 328 PRO A N 1
ATOM 2518 C CA . PRO A 1 328 ? 9.975 -11.764 -13.243 1.00 95.69 328 PRO A CA 1
ATOM 2519 C C . PRO A 1 328 ? 11.096 -10.726 -13.130 1.00 95.69 328 PRO A C 1
ATOM 2521 O O . PRO A 1 328 ? 11.552 -10.174 -14.134 1.00 95.69 328 PRO A O 1
ATOM 2524 N N . LEU A 1 329 ? 11.592 -10.504 -11.911 1.00 96.75 329 LEU A N 1
ATOM 2525 C CA . LEU A 1 329 ? 12.657 -9.538 -11.637 1.00 96.75 329 LEU A CA 1
ATOM 2526 C C . LEU A 1 329 ? 13.917 -9.827 -12.458 1.00 96.75 329 LEU A C 1
ATOM 2528 O O . LEU A 1 329 ? 14.516 -8.890 -12.975 1.00 96.75 329 LEU A O 1
ATOM 2532 N N . SER A 1 330 ? 14.300 -11.097 -12.608 1.00 94.75 330 SER A N 1
ATOM 2533 C CA . SER A 1 330 ? 15.474 -11.502 -13.394 1.00 94.75 330 SER A CA 1
ATOM 2534 C C . SER A 1 330 ? 15.420 -10.966 -14.825 1.00 94.75 330 SER A C 1
ATOM 2536 O O . SER A 1 330 ? 16.380 -10.353 -15.280 1.00 94.75 330 SER A O 1
ATOM 2538 N N . VAL A 1 331 ? 14.264 -11.070 -15.487 1.00 95.81 331 VAL A N 1
ATOM 2539 C CA . VAL A 1 331 ? 14.054 -10.528 -16.839 1.00 95.81 331 VAL A CA 1
ATOM 2540 C C . VAL A 1 331 ? 14.205 -9.007 -16.852 1.00 95.81 331 VAL A C 1
ATOM 2542 O O . VAL A 1 331 ? 14.866 -8.457 -17.730 1.00 95.81 331 VAL A O 1
ATOM 2545 N N . MET A 1 332 ? 13.629 -8.311 -15.868 1.00 97.62 332 MET A N 1
ATOM 2546 C CA . MET A 1 332 ? 13.732 -6.850 -15.772 1.00 97.62 332 MET A CA 1
ATOM 2547 C C . MET A 1 332 ? 15.180 -6.387 -15.542 1.00 97.62 332 MET A C 1
ATOM 2549 O O . MET A 1 332 ? 15.611 -5.387 -16.119 1.00 97.62 332 MET A O 1
ATOM 2553 N N . VAL A 1 333 ? 15.934 -7.122 -14.720 1.00 97.56 333 VAL A N 1
ATOM 2554 C CA . VAL A 1 333 ? 17.353 -6.871 -14.440 1.00 97.56 333 VAL A CA 1
ATOM 2555 C C . VAL A 1 333 ? 18.211 -7.130 -15.674 1.00 97.56 333 VAL A C 1
ATOM 2557 O O . VAL A 1 333 ? 19.049 -6.293 -16.009 1.00 97.56 333 VAL A O 1
ATOM 2560 N N . ASP A 1 334 ? 17.981 -8.239 -16.375 1.00 95.81 334 ASP A N 1
ATOM 2561 C CA . ASP A 1 334 ? 18.718 -8.595 -17.587 1.00 95.81 334 ASP A CA 1
ATOM 2562 C C . ASP A 1 334 ? 18.525 -7.539 -18.683 1.00 95.81 334 ASP A C 1
ATOM 2564 O O . ASP A 1 334 ? 19.507 -7.078 -19.268 1.00 95.81 334 ASP A O 1
ATOM 2568 N N . LEU A 1 335 ? 17.289 -7.061 -18.882 1.00 95.88 335 LEU A N 1
ATOM 2569 C CA . LEU A 1 335 ? 16.983 -5.984 -19.829 1.00 95.88 335 LEU A CA 1
ATOM 2570 C C . LEU A 1 335 ? 17.771 -4.697 -19.530 1.00 95.88 335 LEU A C 1
ATOM 2572 O O . LEU A 1 335 ? 18.402 -4.138 -20.432 1.00 95.88 335 LEU A O 1
ATOM 2576 N N . ASP A 1 336 ? 17.771 -4.222 -18.277 1.00 96.56 336 ASP A N 1
ATOM 2577 C CA . ASP A 1 336 ? 18.539 -3.025 -17.896 1.00 96.56 336 ASP A CA 1
ATOM 2578 C C . ASP A 1 336 ? 20.053 -3.261 -18.004 1.00 96.56 336 ASP A C 1
ATOM 2580 O O . ASP A 1 336 ? 20.787 -2.401 -18.502 1.00 96.56 336 ASP A O 1
ATOM 2584 N N . ARG A 1 337 ? 20.536 -4.429 -17.562 1.00 96.81 337 ARG A N 1
ATOM 2585 C CA . ARG A 1 337 ? 21.960 -4.788 -17.585 1.00 96.81 337 ARG A CA 1
ATOM 2586 C C . ARG A 1 337 ? 22.506 -4.829 -19.002 1.00 96.81 337 ARG A C 1
ATOM 2588 O O . ARG A 1 337 ? 23.562 -4.251 -19.267 1.00 96.81 337 ARG A O 1
ATOM 2595 N N . GLU A 1 338 ? 21.797 -5.467 -19.920 1.00 94.56 338 GLU A N 1
ATOM 2596 C CA . GLU A 1 338 ? 22.195 -5.541 -21.323 1.00 94.56 338 GLU A CA 1
ATOM 2597 C C . GLU A 1 338 ? 22.137 -4.176 -22.006 1.00 94.56 338 GLU A C 1
ATOM 2599 O O . GLU A 1 338 ? 23.029 -3.831 -22.783 1.00 94.56 338 GLU A O 1
ATOM 2604 N N . ALA A 1 339 ? 21.130 -3.361 -21.694 1.00 94.69 339 ALA A N 1
ATOM 2605 C CA . ALA A 1 339 ? 21.055 -1.995 -22.191 1.00 94.69 339 ALA A CA 1
ATOM 2606 C C . ALA A 1 339 ? 22.228 -1.130 -21.687 1.00 94.69 339 ALA A C 1
ATOM 2608 O O . ALA A 1 339 ? 22.862 -0.422 -22.475 1.00 94.69 339 ALA A O 1
ATOM 2609 N N . ARG A 1 340 ? 22.619 -1.263 -20.410 1.00 96.06 340 ARG A N 1
ATOM 2610 C CA . ARG A 1 340 ? 23.847 -0.644 -19.875 1.00 96.06 340 ARG A CA 1
ATOM 2611 C C . ARG A 1 340 ? 25.107 -1.150 -20.573 1.00 96.06 340 ARG A C 1
ATOM 2613 O O . ARG A 1 340 ? 25.976 -0.344 -20.902 1.00 96.06 340 ARG A O 1
ATOM 2620 N N . ALA A 1 341 ? 25.212 -2.454 -20.833 1.00 95.81 341 ALA A N 1
ATOM 2621 C CA . ALA A 1 341 ? 26.352 -3.039 -21.544 1.00 95.81 341 ALA A CA 1
ATOM 2622 C C . ALA A 1 341 ? 26.486 -2.484 -22.975 1.00 95.81 341 ALA A C 1
ATOM 2624 O O . ALA A 1 341 ? 27.597 -2.243 -23.452 1.00 95.81 341 ALA A O 1
ATOM 2625 N N . ARG A 1 342 ? 25.353 -2.188 -23.626 1.00 95.81 342 ARG A N 1
ATOM 2626 C CA . ARG A 1 342 ? 25.274 -1.516 -24.935 1.00 95.81 342 ARG A CA 1
ATOM 2627 C C . ARG A 1 342 ? 25.462 0.006 -24.862 1.00 95.81 342 ARG A C 1
ATOM 2629 O O . ARG A 1 342 ? 25.457 0.662 -25.898 1.00 95.81 342 ARG A O 1
ATOM 2636 N N . ARG A 1 343 ? 25.715 0.551 -23.665 1.00 95.88 343 ARG A N 1
ATOM 2637 C CA . ARG A 1 343 ? 25.901 1.984 -23.376 1.00 95.88 343 ARG A CA 1
ATOM 2638 C C . ARG A 1 343 ? 24.692 2.846 -23.747 1.00 95.88 343 ARG A C 1
ATOM 2640 O O . ARG A 1 343 ? 24.868 4.007 -24.112 1.00 95.88 343 ARG A O 1
ATOM 2647 N N . GLU A 1 344 ? 23.489 2.289 -23.638 1.00 94.12 344 GLU A N 1
ATOM 2648 C CA . GLU A 1 344 ? 22.263 3.074 -23.754 1.00 94.12 344 GLU A CA 1
ATOM 2649 C C . GLU A 1 344 ? 22.188 4.130 -22.644 1.00 94.12 344 GLU A C 1
ATOM 2651 O O . GLU A 1 344 ? 22.621 3.918 -21.502 1.00 94.12 344 GLU A O 1
ATOM 2656 N N . SER A 1 345 ? 21.624 5.283 -22.985 1.00 93.00 345 SER A N 1
ATOM 2657 C CA . SER A 1 345 ? 21.348 6.361 -22.041 1.00 93.00 345 SER A CA 1
ATOM 2658 C C . SER A 1 345 ? 20.339 5.926 -20.969 1.00 93.00 345 SER A C 1
ATOM 2660 O O . SER A 1 345 ? 19.616 4.940 -21.109 1.00 93.00 345 SER A O 1
ATOM 2662 N N . ALA A 1 346 ? 20.270 6.663 -19.856 1.00 90.94 346 ALA A N 1
ATOM 2663 C CA . ALA A 1 346 ? 19.265 6.393 -18.825 1.00 90.94 346 ALA A CA 1
ATOM 2664 C C . ALA A 1 346 ? 17.826 6.530 -19.358 1.00 90.94 346 ALA A C 1
ATOM 2666 O O . ALA A 1 346 ? 16.956 5.774 -18.935 1.00 90.94 346 ALA A O 1
ATOM 2667 N N . GLU A 1 347 ? 17.598 7.440 -20.308 1.00 89.50 347 GLU A N 1
ATOM 2668 C CA . GLU A 1 347 ? 16.298 7.650 -20.948 1.00 89.50 347 GLU A CA 1
ATOM 2669 C C . GLU A 1 347 ? 15.904 6.470 -21.847 1.00 89.50 347 GLU A C 1
ATOM 2671 O O . GLU A 1 347 ? 14.789 5.968 -21.748 1.00 89.50 347 GLU A O 1
ATOM 2676 N N . GLU A 1 348 ? 16.824 5.950 -22.664 1.00 91.94 348 GLU A N 1
ATOM 2677 C CA . GLU A 1 348 ? 16.559 4.773 -23.507 1.00 91.94 348 GLU A CA 1
ATOM 2678 C C . GLU A 1 348 ? 16.249 3.523 -22.674 1.00 91.94 348 GLU A C 1
ATOM 2680 O O . GLU A 1 348 ? 15.332 2.765 -23.008 1.00 91.94 348 GLU A O 1
ATOM 2685 N N . ARG A 1 349 ? 16.972 3.338 -21.562 1.00 94.94 349 ARG A N 1
ATOM 2686 C CA . ARG A 1 349 ? 16.716 2.257 -20.599 1.00 94.94 349 ARG A CA 1
ATOM 2687 C C . ARG A 1 349 ? 15.355 2.409 -19.937 1.00 94.94 349 ARG A C 1
ATOM 2689 O O . ARG A 1 349 ? 14.606 1.438 -19.845 1.00 94.94 349 ARG A O 1
ATOM 2696 N N . LEU A 1 350 ? 15.016 3.632 -19.527 1.00 95.25 350 LEU A N 1
ATOM 2697 C CA . LEU A 1 350 ? 13.714 3.950 -18.953 1.00 95.25 350 LEU A CA 1
ATOM 2698 C C . LEU A 1 350 ? 12.585 3.630 -19.937 1.00 95.25 350 LEU A C 1
ATOM 2700 O O . LEU A 1 350 ? 11.673 2.895 -19.572 1.00 95.25 350 LEU A O 1
ATOM 2704 N N . LEU A 1 351 ? 12.677 4.099 -21.184 1.00 93.62 351 LEU A N 1
ATOM 2705 C CA . LEU A 1 351 ? 11.681 3.826 -22.225 1.00 93.62 351 LEU A CA 1
ATOM 2706 C C . LEU A 1 351 ? 11.494 2.327 -22.461 1.00 93.62 351 LEU A C 1
ATOM 2708 O O . LEU A 1 351 ? 10.364 1.861 -22.600 1.00 93.62 351 LEU A O 1
ATOM 2712 N N . THR A 1 352 ? 12.583 1.555 -22.473 1.00 95.81 352 THR A N 1
ATOM 2713 C CA . THR A 1 352 ? 12.520 0.092 -22.598 1.00 95.81 352 THR A CA 1
ATOM 2714 C C . THR A 1 352 ? 11.747 -0.533 -21.435 1.00 95.81 352 THR A C 1
ATOM 2716 O O . THR A 1 352 ? 10.813 -1.299 -21.665 1.00 95.81 352 THR A O 1
ATOM 2719 N N . LEU A 1 353 ? 12.071 -0.177 -20.191 1.00 97.62 353 LEU A N 1
ATOM 2720 C CA . LEU A 1 353 ? 11.408 -0.744 -19.012 1.00 97.62 353 LEU A CA 1
ATOM 2721 C C . LEU A 1 353 ? 9.946 -0.291 -18.878 1.00 97.62 353 LEU A C 1
ATOM 2723 O O . LEU A 1 353 ? 9.092 -1.106 -18.536 1.00 97.62 353 LEU A O 1
ATOM 2727 N N . GLU A 1 354 ? 9.631 0.968 -19.197 1.00 97.44 354 GLU A N 1
ATOM 2728 C CA . GLU A 1 354 ? 8.250 1.464 -19.267 1.00 97.44 354 GLU A CA 1
ATOM 2729 C C . GLU A 1 354 ? 7.441 0.695 -20.309 1.00 97.44 354 GLU A C 1
ATOM 2731 O O . GLU A 1 354 ? 6.334 0.248 -20.015 1.00 97.44 354 GLU A O 1
ATOM 2736 N N . THR A 1 355 ? 8.014 0.482 -21.497 1.00 97.38 355 THR A N 1
ATOM 2737 C CA . THR A 1 355 ? 7.377 -0.284 -22.573 1.00 97.38 355 THR A CA 1
ATOM 2738 C C . THR A 1 355 ? 7.037 -1.700 -22.116 1.00 97.38 355 THR A C 1
ATOM 2740 O O . THR A 1 355 ? 5.913 -2.158 -22.313 1.00 97.38 355 THR A O 1
ATOM 2743 N N . VAL A 1 356 ? 7.991 -2.393 -21.487 1.00 98.00 356 VAL A N 1
ATOM 2744 C CA . VAL A 1 356 ? 7.804 -3.779 -21.036 1.00 98.00 356 VAL A CA 1
ATOM 2745 C C . VAL A 1 356 ? 6.759 -3.867 -19.926 1.00 98.00 356 VAL A C 1
ATOM 2747 O O . VAL A 1 356 ? 5.859 -4.700 -20.008 1.00 98.00 356 VAL A O 1
ATOM 2750 N N . LEU A 1 357 ? 6.823 -2.981 -18.927 1.00 98.31 357 LEU A N 1
ATOM 2751 C CA . LEU A 1 357 ? 5.866 -2.961 -17.819 1.00 98.31 357 LEU A CA 1
ATOM 2752 C C . LEU A 1 357 ? 4.447 -2.613 -18.284 1.00 98.31 357 LEU A C 1
ATOM 2754 O O . LEU A 1 357 ? 3.496 -3.302 -17.918 1.00 98.31 357 LEU A O 1
ATOM 2758 N N . LEU A 1 358 ? 4.288 -1.566 -19.099 1.00 97.56 358 LEU A N 1
ATOM 2759 C CA . LEU A 1 358 ? 2.981 -1.129 -19.598 1.00 97.56 358 LEU A CA 1
ATOM 2760 C C . LEU A 1 358 ? 2.389 -2.126 -20.597 1.00 97.56 358 LEU A C 1
ATOM 2762 O O . LEU A 1 358 ? 1.192 -2.406 -20.541 1.00 97.56 358 LEU A O 1
ATOM 2766 N N . GLY A 1 359 ? 3.218 -2.681 -21.480 1.00 96.69 359 GLY A N 1
ATOM 2767 C CA . GLY A 1 359 ? 2.794 -3.672 -22.460 1.00 96.69 359 GLY A CA 1
ATOM 2768 C C . GLY A 1 359 ? 2.435 -5.015 -21.826 1.00 96.69 359 GLY A C 1
ATOM 2769 O O . GLY A 1 359 ? 1.388 -5.575 -22.147 1.00 96.69 359 GLY A O 1
ATOM 2770 N N . GLY A 1 360 ? 3.231 -5.502 -20.867 1.00 96.56 360 GLY A N 1
ATOM 2771 C CA . GLY A 1 360 ? 2.920 -6.721 -20.111 1.00 96.56 360 GLY A CA 1
ATOM 2772 C C . GLY A 1 360 ? 1.678 -6.579 -19.225 1.00 96.56 360 GLY A C 1
ATOM 2773 O O . GLY A 1 360 ? 0.968 -7.558 -18.993 1.00 96.56 360 GLY A O 1
ATOM 2774 N N . ALA A 1 361 ? 1.376 -5.352 -18.788 1.00 97.25 361 ALA A N 1
ATOM 2775 C CA . ALA A 1 361 ? 0.149 -5.007 -18.077 1.00 97.25 361 ALA A CA 1
ATOM 2776 C C . ALA A 1 361 ? -1.095 -4.913 -18.984 1.00 97.25 361 ALA A C 1
ATOM 2778 O O . ALA A 1 361 ? -2.206 -4.809 -18.464 1.00 97.25 361 ALA A O 1
ATOM 2779 N N . GLY A 1 362 ? -0.941 -4.911 -20.313 1.00 95.31 362 GLY A N 1
ATOM 2780 C CA . GLY A 1 362 ? -2.056 -4.684 -21.238 1.00 95.31 362 GLY A CA 1
ATOM 2781 C C . GLY A 1 362 ? -2.556 -3.238 -21.236 1.00 95.31 362 GLY A C 1
ATOM 2782 O O . GLY A 1 362 ? -3.734 -2.984 -21.498 1.00 95.31 362 GLY A O 1
ATOM 2783 N N . LEU A 1 363 ? -1.690 -2.292 -20.862 1.00 93.94 363 LEU A N 1
ATOM 2784 C CA . LEU A 1 363 ? -2.046 -0.902 -20.602 1.00 93.94 363 LEU A CA 1
ATOM 2785 C C . LEU A 1 363 ? -1.550 0.077 -21.670 1.00 93.94 363 LEU A C 1
ATOM 2787 O O . LEU A 1 363 ? -1.803 1.275 -21.512 1.00 93.94 363 LEU A O 1
ATOM 2791 N N . LEU A 1 364 ? -0.923 -0.388 -22.751 1.00 93.06 364 LEU A N 1
ATOM 2792 C CA . LEU A 1 364 ? -0.617 0.469 -23.898 1.00 93.06 364 LEU A CA 1
ATOM 2793 C C . LEU A 1 364 ? -1.900 0.851 -24.663 1.00 93.06 364 LEU A C 1
ATOM 2795 O O . LEU A 1 364 ? -2.850 0.059 -24.714 1.00 93.06 364 LEU A O 1
ATOM 2799 N N . PRO A 1 365 ? -1.969 2.043 -25.278 1.00 88.69 365 PRO A N 1
ATOM 2800 C CA . PRO A 1 365 ? -3.177 2.506 -25.967 1.00 88.69 365 PRO A CA 1
ATOM 2801 C C . PRO A 1 365 ? -3.738 1.552 -27.029 1.00 88.69 365 PRO A C 1
ATOM 2803 O O . PRO A 1 365 ? -4.958 1.394 -27.120 1.00 88.69 365 PRO A O 1
ATOM 2806 N N . SER A 1 366 ? -2.884 0.885 -27.804 1.00 86.56 366 SER A N 1
ATOM 2807 C CA . SER A 1 366 ? -3.273 -0.091 -28.827 1.00 86.56 366 SER A CA 1
ATOM 2808 C C . SER A 1 366 ? -3.860 -1.378 -28.241 1.00 86.56 366 SER A C 1
ATOM 2810 O O . SER A 1 366 ? -4.679 -2.025 -28.897 1.00 86.56 366 SER A O 1
ATOM 2812 N N . GLN A 1 367 ? -3.488 -1.727 -27.004 1.00 89.69 367 GLN A N 1
ATOM 2813 C CA . GLN A 1 367 ? -3.996 -2.890 -26.271 1.00 89.69 367 GLN A CA 1
ATOM 2814 C C . GLN A 1 367 ? -5.367 -2.611 -25.638 1.00 89.69 367 GLN A C 1
ATOM 2816 O O . GLN A 1 367 ? -6.176 -3.524 -25.496 1.00 89.69 367 GLN A O 1
ATOM 2821 N N . ARG A 1 368 ? -5.647 -1.345 -25.303 1.00 84.62 368 ARG A N 1
ATOM 2822 C CA . ARG A 1 368 ? -6.930 -0.894 -24.738 1.00 84.62 368 ARG A CA 1
ATOM 2823 C C . ARG A 1 368 ? -7.978 -0.579 -25.802 1.00 84.62 368 ARG A C 1
ATOM 2825 O O . ARG A 1 368 ? -9.162 -0.845 -25.619 1.00 84.62 368 ARG A O 1
ATOM 2832 N N . ASN A 1 369 ? -7.555 0.006 -26.924 1.00 74.81 369 ASN A N 1
ATOM 2833 C CA . ASN A 1 369 ? -8.439 0.342 -28.034 1.00 74.81 369 ASN A CA 1
ATOM 2834 C C . ASN A 1 369 ? -7.798 -0.018 -29.387 1.00 74.81 369 ASN A C 1
ATOM 2836 O O . ASN A 1 369 ? -6.896 0.685 -29.854 1.00 74.81 369 ASN A O 1
ATOM 2840 N N . PRO A 1 370 ? -8.322 -1.038 -30.092 1.00 61.28 370 PRO A N 1
ATOM 2841 C CA . PRO A 1 370 ? -7.807 -1.453 -31.396 1.00 61.28 370 PRO A CA 1
ATOM 2842 C C . PRO A 1 370 ? -7.810 -0.343 -32.457 1.00 61.28 370 PRO A C 1
ATOM 2844 O O . PRO A 1 370 ? -6.991 -0.368 -33.374 1.00 61.28 370 PRO A O 1
ATOM 2847 N N . LYS A 1 371 ? -8.695 0.662 -32.341 1.00 57.84 371 LYS A N 1
ATOM 2848 C CA . LYS A 1 371 ? -8.741 1.801 -33.274 1.00 57.84 371 LYS A CA 1
ATOM 2849 C C . LYS A 1 371 ? -7.513 2.708 -33.156 1.00 57.84 371 LYS A C 1
ATOM 2851 O O . LYS A 1 371 ? -7.165 3.369 -34.129 1.00 57.84 371 LYS A O 1
ATOM 2856 N N . THR A 1 372 ? -6.838 2.723 -32.007 1.00 59.25 372 THR A N 1
ATOM 2857 C CA . THR A 1 372 ? -5.615 3.511 -31.792 1.00 59.25 372 THR A CA 1
ATOM 2858 C C . THR A 1 372 ? -4.449 2.967 -32.618 1.00 59.25 372 THR A C 1
ATOM 2860 O O . THR A 1 372 ? -3.670 3.740 -33.170 1.00 59.25 372 THR A O 1
ATOM 2863 N N . ARG A 1 373 ? -4.395 1.643 -32.822 1.00 51.22 373 ARG A N 1
ATOM 2864 C CA . ARG A 1 373 ? -3.388 0.977 -33.666 1.00 51.22 373 ARG A CA 1
ATOM 2865 C C . ARG A 1 373 ? -3.405 1.467 -35.118 1.00 51.22 373 ARG A C 1
ATOM 2867 O O . ARG A 1 373 ? -2.360 1.517 -35.753 1.00 51.22 373 ARG A O 1
ATOM 2874 N N . LEU A 1 374 ? -4.580 1.844 -35.631 1.00 45.34 374 LEU A N 1
ATOM 2875 C CA . LEU A 1 374 ? -4.739 2.378 -36.989 1.00 45.34 374 LEU A CA 1
ATOM 2876 C C . LEU A 1 374 ? -4.208 3.814 -37.132 1.00 45.34 374 LEU A C 1
ATOM 2878 O O . LEU A 1 374 ? -3.848 4.195 -38.237 1.00 45.34 374 LEU A O 1
ATOM 2882 N N . ARG A 1 375 ? -4.139 4.595 -36.042 1.00 47.09 375 ARG A N 1
ATOM 2883 C CA . ARG A 1 375 ? -3.623 5.978 -36.052 1.00 47.09 375 ARG A CA 1
ATOM 2884 C C . ARG A 1 375 ? -2.098 6.052 -35.947 1.00 47.09 375 ARG A C 1
ATOM 2886 O O . ARG A 1 375 ? -1.497 6.926 -36.548 1.00 47.09 375 ARG A O 1
ATOM 2893 N N . ILE A 1 376 ? -1.474 5.122 -35.222 1.00 51.97 376 ILE A N 1
ATOM 2894 C CA . ILE A 1 376 ? -0.011 5.083 -35.014 1.00 51.97 376 ILE A CA 1
ATOM 2895 C C . ILE A 1 376 ? 0.741 4.582 -36.269 1.00 51.97 376 ILE A C 1
ATOM 2897 O O . ILE A 1 376 ? 1.953 4.718 -36.368 1.00 51.97 376 ILE A O 1
ATOM 2901 N N . ALA A 1 377 ? 0.034 4.014 -37.253 1.00 46.34 377 ALA A N 1
ATOM 2902 C CA . ALA A 1 377 ? 0.625 3.551 -38.513 1.00 46.34 377 ALA A CA 1
ATOM 2903 C C . ALA A 1 377 ? 1.055 4.689 -39.470 1.00 46.34 377 ALA A C 1
ATOM 2905 O O . ALA A 1 377 ? 1.635 4.410 -40.520 1.00 46.34 377 ALA A O 1
ATOM 2906 N N . GLU A 1 378 ? 0.782 5.950 -39.129 1.00 48.69 378 GLU A N 1
ATOM 2907 C CA . GLU A 1 378 ? 1.301 7.128 -39.831 1.00 48.69 378 GLU A CA 1
ATOM 2908 C C . GLU A 1 378 ? 2.691 7.496 -39.275 1.00 48.69 378 GLU A C 1
ATOM 2910 O O . GLU A 1 378 ? 2.959 7.242 -38.099 1.00 48.69 378 GLU A O 1
ATOM 2915 N N . PRO A 1 379 ? 3.625 8.025 -40.094 1.00 49.50 379 PRO A N 1
ATOM 2916 C CA . PRO A 1 379 ? 4.984 8.296 -39.632 1.00 49.50 379 PRO A CA 1
ATOM 2917 C C . PRO A 1 379 ? 4.964 9.187 -38.379 1.00 49.50 379 PRO A C 1
ATOM 2919 O O . PRO A 1 379 ? 4.141 10.104 -38.312 1.00 49.50 379 PRO A O 1
ATOM 2922 N N . PRO A 1 380 ? 5.858 8.941 -37.398 1.00 51.75 380 PRO A N 1
ATOM 2923 C CA . PRO A 1 380 ? 5.901 9.732 -36.177 1.00 51.75 380 PRO A CA 1
ATOM 2924 C C . PRO A 1 380 ? 6.047 11.214 -36.532 1.00 51.75 380 PRO A C 1
ATOM 2926 O O . PRO A 1 380 ? 6.728 11.546 -37.513 1.00 51.75 380 PRO A O 1
ATOM 2929 N N . PRO A 1 381 ? 5.417 12.114 -35.763 1.00 54.16 381 PRO A N 1
ATOM 2930 C CA . PRO A 1 381 ? 5.446 13.525 -36.088 1.00 54.16 381 PRO A CA 1
ATOM 2931 C C . PRO A 1 381 ? 6.909 14.028 -36.080 1.00 54.16 381 PRO A C 1
ATOM 2933 O O . PRO A 1 381 ? 7.725 13.563 -35.274 1.00 54.16 381 PRO A O 1
ATOM 2936 N N . PRO A 1 382 ? 7.294 14.912 -37.023 1.00 53.59 382 PRO A N 1
ATOM 2937 C CA . PRO A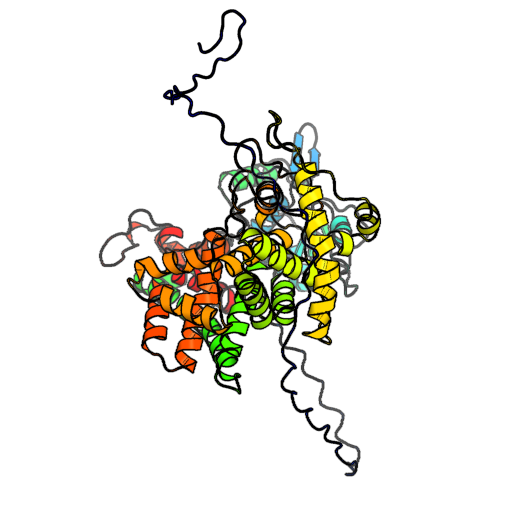 1 382 ? 8.684 15.326 -37.213 1.00 53.59 382 PRO A CA 1
ATOM 2938 C C . PRO A 1 382 ? 9.251 15.976 -35.948 1.00 53.59 382 PRO A C 1
ATOM 2940 O O . PRO A 1 382 ? 8.513 16.600 -35.194 1.00 53.59 382 PRO A O 1
ATOM 2943 N N . ALA A 1 383 ? 10.565 15.852 -35.722 1.00 53.25 383 ALA A N 1
ATOM 2944 C CA . ALA A 1 383 ? 11.230 16.427 -34.551 1.00 53.25 383 ALA A CA 1
ATOM 2945 C C . ALA A 1 383 ? 10.876 17.918 -34.382 1.00 53.25 383 ALA A C 1
ATOM 2947 O O . ALA A 1 383 ? 11.099 18.713 -35.294 1.00 53.25 383 ALA A O 1
ATOM 2948 N N . PHE A 1 384 ? 10.320 18.275 -33.221 1.00 51.44 384 PHE A N 1
ATOM 2949 C CA . PHE A 1 384 ? 9.936 19.647 -32.902 1.00 51.44 384 PHE A CA 1
ATOM 2950 C C . PHE A 1 384 ? 11.171 20.538 -32.724 1.00 51.44 384 PHE A C 1
ATOM 2952 O O . PHE A 1 384 ? 12.188 20.099 -32.177 1.00 51.44 384 PHE A O 1
ATOM 2959 N N . ASP A 1 385 ? 11.071 21.784 -33.186 1.00 56.69 385 ASP A N 1
ATOM 2960 C CA . ASP A 1 385 ? 12.101 22.796 -32.985 1.00 56.69 385 ASP A CA 1
ATOM 2961 C C . ASP A 1 385 ? 12.057 23.307 -31.540 1.00 56.69 385 ASP A C 1
ATOM 2963 O O . ASP A 1 385 ? 11.199 24.102 -31.164 1.00 56.69 385 ASP A O 1
ATOM 2967 N N . TRP A 1 386 ? 12.993 22.833 -30.719 1.00 54.56 386 TRP A N 1
ATOM 2968 C CA . TRP A 1 386 ? 13.128 23.234 -29.318 1.00 54.56 386 TRP A CA 1
ATOM 2969 C C . TRP A 1 386 ? 13.461 24.727 -29.137 1.00 54.56 386 TRP A C 1
ATOM 2971 O O . TRP A 1 386 ? 13.394 25.214 -28.012 1.00 54.56 386 TRP A O 1
ATOM 2981 N N . GLU A 1 387 ? 13.812 25.453 -30.209 1.00 49.31 387 GLU A N 1
ATOM 2982 C CA . GLU A 1 387 ? 14.050 26.903 -30.183 1.00 49.31 387 GLU A CA 1
ATOM 2983 C C . GLU A 1 387 ? 12.766 27.737 -30.388 1.00 49.31 387 GLU A C 1
ATOM 2985 O O . GLU A 1 387 ? 12.811 28.968 -30.300 1.00 49.31 387 GLU A O 1
ATOM 2990 N N . ALA A 1 388 ? 11.608 27.102 -30.615 1.00 56.44 388 ALA A N 1
ATOM 2991 C CA . ALA A 1 388 ? 10.329 27.801 -30.707 1.00 56.44 388 ALA A CA 1
ATOM 2992 C C . ALA A 1 388 ? 9.920 28.416 -29.344 1.00 56.44 388 ALA A C 1
ATOM 2994 O O . ALA A 1 388 ? 9.988 27.732 -28.320 1.00 56.44 388 ALA A O 1
ATOM 2995 N N . PRO A 1 389 ? 9.453 29.682 -29.307 1.00 48.91 389 PRO A N 1
ATOM 2996 C CA . PRO A 1 389 ? 9.238 30.438 -28.065 1.00 48.91 389 PRO A CA 1
ATOM 2997 C C . PRO A 1 389 ? 8.227 29.827 -27.080 1.00 48.91 389 PRO A C 1
ATOM 2999 O O . PRO A 1 389 ? 8.310 30.122 -25.889 1.00 48.91 389 PRO A O 1
ATOM 3002 N N . ASP A 1 390 ? 7.325 28.963 -27.553 1.00 55.88 390 ASP A N 1
ATOM 3003 C CA . ASP A 1 390 ? 6.246 28.365 -26.755 1.00 55.88 390 ASP A CA 1
ATOM 3004 C C . ASP A 1 390 ? 6.511 26.897 -26.343 1.00 55.88 390 ASP A C 1
ATOM 3006 O O . ASP A 1 390 ? 5.700 26.303 -25.633 1.00 55.88 390 ASP A O 1
ATOM 3010 N N . GLY A 1 391 ? 7.644 26.303 -26.754 1.00 52.78 391 GLY A N 1
ATOM 3011 C CA . GLY A 1 391 ? 7.925 24.869 -26.573 1.00 52.78 391 GLY A CA 1
ATOM 3012 C C . GLY A 1 391 ? 6.992 23.945 -27.387 1.00 52.78 391 GLY A C 1
ATOM 3013 O O . GLY A 1 391 ? 6.079 24.421 -28.068 1.00 52.78 391 GLY A O 1
ATOM 3014 N N . PRO A 1 392 ? 7.221 22.615 -27.395 1.00 55.66 392 PRO A N 1
ATOM 3015 C CA . PRO A 1 392 ? 6.331 21.677 -28.081 1.00 55.66 392 PRO A CA 1
ATOM 3016 C C . PRO A 1 392 ? 4.943 21.653 -27.423 1.00 55.66 392 PRO A C 1
ATOM 3018 O O . PRO A 1 392 ? 4.863 21.605 -26.193 1.00 55.66 392 PRO A O 1
ATOM 3021 N N . PRO A 1 393 ? 3.844 21.619 -28.203 1.00 65.25 393 PRO A N 1
ATOM 3022 C CA . PRO A 1 393 ? 2.509 21.409 -27.651 1.00 65.25 393 PRO A CA 1
ATOM 3023 C C . PRO A 1 393 ? 2.459 20.136 -26.795 1.00 65.25 393 PRO A C 1
ATOM 3025 O O . PRO A 1 393 ? 3.010 19.104 -27.178 1.00 65.25 393 PRO A O 1
ATOM 3028 N N . GLU A 1 394 ? 1.761 20.174 -25.660 1.00 62.06 394 GLU A N 1
ATOM 3029 C CA . GLU A 1 394 ? 1.659 19.030 -24.738 1.00 62.06 394 GLU A CA 1
ATOM 3030 C C . GLU A 1 394 ? 1.119 17.757 -25.422 1.00 62.06 394 GLU A C 1
ATOM 3032 O O . GLU A 1 394 ? 1.538 16.639 -25.115 1.00 62.06 394 GLU A O 1
ATOM 3037 N N . ASP A 1 395 ? 0.211 17.922 -26.385 1.00 67.44 395 ASP A N 1
ATOM 3038 C CA . ASP A 1 395 ? -0.334 16.817 -27.177 1.00 67.44 395 ASP A CA 1
ATOM 3039 C C . ASP A 1 395 ? 0.717 16.197 -28.114 1.00 67.44 395 ASP A C 1
ATOM 3041 O O . ASP A 1 395 ? 0.744 14.980 -28.272 1.00 67.44 395 ASP A O 1
ATOM 3045 N N . PHE A 1 396 ? 1.660 16.988 -28.637 1.00 71.56 396 PHE A N 1
ATOM 3046 C CA . PHE A 1 396 ? 2.754 16.487 -29.476 1.00 71.56 396 PHE A CA 1
ATOM 3047 C C . PHE A 1 396 ? 3.728 15.604 -28.677 1.00 71.56 396 PHE A C 1
ATOM 3049 O O . PHE A 1 396 ? 4.134 14.544 -29.153 1.00 71.56 396 PHE A O 1
ATOM 3056 N N . ILE A 1 397 ? 4.090 16.008 -27.451 1.00 73.81 397 ILE A N 1
ATOM 3057 C CA . ILE A 1 397 ? 4.938 15.191 -26.562 1.00 73.81 397 ILE A CA 1
ATOM 3058 C C . ILE A 1 397 ? 4.240 13.867 -26.248 1.00 73.81 397 ILE A C 1
ATOM 3060 O O . ILE A 1 397 ? 4.855 12.803 -26.322 1.00 73.81 397 ILE A O 1
ATOM 3064 N N . ALA A 1 398 ? 2.945 13.925 -25.929 1.00 76.25 398 ALA A N 1
ATOM 3065 C CA . ALA A 1 398 ? 2.168 12.739 -25.607 1.00 76.25 398 ALA A CA 1
ATOM 3066 C C . ALA A 1 398 ? 2.054 11.767 -26.782 1.00 76.25 398 ALA A C 1
ATOM 3068 O O . ALA A 1 398 ? 2.223 10.561 -26.591 1.00 76.25 398 ALA A O 1
ATOM 3069 N N . GLU A 1 399 ? 1.826 12.275 -27.991 1.00 79.12 399 GLU A N 1
ATOM 3070 C CA . GLU A 1 399 ? 1.808 11.470 -29.211 1.00 79.12 399 GLU A CA 1
ATOM 3071 C C . GLU A 1 399 ? 3.172 10.838 -29.494 1.00 79.12 399 GLU A C 1
ATOM 3073 O O . GLU A 1 399 ? 3.241 9.632 -29.737 1.00 79.12 399 GLU A O 1
ATOM 3078 N N . ARG A 1 400 ? 4.264 11.610 -29.400 1.00 82.50 400 ARG A N 1
ATOM 3079 C CA . ARG A 1 400 ? 5.624 11.111 -29.647 1.00 82.50 400 ARG A CA 1
ATOM 3080 C C . ARG A 1 400 ? 6.032 10.036 -28.641 1.00 82.50 400 ARG A C 1
ATOM 3082 O O . ARG A 1 400 ? 6.486 8.970 -29.050 1.00 82.50 400 ARG A O 1
ATOM 3089 N N . TYR A 1 401 ? 5.815 10.288 -27.349 1.00 87.94 401 TYR A N 1
ATOM 3090 C CA . TYR A 1 401 ? 6.066 9.321 -26.279 1.00 87.94 401 TYR A CA 1
ATOM 3091 C C . TYR A 1 401 ? 5.276 8.027 -26.499 1.00 87.94 401 TYR A C 1
ATOM 3093 O O . TYR A 1 401 ? 5.834 6.933 -26.477 1.00 87.94 401 TYR A O 1
ATOM 3101 N N . THR A 1 402 ? 3.975 8.154 -26.771 1.00 87.94 402 THR A N 1
ATOM 3102 C CA . THR A 1 402 ? 3.088 7.007 -26.988 1.00 87.94 402 THR A CA 1
ATOM 3103 C C . THR A 1 402 ? 3.510 6.191 -28.208 1.00 87.94 402 THR A C 1
ATOM 3105 O O . THR A 1 402 ? 3.595 4.967 -28.126 1.00 87.94 402 THR A O 1
ATOM 3108 N N . ALA A 1 403 ? 3.799 6.852 -29.332 1.00 85.31 403 ALA A N 1
ATOM 3109 C CA . ALA A 1 403 ? 4.238 6.187 -30.555 1.00 85.31 403 ALA A CA 1
ATOM 3110 C C . ALA A 1 403 ? 5.557 5.425 -30.349 1.00 85.31 403 ALA A C 1
ATOM 3112 O O . ALA A 1 403 ? 5.706 4.310 -30.852 1.00 85.31 403 ALA A O 1
ATOM 3113 N N . GLU A 1 404 ? 6.485 5.988 -29.571 1.00 89.31 404 GLU A N 1
ATOM 3114 C CA . GLU A 1 404 ? 7.751 5.336 -29.234 1.00 89.31 404 GLU A CA 1
ATOM 3115 C C . GLU A 1 404 ? 7.531 4.057 -28.410 1.00 89.31 404 GLU A C 1
ATOM 3117 O O . GLU A 1 404 ? 8.072 3.005 -28.763 1.00 89.31 404 GLU A O 1
ATOM 3122 N N . LEU A 1 405 ? 6.691 4.101 -27.366 1.00 93.06 405 LEU A N 1
ATOM 3123 C CA . LEU A 1 405 ? 6.357 2.910 -26.570 1.00 93.06 405 LEU A CA 1
ATOM 3124 C C . LEU A 1 405 ? 5.709 1.808 -27.426 1.00 93.06 405 LEU A C 1
ATOM 3126 O O . LEU A 1 405 ? 6.070 0.638 -27.326 1.00 93.06 405 LEU A O 1
ATOM 3130 N N . GLU A 1 406 ? 4.767 2.174 -28.293 1.00 90.62 406 GLU A N 1
ATOM 3131 C CA . GLU A 1 406 ? 4.023 1.241 -29.153 1.00 90.62 406 GLU A CA 1
ATOM 3132 C C . GLU A 1 406 ? 4.923 0.573 -30.205 1.00 90.62 406 GLU A C 1
ATOM 3134 O O . GLU A 1 406 ? 4.863 -0.644 -30.438 1.00 90.62 406 GLU A O 1
ATOM 3139 N N . SER A 1 407 ? 5.812 1.366 -30.808 1.00 89.06 407 SER A N 1
ATOM 3140 C CA . SER A 1 407 ? 6.829 0.884 -31.742 1.00 89.06 407 SER A CA 1
ATOM 3141 C C . SER A 1 407 ? 7.771 -0.113 -31.062 1.00 89.06 407 SER A C 1
ATOM 3143 O O . SER A 1 407 ? 7.977 -1.225 -31.563 1.00 89.06 407 SER A O 1
ATOM 3145 N N . ARG A 1 408 ? 8.278 0.229 -29.869 1.00 93.06 408 ARG A N 1
ATOM 3146 C CA . ARG A 1 408 ? 9.154 -0.651 -29.082 1.00 93.06 408 ARG A CA 1
ATOM 3147 C C . ARG A 1 408 ? 8.451 -1.928 -28.647 1.00 93.06 408 ARG A C 1
ATOM 3149 O O . ARG A 1 408 ? 9.035 -3.006 -28.771 1.00 93.06 408 ARG A O 1
ATOM 3156 N N . TRP A 1 409 ? 7.204 -1.838 -28.185 1.00 94.50 409 TRP A N 1
ATOM 3157 C CA . TRP A 1 409 ? 6.445 -2.994 -27.709 1.00 94.50 409 TRP A CA 1
ATOM 3158 C C . TRP A 1 409 ? 6.302 -4.059 -28.792 1.00 94.50 409 TRP A C 1
ATOM 3160 O O . TRP A 1 409 ? 6.520 -5.236 -28.525 1.00 94.50 409 TRP A O 1
ATOM 3170 N N . THR A 1 410 ? 6.038 -3.654 -30.037 1.00 88.69 410 THR A N 1
ATOM 3171 C CA . THR A 1 410 ? 5.894 -4.582 -31.173 1.00 88.69 410 THR A CA 1
ATOM 3172 C C . THR A 1 410 ? 7.108 -5.507 -31.347 1.00 88.69 410 THR A C 1
ATOM 3174 O O . THR A 1 410 ? 6.968 -6.653 -31.788 1.00 88.69 410 THR A O 1
ATOM 3177 N N . LEU A 1 411 ? 8.304 -5.021 -31.012 1.00 88.00 411 LEU A N 1
ATOM 3178 C CA . LEU A 1 411 ? 9.554 -5.772 -31.122 1.00 88.00 411 LEU A CA 1
ATOM 3179 C C . LEU A 1 411 ? 9.894 -6.504 -29.826 1.00 88.00 411 LEU A C 1
ATOM 3181 O O . LEU A 1 411 ? 10.190 -7.700 -29.864 1.00 88.00 411 LEU A O 1
ATOM 3185 N N . LEU A 1 412 ? 9.796 -5.810 -28.691 1.00 92.81 412 LEU A N 1
ATOM 3186 C CA . LEU A 1 412 ? 10.096 -6.366 -27.374 1.00 92.81 412 LEU A CA 1
ATOM 3187 C C . LEU A 1 412 ? 9.141 -7.503 -27.008 1.00 92.81 412 LEU A C 1
ATOM 3189 O O . LEU A 1 412 ? 9.588 -8.512 -26.480 1.00 92.81 412 LEU A O 1
ATOM 3193 N N . GLU A 1 413 ? 7.857 -7.415 -27.361 1.00 93.75 413 GLU A N 1
ATOM 3194 C CA . GLU A 1 413 ? 6.891 -8.490 -27.119 1.00 93.75 413 GLU A CA 1
ATOM 3195 C C . GLU A 1 413 ? 7.345 -9.805 -27.766 1.00 93.75 413 GLU A C 1
ATOM 3197 O O . GLU A 1 413 ? 7.260 -10.869 -27.153 1.00 93.75 413 GLU A O 1
ATOM 3202 N N . ARG A 1 414 ? 7.862 -9.749 -29.000 1.00 89.50 414 ARG A N 1
ATOM 3203 C CA . ARG A 1 414 ? 8.333 -10.945 -29.714 1.00 89.50 414 ARG A CA 1
ATOM 3204 C C . ARG A 1 414 ? 9.529 -11.578 -29.018 1.00 89.50 414 ARG A C 1
ATOM 3206 O O . ARG A 1 414 ? 9.596 -12.800 -28.951 1.00 89.50 414 ARG A O 1
ATOM 3213 N N . GLN A 1 415 ? 10.447 -10.758 -28.513 1.00 89.06 415 GLN A N 1
ATOM 3214 C CA . GLN A 1 415 ? 11.625 -11.217 -27.775 1.00 89.06 415 GLN A CA 1
ATOM 3215 C C . GLN A 1 415 ? 11.222 -11.799 -26.418 1.00 89.06 415 GLN A C 1
ATOM 3217 O O . GLN A 1 415 ? 11.601 -12.917 -26.087 1.00 89.06 415 GLN A O 1
ATOM 3222 N N . LEU A 1 416 ? 10.369 -11.096 -25.675 1.00 92.50 416 LEU A N 1
ATOM 3223 C CA . LEU A 1 416 ? 9.875 -11.549 -24.380 1.00 92.50 416 LEU A CA 1
ATOM 3224 C C . LEU A 1 416 ? 9.122 -12.876 -24.483 1.00 92.50 416 LEU A C 1
ATOM 3226 O O . LEU A 1 416 ? 9.329 -13.749 -23.652 1.00 92.50 416 LEU A O 1
ATOM 3230 N N . ARG A 1 417 ? 8.311 -13.085 -25.528 1.00 91.06 417 ARG A N 1
ATOM 3231 C CA . ARG A 1 417 ? 7.610 -14.364 -25.749 1.00 91.06 417 ARG A CA 1
ATOM 3232 C C . ARG A 1 417 ? 8.543 -15.553 -25.990 1.00 91.06 417 ARG A C 1
ATOM 3234 O O . ARG A 1 417 ? 8.109 -16.686 -25.807 1.00 91.06 417 ARG A O 1
ATOM 3241 N N . GLN A 1 418 ? 9.788 -15.320 -26.408 1.00 88.25 418 GLN A N 1
ATOM 3242 C CA . GLN A 1 418 ? 10.782 -16.389 -26.557 1.00 88.25 418 GLN A CA 1
ATOM 3243 C C . GLN A 1 418 ? 11.366 -16.810 -25.204 1.00 88.25 418 GLN A C 1
ATOM 3245 O O . GLN A 1 418 ? 11.635 -17.990 -25.006 1.00 88.25 418 GLN A O 1
ATOM 3250 N N . VAL A 1 419 ? 11.535 -15.860 -24.281 1.00 87.88 419 VAL A N 1
ATOM 3251 C CA . VAL A 1 419 ? 12.123 -16.093 -22.948 1.00 87.88 419 VAL A CA 1
ATOM 3252 C C . VAL A 1 419 ? 11.075 -16.476 -21.909 1.00 87.88 419 VAL A C 1
ATOM 3254 O O . VAL A 1 419 ? 11.365 -17.207 -20.969 1.00 87.88 419 VAL A O 1
ATOM 3257 N N . LEU A 1 420 ? 9.840 -16.018 -22.101 1.00 89.50 420 LEU A N 1
ATOM 3258 C CA . LEU A 1 420 ? 8.690 -16.273 -21.241 1.00 89.50 420 LEU A CA 1
ATOM 3259 C C . LEU A 1 420 ? 7.611 -17.061 -22.010 1.00 89.50 420 LEU A C 1
ATOM 3261 O O . LEU A 1 420 ? 6.507 -16.548 -22.238 1.00 89.50 420 LEU A O 1
ATOM 3265 N N . PRO A 1 421 ? 7.909 -18.293 -22.473 1.00 75.00 421 PRO A N 1
ATOM 3266 C CA . PRO A 1 421 ? 6.943 -19.094 -23.210 1.00 75.00 421 PRO A CA 1
ATOM 3267 C C . PRO A 1 421 ? 5.782 -19.497 -22.292 1.00 75.00 421 PRO A C 1
ATOM 3269 O O . PRO A 1 421 ? 5.981 -20.032 -21.207 1.00 75.00 421 PRO A O 1
ATOM 3272 N N . GLY A 1 422 ? 4.549 -19.249 -22.736 1.00 73.25 422 GLY A N 1
ATOM 3273 C CA . GLY A 1 422 ? 3.336 -19.585 -21.980 1.00 73.25 422 GLY A CA 1
ATOM 3274 C C . GLY A 1 422 ? 2.850 -18.504 -21.008 1.00 73.25 422 GLY A C 1
ATOM 3275 O O . GLY A 1 422 ? 1.724 -18.611 -20.524 1.00 73.25 422 GLY A O 1
ATOM 3276 N N . SER A 1 423 ? 3.617 -17.432 -20.781 1.00 77.12 423 SER A N 1
ATOM 3277 C CA . SER A 1 423 ? 3.144 -16.282 -20.003 1.00 77.12 423 SER A CA 1
ATOM 3278 C C . SER A 1 423 ? 2.059 -15.522 -20.769 1.00 77.12 423 SER A C 1
ATOM 3280 O O . SER A 1 423 ? 2.280 -15.009 -21.872 1.00 77.12 423 SER A O 1
ATOM 3282 N N . ALA A 1 424 ? 0.865 -15.442 -20.184 1.00 86.25 424 ALA A N 1
ATOM 3283 C CA . ALA A 1 424 ? -0.208 -14.599 -20.691 1.00 86.25 424 ALA A CA 1
ATOM 3284 C C . ALA A 1 424 ? -0.032 -13.171 -20.156 1.00 86.25 424 ALA A C 1
ATOM 3286 O O . ALA A 1 424 ? -0.044 -12.960 -18.943 1.00 86.25 424 ALA A O 1
ATOM 3287 N N . TRP A 1 425 ? 0.116 -12.196 -21.059 1.00 94.00 425 TRP A N 1
ATOM 3288 C CA . TRP A 1 425 ? 0.051 -10.779 -20.693 1.00 94.00 425 TRP A CA 1
ATOM 3289 C C . TRP A 1 425 ? -1.287 -10.464 -20.026 1.00 94.00 425 TRP A C 1
ATOM 3291 O O . TRP A 1 425 ? -2.306 -11.084 -20.342 1.00 94.00 425 TRP A O 1
ATOM 3301 N N . LEU A 1 426 ? -1.284 -9.480 -19.129 1.00 95.81 426 LEU A N 1
ATOM 3302 C CA . LEU A 1 426 ? -2.527 -8.950 -18.584 1.00 95.81 426 LEU A CA 1
ATOM 3303 C C . LEU A 1 426 ? -3.267 -8.153 -19.663 1.00 95.81 426 LEU A C 1
ATOM 3305 O O . LEU A 1 426 ? -2.717 -7.759 -20.692 1.00 95.81 426 LEU A O 1
ATOM 3309 N N . SER A 1 427 ? -4.544 -7.920 -19.408 1.00 93.69 427 SER A N 1
ATOM 3310 C CA . SER A 1 427 ? -5.435 -7.112 -20.222 1.00 93.69 427 SER A CA 1
ATOM 3311 C C . SER A 1 427 ? -5.965 -5.936 -19.411 1.00 93.69 427 SER A C 1
ATOM 3313 O O . SER A 1 427 ? -5.957 -5.953 -18.182 1.00 93.69 427 SER A O 1
ATOM 3315 N N . GLN A 1 428 ? -6.523 -4.933 -20.089 1.00 89.56 428 GLN A N 1
ATOM 3316 C CA . GLN A 1 428 ? -7.204 -3.826 -19.416 1.00 89.56 428 GLN A CA 1
ATOM 3317 C C . GLN A 1 428 ? -8.297 -4.301 -18.439 1.00 89.56 428 GLN A C 1
ATOM 3319 O O . GLN A 1 428 ? -8.505 -3.660 -17.413 1.00 89.56 428 GLN A O 1
ATOM 3324 N N . ALA A 1 429 ? -8.977 -5.413 -18.736 1.00 87.69 429 ALA A N 1
ATOM 3325 C CA . ALA A 1 429 ? -10.066 -5.944 -17.917 1.00 87.69 429 ALA A CA 1
ATOM 3326 C C . ALA A 1 429 ? -9.597 -6.517 -16.570 1.00 87.69 429 ALA A C 1
ATOM 3328 O O . ALA A 1 429 ? -10.406 -6.653 -15.656 1.00 87.69 429 ALA A O 1
ATOM 3329 N N . ASP A 1 430 ? -8.305 -6.825 -16.430 1.00 91.12 430 ASP A N 1
ATOM 3330 C CA . ASP A 1 430 ? -7.731 -7.256 -15.155 1.00 91.12 430 ASP A CA 1
ATOM 3331 C C . ASP A 1 430 ? -7.630 -6.094 -14.150 1.00 91.12 430 ASP A C 1
ATOM 3333 O O . ASP A 1 430 ? -7.517 -6.328 -12.951 1.00 91.12 430 ASP A O 1
ATOM 3337 N N . TRP A 1 431 ? -7.683 -4.842 -14.613 1.00 90.88 431 TRP A N 1
ATOM 3338 C CA . TRP A 1 431 ? -7.468 -3.653 -13.791 1.00 90.88 431 TRP A CA 1
ATOM 3339 C C . TRP A 1 431 ? -8.779 -2.967 -13.399 1.00 90.88 431 TRP A C 1
ATOM 3341 O O . TRP A 1 431 ? -9.693 -2.795 -14.204 1.00 90.88 431 TRP A O 1
ATOM 3351 N N . THR A 1 432 ? -8.837 -2.470 -12.164 1.00 86.88 432 THR A N 1
ATOM 3352 C CA . THR A 1 432 ? -9.929 -1.612 -11.691 1.00 86.88 432 THR A CA 1
ATOM 3353 C C . THR A 1 432 ? -9.524 -0.144 -11.794 1.00 86.88 432 THR A C 1
ATOM 3355 O O . THR A 1 432 ? -8.567 0.274 -11.143 1.00 86.88 432 THR A O 1
ATOM 3358 N N . PHE A 1 433 ? -10.270 0.645 -12.578 1.00 82.94 433 PHE A N 1
ATOM 3359 C CA . PHE A 1 433 ? -10.036 2.090 -12.764 1.00 82.94 433 PHE A CA 1
ATOM 3360 C C . PHE A 1 433 ? -11.051 2.987 -12.039 1.00 82.94 433 PHE A C 1
ATOM 3362 O O . PHE A 1 433 ? -10.801 4.173 -11.820 1.00 82.94 433 PHE A O 1
ATOM 3369 N N . ALA A 1 434 ? -12.207 2.437 -11.660 1.00 71.25 434 ALA A N 1
ATOM 3370 C CA . ALA A 1 434 ? -13.276 3.199 -11.029 1.00 71.25 434 ALA A CA 1
ATOM 3371 C C . ALA A 1 434 ? -12.855 3.727 -9.647 1.00 71.25 434 ALA A C 1
ATOM 3373 O O . ALA A 1 434 ? -12.243 3.018 -8.853 1.00 71.25 434 ALA A O 1
ATOM 3374 N N . ARG A 1 435 ? -13.226 4.977 -9.335 1.00 67.25 435 ARG A N 1
ATOM 3375 C CA . ARG A 1 435 ? -12.971 5.621 -8.029 1.00 67.25 435 ARG A CA 1
ATOM 3376 C C . ARG A 1 435 ? -11.479 5.659 -7.632 1.00 67.25 435 ARG A C 1
ATOM 3378 O O . ARG A 1 435 ? -11.158 5.756 -6.446 1.00 67.25 435 ARG A O 1
ATOM 3385 N N . LEU A 1 436 ? -10.558 5.602 -8.601 1.00 71.50 436 LEU A N 1
ATOM 3386 C CA . LEU A 1 436 ? -9.134 5.845 -8.366 1.00 71.50 436 LEU A CA 1
ATOM 3387 C C . LEU A 1 436 ? -8.830 7.344 -8.373 1.00 71.50 436 LEU A C 1
ATOM 3389 O O . LEU A 1 436 ? -9.288 8.088 -9.236 1.00 71.50 436 LEU A O 1
ATOM 3393 N N . ARG A 1 437 ? -7.991 7.787 -7.432 1.00 72.62 437 ARG A N 1
ATOM 3394 C CA . ARG A 1 437 ? -7.367 9.112 -7.530 1.00 72.62 437 ARG A CA 1
ATOM 3395 C C . ARG A 1 437 ? -6.351 9.094 -8.680 1.00 72.62 437 ARG A C 1
ATOM 3397 O O . ARG A 1 437 ? -5.609 8.113 -8.761 1.00 72.62 437 ARG A O 1
ATOM 3404 N N . PRO A 1 438 ? -6.230 10.160 -9.491 1.00 77.88 438 PRO A N 1
ATOM 3405 C CA . PRO A 1 438 ? -5.310 10.190 -10.631 1.00 77.88 438 PRO A CA 1
ATOM 3406 C C . PRO A 1 438 ? -3.866 9.740 -10.319 1.00 77.88 438 PRO A C 1
ATOM 3408 O O . PRO A 1 438 ? -3.337 8.901 -11.046 1.00 77.88 438 PRO A O 1
ATOM 3411 N N . PRO A 1 439 ? -3.228 10.139 -9.194 1.00 80.44 439 PRO A N 1
ATOM 3412 C CA . PRO A 1 439 ? -1.878 9.665 -8.859 1.00 80.44 439 PRO A CA 1
ATOM 3413 C C . PRO A 1 439 ? -1.763 8.153 -8.590 1.00 80.44 439 PRO A C 1
ATOM 3415 O O . PRO A 1 439 ? -0.661 7.611 -8.578 1.00 80.44 439 PRO A O 1
ATOM 3418 N N . ASN A 1 440 ? -2.882 7.465 -8.351 1.00 84.50 440 ASN A N 1
ATOM 3419 C CA . ASN A 1 440 ? -2.942 6.028 -8.080 1.00 84.50 440 ASN A CA 1
ATOM 3420 C C . ASN A 1 440 ? -3.224 5.195 -9.336 1.00 84.50 440 ASN A C 1
ATOM 3422 O O . ASN A 1 440 ? -3.394 3.982 -9.223 1.00 84.50 440 ASN A O 1
ATOM 3426 N N . HIS A 1 441 ? -3.287 5.822 -10.511 1.00 89.38 441 HIS A N 1
ATOM 3427 C CA . HIS A 1 441 ? -3.543 5.115 -11.756 1.00 89.38 441 HIS A CA 1
ATOM 3428 C C . HIS A 1 441 ? -2.443 4.064 -12.039 1.00 89.38 441 HIS A C 1
ATOM 3430 O O . HIS A 1 441 ? -1.256 4.395 -11.922 1.00 89.38 441 HIS A O 1
ATOM 3436 N N . PRO A 1 442 ? -2.786 2.814 -12.424 1.00 93.81 442 PRO A N 1
ATOM 3437 C CA . PRO A 1 442 ? -1.802 1.745 -12.609 1.00 93.81 442 PRO A CA 1
ATOM 3438 C C . PRO A 1 442 ? -0.671 2.095 -13.581 1.00 93.81 442 PRO A C 1
ATOM 3440 O O . PRO A 1 442 ? 0.495 1.887 -13.255 1.00 93.81 442 PRO A O 1
ATOM 3443 N N . ALA A 1 443 ? -0.992 2.711 -14.724 1.00 93.81 443 ALA A N 1
ATOM 3444 C CA . ALA A 1 443 ? 0.010 3.104 -15.719 1.00 93.81 443 ALA A CA 1
ATOM 3445 C C . ALA A 1 443 ? 1.052 4.081 -15.138 1.00 93.81 443 ALA A C 1
ATOM 3447 O O . ALA A 1 443 ? 2.254 3.890 -15.319 1.00 93.81 443 ALA A O 1
ATOM 3448 N N . ARG A 1 444 ? 0.602 5.060 -14.339 1.00 92.25 444 ARG A N 1
ATOM 3449 C CA . ARG A 1 444 ? 1.481 6.007 -13.641 1.00 92.25 444 ARG A CA 1
ATOM 3450 C C . ARG A 1 444 ? 2.401 5.300 -12.643 1.00 92.25 444 ARG A C 1
ATOM 3452 O O . ARG A 1 444 ? 3.584 5.616 -12.550 1.00 92.25 444 ARG A O 1
ATOM 3459 N N . ARG A 1 445 ? 1.886 4.323 -11.891 1.00 94.50 445 ARG A N 1
ATOM 3460 C CA . ARG A 1 445 ? 2.695 3.559 -10.924 1.00 94.50 445 ARG A CA 1
ATOM 3461 C C . ARG A 1 445 ? 3.742 2.680 -11.609 1.00 94.50 445 ARG A C 1
ATOM 3463 O O . ARG A 1 445 ? 4.858 2.586 -11.105 1.00 94.50 445 ARG A O 1
ATOM 3470 N N . LEU A 1 446 ? 3.417 2.105 -12.767 1.00 97.19 446 LEU A N 1
ATOM 3471 C CA . LEU A 1 446 ? 4.367 1.343 -13.584 1.00 97.19 446 LEU A CA 1
ATOM 3472 C C . LEU A 1 446 ? 5.484 2.229 -14.152 1.00 97.19 446 LEU A C 1
ATOM 3474 O O . LEU A 1 446 ? 6.645 1.830 -14.123 1.00 97.19 446 LEU A O 1
ATOM 3478 N N . ALA A 1 447 ? 5.170 3.459 -14.564 1.00 95.25 447 ALA A N 1
ATOM 3479 C CA . ALA A 1 447 ? 6.185 4.442 -14.944 1.00 95.25 447 ALA A CA 1
ATOM 3480 C C . ALA A 1 447 ? 7.121 4.806 -13.775 1.00 95.25 447 ALA A C 1
ATOM 3482 O O . ALA A 1 447 ? 8.335 4.949 -13.947 1.00 95.25 447 ALA A O 1
ATOM 3483 N N . GLY A 1 448 ? 6.578 4.914 -12.557 1.00 95.75 448 GLY A N 1
ATOM 3484 C CA . GLY A 1 448 ? 7.377 5.083 -11.339 1.00 95.75 448 GLY A CA 1
ATOM 3485 C C . GLY A 1 448 ? 8.301 3.895 -11.074 1.00 95.75 448 GLY A C 1
ATOM 3486 O O . GLY A 1 448 ? 9.487 4.077 -10.811 1.00 95.75 448 GLY A O 1
ATOM 3487 N N . LEU A 1 449 ? 7.781 2.675 -11.208 1.00 97.44 449 LEU A N 1
ATOM 3488 C CA . LEU A 1 449 ? 8.540 1.437 -11.035 1.00 97.44 449 LEU A CA 1
ATOM 3489 C C . LEU A 1 449 ? 9.697 1.305 -12.039 1.00 97.44 449 LEU A C 1
ATOM 3491 O O . LEU A 1 449 ? 10.794 0.908 -11.652 1.00 97.44 449 LEU A O 1
ATOM 3495 N N . ALA A 1 450 ? 9.487 1.696 -13.301 1.00 97.50 450 ALA A N 1
ATOM 3496 C CA . ALA A 1 450 ? 10.544 1.721 -14.313 1.00 97.50 450 ALA A CA 1
ATOM 3497 C C . ALA A 1 450 ? 11.719 2.625 -13.894 1.00 97.50 450 ALA A C 1
ATOM 3499 O O . ALA A 1 450 ? 12.882 2.250 -14.041 1.00 97.50 450 ALA A O 1
ATOM 3500 N N . ARG A 1 451 ? 11.432 3.789 -13.297 1.00 95.81 451 ARG A N 1
ATOM 3501 C CA . ARG A 1 451 ? 12.465 4.710 -12.789 1.00 95.81 451 ARG A CA 1
ATOM 3502 C C . ARG A 1 451 ? 13.208 4.152 -11.588 1.00 95.81 451 ARG A C 1
ATOM 3504 O O . ARG A 1 451 ? 14.420 4.335 -11.498 1.00 95.81 451 ARG A O 1
ATOM 3511 N N . LEU A 1 452 ? 12.507 3.451 -10.695 1.00 97.38 452 LEU A N 1
ATOM 3512 C CA . LEU A 1 452 ? 13.152 2.746 -9.589 1.00 97.38 452 LEU A CA 1
ATOM 3513 C C . LEU A 1 452 ? 14.142 1.699 -10.114 1.00 97.38 452 LEU A C 1
ATOM 3515 O O . LEU A 1 452 ? 15.294 1.706 -9.694 1.00 97.38 452 LEU A O 1
ATOM 3519 N N . LEU A 1 453 ? 13.741 0.877 -11.091 1.00 97.06 453 LEU A N 1
ATOM 3520 C CA . LEU A 1 453 ? 14.616 -0.123 -11.717 1.00 97.06 453 LEU A CA 1
ATOM 3521 C C . LEU A 1 453 ? 15.878 0.506 -12.333 1.00 97.06 453 LEU A C 1
ATOM 3523 O O . LEU A 1 453 ? 16.991 0.077 -12.016 1.00 97.06 453 LEU A O 1
ATOM 3527 N N . VAL A 1 454 ? 15.726 1.567 -13.140 1.00 95.94 454 VAL A N 1
ATOM 3528 C CA . VAL A 1 454 ? 16.868 2.304 -13.722 1.00 95.94 454 VAL A CA 1
ATOM 3529 C C . VAL A 1 454 ? 17.770 2.886 -12.631 1.00 95.94 454 VAL A C 1
ATOM 3531 O O . VAL A 1 454 ? 18.997 2.835 -12.750 1.00 95.94 454 VAL A O 1
ATOM 3534 N N . GLY A 1 455 ? 17.178 3.445 -11.572 1.00 95.31 455 GLY A N 1
ATOM 3535 C CA . GLY A 1 455 ? 17.898 4.053 -10.454 1.00 95.31 455 GLY A CA 1
ATOM 3536 C C . GLY A 1 455 ? 18.650 3.037 -9.596 1.00 95.31 455 GLY A C 1
ATOM 3537 O O . GLY A 1 455 ? 19.743 3.329 -9.105 1.00 95.31 455 GLY A O 1
ATOM 3538 N N . TRP A 1 456 ? 18.112 1.826 -9.446 1.00 96.56 456 TRP A N 1
ATOM 3539 C CA . TRP A 1 456 ? 18.757 0.761 -8.689 1.00 96.56 456 TRP A CA 1
ATOM 3540 C C . TRP A 1 456 ? 19.998 0.213 -9.395 1.00 96.56 456 TRP A C 1
ATOM 3542 O O . TRP A 1 456 ? 20.964 -0.098 -8.700 1.00 96.56 456 TRP A O 1
ATOM 3552 N N . GLN A 1 457 ? 20.027 0.143 -10.730 1.00 94.94 457 GLN A N 1
ATOM 3553 C CA . GLN A 1 457 ? 21.179 -0.375 -11.491 1.00 94.94 457 GLN A CA 1
ATOM 3554 C C . GLN A 1 457 ? 21.611 -1.776 -11.010 1.00 94.94 457 GLN A C 1
ATOM 3556 O O . GLN A 1 457 ? 22.767 -2.000 -10.649 1.00 94.94 457 GLN A O 1
ATOM 3561 N N . LEU A 1 458 ? 20.652 -2.697 -10.930 1.00 96.44 458 LEU A N 1
ATOM 3562 C CA . LEU A 1 458 ? 20.865 -4.076 -10.478 1.00 96.44 458 LEU A CA 1
ATOM 3563 C C . LEU A 1 458 ? 21.645 -4.867 -11.533 1.00 96.44 458 LEU A C 1
ATOM 3565 O O . LEU A 1 458 ? 21.326 -4.768 -12.713 1.00 96.44 458 LEU A O 1
ATOM 3569 N N . ASN A 1 459 ? 22.650 -5.649 -11.143 1.00 95.38 459 ASN A N 1
ATOM 3570 C CA . ASN A 1 459 ? 23.326 -6.581 -12.051 1.00 95.38 459 ASN A CA 1
ATOM 3571 C C . ASN A 1 459 ? 22.722 -7.983 -11.962 1.00 95.38 459 ASN A C 1
ATOM 3573 O O . ASN A 1 459 ? 22.660 -8.675 -12.976 1.00 95.38 459 ASN A O 1
ATOM 3577 N N . GLU A 1 460 ? 22.243 -8.363 -10.782 1.00 94.94 460 GLU A N 1
ATOM 3578 C CA . GLU A 1 460 ? 21.552 -9.624 -10.514 1.00 94.94 460 GLU A CA 1
ATOM 3579 C C . GLU A 1 460 ? 20.280 -9.365 -9.696 1.00 94.94 460 GLU A C 1
ATOM 3581 O O . GLU A 1 460 ? 20.137 -8.313 -9.069 1.00 94.94 460 GLU A O 1
ATOM 3586 N N . ALA A 1 461 ? 19.333 -10.307 -9.693 1.00 93.56 461 ALA A N 1
ATOM 3587 C CA . ALA A 1 461 ? 18.081 -10.150 -8.948 1.00 93.56 461 ALA A CA 1
ATOM 3588 C C . ALA A 1 461 ? 18.336 -9.955 -7.438 1.00 93.56 461 ALA A C 1
ATOM 3590 O O . ALA A 1 461 ? 17.746 -9.065 -6.817 1.00 93.56 461 ALA A O 1
ATOM 3591 N N . VAL A 1 462 ? 19.283 -10.712 -6.872 1.00 93.75 462 VAL A N 1
ATOM 3592 C CA . VAL A 1 462 ? 19.689 -10.642 -5.457 1.00 93.75 462 VAL A CA 1
ATOM 3593 C C . VAL A 1 462 ? 20.203 -9.259 -5.025 1.00 93.75 462 VAL A C 1
ATOM 3595 O O . VAL A 1 462 ? 20.055 -8.877 -3.860 1.00 93.75 462 VAL A O 1
ATOM 3598 N N . ASP A 1 463 ? 20.710 -8.438 -5.955 1.00 96.50 463 ASP A N 1
ATOM 3599 C CA . ASP A 1 463 ? 21.152 -7.071 -5.648 1.00 96.50 463 ASP A CA 1
ATOM 3600 C C . ASP A 1 463 ? 20.018 -6.216 -5.056 1.00 96.50 463 ASP A C 1
ATOM 3602 O O . ASP A 1 463 ? 20.281 -5.270 -4.303 1.00 96.50 463 ASP A O 1
ATOM 3606 N N . LEU A 1 464 ? 18.755 -6.533 -5.373 1.00 97.25 464 LEU A N 1
ATOM 3607 C CA . LEU A 1 464 ? 17.596 -5.844 -4.809 1.00 97.25 464 LEU A CA 1
ATOM 3608 C C . LEU A 1 464 ? 17.519 -6.072 -3.295 1.00 97.25 464 LEU A C 1
ATOM 3610 O O . LEU A 1 464 ? 17.400 -5.111 -2.531 1.00 97.25 464 LEU A O 1
ATOM 3614 N N . VAL A 1 465 ? 17.652 -7.328 -2.862 1.00 96.31 465 VAL A N 1
ATOM 3615 C CA . VAL A 1 465 ? 17.659 -7.719 -1.445 1.00 96.31 465 VAL A CA 1
ATOM 3616 C C . VAL A 1 465 ? 18.807 -7.022 -0.723 1.00 96.31 465 VAL A C 1
ATOM 3618 O O . VAL A 1 465 ? 18.596 -6.363 0.299 1.00 96.31 465 VAL A O 1
ATOM 3621 N N . GLU A 1 466 ? 20.011 -7.067 -1.298 1.00 96.38 466 GLU A N 1
ATOM 3622 C CA . GLU A 1 466 ? 21.199 -6.456 -0.703 1.00 96.38 466 GLU A CA 1
ATOM 3623 C C . GLU A 1 466 ? 21.096 -4.933 -0.562 1.00 96.38 466 GLU A C 1
ATOM 3625 O O . GLU A 1 466 ? 21.591 -4.370 0.421 1.00 96.38 466 GLU A O 1
ATOM 3630 N N . LYS A 1 467 ? 20.438 -4.235 -1.495 1.00 97.31 467 LYS A N 1
ATOM 3631 C CA . LYS A 1 467 ? 20.198 -2.787 -1.375 1.00 97.31 467 LYS A CA 1
ATOM 3632 C C . LYS A 1 467 ? 19.339 -2.449 -0.163 1.00 97.31 467 LYS A C 1
ATOM 3634 O O . LYS A 1 467 ? 19.728 -1.588 0.630 1.00 97.31 467 LYS A O 1
ATOM 3639 N N . PHE A 1 468 ? 18.208 -3.131 0.009 1.00 98.19 468 PHE A N 1
ATOM 3640 C CA . PHE A 1 468 ? 17.328 -2.894 1.155 1.00 98.19 468 PHE A CA 1
ATOM 3641 C C . PHE A 1 468 ? 17.968 -3.347 2.469 1.00 98.19 468 PHE A C 1
ATOM 3643 O O . PHE A 1 468 ? 17.903 -2.619 3.464 1.00 98.19 468 PHE A O 1
ATOM 3650 N N . ARG A 1 469 ? 18.680 -4.481 2.459 1.00 97.62 469 ARG A N 1
ATOM 3651 C CA . ARG A 1 469 ? 19.452 -4.962 3.609 1.00 97.62 469 ARG A CA 1
ATOM 3652 C C . ARG A 1 469 ? 20.483 -3.925 4.057 1.00 97.62 469 ARG A C 1
ATOM 3654 O O . ARG A 1 469 ? 20.546 -3.589 5.234 1.00 97.62 469 ARG A O 1
ATOM 3661 N N . LYS A 1 470 ? 21.261 -3.349 3.136 1.00 97.56 470 LYS A N 1
ATOM 3662 C CA . LYS A 1 470 ? 22.232 -2.288 3.465 1.00 97.56 470 LYS A CA 1
ATOM 3663 C C . LYS A 1 470 ? 21.554 -1.024 3.995 1.00 97.56 470 LYS A C 1
ATOM 3665 O O . LYS A 1 470 ? 22.077 -0.406 4.917 1.00 97.56 470 LYS A O 1
ATOM 3670 N N . ALA A 1 471 ? 20.396 -0.654 3.449 1.00 97.56 471 ALA A N 1
ATOM 3671 C CA . ALA A 1 471 ? 19.684 0.560 3.838 1.00 97.56 471 ALA A CA 1
ATOM 3672 C C . ALA A 1 471 ? 19.083 0.507 5.254 1.00 97.56 471 ALA A C 1
ATOM 3674 O O . ALA A 1 471 ? 19.024 1.549 5.914 1.00 97.56 471 ALA A O 1
ATOM 3675 N N . VAL A 1 472 ? 18.682 -0.670 5.759 1.00 97.38 472 VAL A N 1
ATOM 3676 C CA . VAL A 1 472 ? 18.151 -0.782 7.133 1.00 97.38 472 VAL A CA 1
ATOM 3677 C C . VAL A 1 472 ? 19.248 -0.635 8.197 1.00 97.38 472 VAL A C 1
ATOM 3679 O O . VAL A 1 472 ? 18.999 -0.099 9.280 1.00 97.38 472 VAL A O 1
ATOM 3682 N N . PHE A 1 473 ? 20.491 -1.020 7.888 1.00 95.81 473 PHE A N 1
ATOM 3683 C CA . PHE A 1 473 ? 21.632 -0.843 8.792 1.00 95.81 473 PHE A CA 1
ATOM 3684 C C . PHE A 1 473 ? 22.050 0.632 8.943 1.00 95.81 473 PHE A C 1
ATOM 3686 O O . PHE A 1 473 ? 21.875 1.448 8.040 1.00 95.81 473 PHE A O 1
ATOM 3693 N N . GLY A 1 474 ? 22.593 0.979 10.116 1.00 92.25 474 GLY A N 1
ATOM 3694 C CA . GLY A 1 474 ? 22.947 2.349 10.519 1.00 92.25 474 GLY A CA 1
ATOM 3695 C C . GLY A 1 474 ? 22.101 2.849 11.700 1.00 92.25 474 GLY A C 1
ATOM 3696 O O . GLY A 1 474 ? 21.449 2.035 12.357 1.00 92.25 474 GLY A O 1
ATOM 3697 N N . PRO A 1 475 ? 22.081 4.168 11.980 1.00 95.19 475 PRO A N 1
ATOM 3698 C CA . PRO A 1 475 ? 21.197 4.744 12.995 1.00 95.19 475 PRO A CA 1
ATOM 3699 C C . PRO A 1 475 ? 19.732 4.405 12.705 1.00 95.19 475 PRO A C 1
ATOM 3701 O O . PRO A 1 475 ? 19.281 4.535 11.555 1.00 95.19 475 PRO A O 1
ATOM 3704 N N . ILE A 1 476 ? 19.022 3.951 13.738 1.00 95.56 476 ILE A N 1
ATOM 3705 C CA . ILE A 1 476 ? 17.670 3.382 13.659 1.00 95.56 476 ILE A CA 1
ATOM 3706 C C . ILE A 1 476 ? 16.642 4.454 13.285 1.00 95.56 476 ILE A C 1
ATOM 3708 O O . ILE A 1 476 ? 15.807 4.231 12.412 1.00 95.56 476 ILE A O 1
ATOM 3712 N N . GLU A 1 477 ? 16.792 5.662 13.820 1.00 92.25 477 GLU A N 1
ATOM 3713 C CA . GLU A 1 477 ? 15.945 6.829 13.551 1.00 92.25 477 GLU A CA 1
ATOM 3714 C C . GLU A 1 477 ? 15.996 7.262 12.076 1.00 92.25 477 GLU A C 1
ATOM 3716 O O . GLU A 1 477 ? 15.049 7.842 11.554 1.00 92.25 477 GLU A O 1
ATOM 3721 N N . GLY A 1 478 ? 17.096 6.954 11.379 1.00 94.56 478 GLY A N 1
ATOM 3722 C CA . GLY A 1 478 ? 17.265 7.247 9.954 1.00 94.56 478 GLY A CA 1
ATOM 3723 C C . GLY A 1 478 ? 16.884 6.098 9.016 1.00 94.56 478 GLY A C 1
ATOM 3724 O O . GLY A 1 478 ? 16.940 6.284 7.801 1.00 94.56 478 GLY A O 1
ATOM 3725 N N . ALA A 1 479 ? 16.545 4.911 9.535 1.00 96.69 479 ALA A N 1
ATOM 3726 C CA . ALA A 1 479 ? 16.311 3.723 8.710 1.00 96.69 479 ALA A CA 1
ATOM 3727 C C . ALA A 1 479 ? 15.122 3.907 7.757 1.00 96.69 479 ALA A C 1
ATOM 3729 O O . ALA A 1 479 ? 15.257 3.652 6.561 1.00 96.69 479 ALA A O 1
ATOM 3730 N N . ALA A 1 480 ? 14.001 4.439 8.255 1.00 95.38 480 ALA A N 1
ATOM 3731 C CA . ALA A 1 480 ? 12.820 4.727 7.439 1.00 95.38 480 ALA A CA 1
ATOM 3732 C C . ALA A 1 480 ? 13.145 5.676 6.273 1.00 95.38 480 ALA A C 1
ATOM 3734 O O . ALA A 1 480 ? 12.794 5.396 5.132 1.00 95.38 480 ALA A O 1
ATOM 3735 N N . GLY A 1 481 ? 13.894 6.756 6.528 1.00 96.81 481 GLY A N 1
ATOM 3736 C CA . GLY A 1 481 ? 14.296 7.708 5.488 1.00 96.81 481 GLY A CA 1
ATOM 3737 C C . GLY A 1 481 ? 15.186 7.082 4.409 1.00 96.81 481 GLY A C 1
ATOM 3738 O O . GLY A 1 481 ? 14.956 7.303 3.220 1.00 96.81 481 GLY A O 1
ATOM 3739 N N . ARG A 1 482 ? 16.164 6.252 4.805 1.00 97.81 482 ARG A N 1
ATOM 3740 C CA . ARG A 1 482 ? 17.037 5.533 3.858 1.00 97.81 482 ARG A CA 1
ATOM 3741 C C . ARG A 1 482 ? 16.258 4.539 2.997 1.00 97.81 482 ARG A C 1
ATOM 3743 O O . ARG A 1 482 ? 16.498 4.468 1.797 1.00 97.81 482 ARG A O 1
ATOM 3750 N N . LEU A 1 483 ? 15.322 3.798 3.591 1.00 98.19 483 LEU A N 1
ATOM 3751 C CA . LEU A 1 483 ? 14.481 2.839 2.869 1.00 98.19 483 LEU A CA 1
ATOM 3752 C C . LEU A 1 483 ? 13.481 3.549 1.943 1.00 98.19 483 LEU A C 1
ATOM 3754 O O . LEU A 1 483 ? 13.334 3.148 0.792 1.00 98.19 483 LEU A O 1
ATOM 3758 N N . ASN A 1 484 ? 12.860 4.643 2.398 1.00 96.94 484 ASN A N 1
ATOM 3759 C CA . ASN A 1 484 ? 11.953 5.453 1.581 1.00 96.94 484 ASN A CA 1
ATOM 3760 C C . ASN A 1 484 ? 12.665 6.026 0.353 1.00 96.94 484 ASN A C 1
ATOM 3762 O O . ASN A 1 484 ? 12.104 6.009 -0.738 1.00 96.94 484 ASN A O 1
ATOM 3766 N N . ALA A 1 485 ? 13.909 6.491 0.504 1.00 97.00 485 ALA A N 1
ATOM 3767 C CA . ALA A 1 485 ? 14.701 7.015 -0.607 1.00 97.00 485 ALA A CA 1
ATOM 3768 C C . ALA A 1 485 ? 14.933 5.987 -1.730 1.00 97.00 485 ALA A C 1
ATOM 3770 O O . ALA A 1 485 ? 15.041 6.380 -2.887 1.00 97.00 485 ALA A O 1
ATOM 3771 N N . LEU A 1 486 ? 14.954 4.683 -1.424 1.00 97.88 486 LEU A N 1
ATOM 3772 C CA . LEU A 1 486 ? 15.056 3.625 -2.439 1.00 97.88 486 LEU A CA 1
ATOM 3773 C C . LEU A 1 486 ? 13.754 3.391 -3.216 1.00 97.88 486 LEU A C 1
ATOM 3775 O O . LEU A 1 486 ? 13.780 2.691 -4.225 1.00 97.88 486 LEU A O 1
ATOM 3779 N N . LEU A 1 487 ? 12.629 3.929 -2.742 1.00 97.75 487 LEU A N 1
ATOM 3780 C CA . LEU A 1 487 ? 11.289 3.697 -3.286 1.00 97.75 487 LEU A CA 1
ATOM 3781 C C . LEU A 1 487 ? 10.608 4.970 -3.794 1.00 97.75 487 LEU A C 1
ATOM 3783 O O . LEU A 1 487 ? 9.471 4.901 -4.253 1.00 97.75 487 LEU A O 1
ATOM 3787 N N . ARG A 1 488 ? 11.279 6.123 -3.732 1.00 96.06 488 ARG A N 1
ATOM 3788 C CA . ARG A 1 488 ? 10.763 7.376 -4.288 1.00 96.06 488 ARG A CA 1
ATOM 3789 C C . ARG A 1 488 ? 11.114 7.503 -5.763 1.00 96.06 488 ARG A C 1
ATOM 3791 O O . ARG A 1 488 ? 12.252 7.265 -6.159 1.00 96.06 488 ARG A O 1
ATOM 3798 N N . ALA A 1 489 ? 10.132 7.902 -6.560 1.00 94.12 489 ALA A N 1
ATOM 3799 C CA . ALA A 1 489 ? 10.288 8.116 -7.990 1.00 94.12 489 ALA A CA 1
ATOM 3800 C C . ALA A 1 489 ? 9.626 9.432 -8.396 1.00 94.12 489 ALA A C 1
ATOM 3802 O O . ALA A 1 489 ? 8.415 9.600 -8.247 1.00 94.12 489 ALA A O 1
ATOM 3803 N N . GLU A 1 490 ? 10.424 10.336 -8.950 1.00 90.00 490 GLU A N 1
ATOM 3804 C CA . GLU A 1 490 ? 9.972 11.592 -9.551 1.00 90.00 490 GLU A CA 1
ATOM 3805 C C . GLU A 1 490 ? 9.622 11.382 -11.032 1.00 90.00 490 GLU A C 1
ATOM 3807 O O . GLU A 1 490 ? 10.195 10.489 -11.655 1.00 90.00 490 GLU A O 1
ATOM 3812 N N . PRO A 1 491 ? 8.735 12.189 -11.643 1.00 81.81 491 PRO A N 1
ATOM 3813 C CA . PRO A 1 491 ? 8.442 12.108 -13.075 1.00 81.81 491 PRO A CA 1
ATOM 3814 C C . PRO A 1 491 ? 9.686 12.218 -13.966 1.00 81.81 491 PRO A C 1
ATOM 3816 O O . PRO A 1 491 ? 9.740 11.564 -14.998 1.00 81.81 491 PRO A O 1
ATOM 3819 N N . GLY A 1 492 ? 10.727 12.935 -13.550 1.00 75.75 492 GLY A N 1
ATOM 3820 C CA . GLY A 1 492 ? 11.960 13.113 -14.323 1.00 75.75 492 GLY A CA 1
ATOM 3821 C C . GLY A 1 492 ? 12.224 14.583 -14.625 1.00 75.75 492 GLY A C 1
ATOM 3822 O O . GLY A 1 492 ? 11.563 15.464 -14.074 1.00 75.75 492 GLY A O 1
ATOM 3823 N N . ASP A 1 493 ? 13.220 14.848 -15.466 1.00 66.75 493 ASP A N 1
ATOM 3824 C CA . ASP A 1 493 ? 13.512 16.198 -15.943 1.00 66.75 493 ASP A CA 1
ATOM 3825 C C . ASP A 1 493 ? 12.439 16.696 -16.924 1.00 66.75 493 ASP A C 1
ATOM 3827 O O . ASP A 1 493 ? 11.722 15.922 -17.558 1.00 66.75 493 ASP A O 1
ATOM 3831 N N . GLN A 1 494 ? 12.326 18.018 -17.065 1.00 66.62 494 GLN A N 1
ATOM 3832 C CA . GLN A 1 494 ? 11.425 18.644 -18.042 1.00 66.62 494 GLN A CA 1
ATOM 3833 C C . GLN A 1 494 ? 12.001 18.631 -19.471 1.00 66.62 494 GLN A C 1
ATOM 3835 O O . GLN A 1 494 ? 11.600 19.434 -20.307 1.00 66.62 494 GLN A O 1
ATOM 3840 N N . GLU A 1 495 ? 12.960 17.744 -19.742 1.00 68.06 495 GLU A N 1
ATOM 3841 C CA . GLU A 1 495 ? 13.666 17.644 -21.023 1.00 68.06 495 GLU A CA 1
ATOM 3842 C C . GLU A 1 495 ? 13.414 16.299 -21.729 1.00 68.06 495 GLU A C 1
ATOM 3844 O O . GLU A 1 495 ? 13.545 16.231 -22.951 1.00 68.06 495 GLU A O 1
ATOM 3849 N N . SER A 1 496 ? 12.995 15.255 -21.000 1.00 80.06 496 SER A N 1
ATOM 3850 C CA . SER A 1 496 ? 12.598 13.957 -21.566 1.00 80.06 496 SER A CA 1
ATOM 3851 C C . SER A 1 496 ? 11.096 13.869 -21.850 1.00 80.06 496 SER A C 1
ATOM 3853 O O . SER A 1 496 ? 10.265 14.386 -21.100 1.00 80.06 496 SER A O 1
ATOM 3855 N N . ASP A 1 497 ? 10.714 13.145 -22.907 1.00 81.19 497 ASP A N 1
ATOM 3856 C CA . ASP A 1 497 ? 9.294 12.967 -23.258 1.00 81.19 497 ASP A CA 1
ATOM 3857 C C . ASP A 1 497 ? 8.518 12.221 -22.179 1.00 81.19 497 ASP A C 1
ATOM 3859 O O . ASP A 1 497 ? 7.392 12.588 -21.854 1.00 81.19 497 ASP A O 1
ATOM 3863 N N . SER A 1 498 ? 9.134 11.184 -21.602 1.00 86.06 498 SER A N 1
ATOM 3864 C CA . SER A 1 498 ? 8.548 10.439 -20.488 1.00 86.06 498 SER A CA 1
ATOM 3865 C C . SER A 1 498 ? 8.360 11.350 -19.270 1.00 86.06 498 SER A C 1
ATOM 3867 O O . SER A 1 498 ? 7.299 11.337 -18.643 1.00 86.06 498 SER A O 1
ATOM 3869 N N . GLY A 1 499 ? 9.357 12.184 -18.947 1.00 84.12 499 GLY A N 1
ATOM 3870 C CA . GLY A 1 499 ? 9.275 13.132 -17.837 1.00 84.12 499 GLY A CA 1
ATOM 3871 C C . GLY A 1 499 ? 8.170 14.161 -18.017 1.00 84.12 499 GLY A C 1
ATOM 3872 O O . GLY A 1 499 ? 7.333 14.338 -17.126 1.00 84.12 499 GLY A O 1
ATOM 3873 N N . LEU A 1 500 ? 8.107 14.779 -19.193 1.00 81.50 500 LEU A N 1
ATOM 3874 C CA . LEU A 1 500 ? 7.067 15.738 -19.550 1.00 81.50 500 LEU A CA 1
ATOM 3875 C C . LEU A 1 500 ? 5.673 15.091 -19.543 1.00 81.50 500 LEU A C 1
ATOM 3877 O O . LEU A 1 500 ? 4.764 15.628 -18.910 1.00 81.50 500 LEU A O 1
ATOM 3881 N N . PHE A 1 501 ? 5.521 13.904 -20.142 1.00 85.31 501 PHE A N 1
ATOM 3882 C CA . PHE A 1 501 ? 4.252 13.171 -20.181 1.00 85.31 501 PHE A CA 1
ATOM 3883 C C . PHE A 1 501 ? 3.718 12.876 -18.778 1.00 85.31 501 PHE A C 1
ATOM 3885 O O . PHE A 1 501 ? 2.587 13.228 -18.444 1.00 85.31 501 PHE A O 1
ATOM 3892 N N . TRP A 1 502 ? 4.529 12.258 -17.918 1.00 87.00 502 TRP A N 1
ATOM 3893 C CA . TRP A 1 502 ? 4.088 11.874 -16.578 1.00 87.00 502 TRP A CA 1
ATOM 3894 C C . TRP A 1 502 ? 4.040 13.041 -15.587 1.00 87.00 502 TRP A C 1
ATOM 3896 O O . TRP A 1 502 ? 3.471 12.904 -14.500 1.00 87.00 502 TRP A O 1
ATOM 3906 N N . THR A 1 503 ? 4.589 14.204 -15.931 1.00 82.44 503 THR A N 1
ATOM 3907 C CA . THR A 1 503 ? 4.375 15.421 -15.140 1.00 82.44 503 THR A CA 1
ATOM 3908 C C . THR A 1 503 ? 2.946 15.928 -15.301 1.00 82.44 503 THR A C 1
ATOM 3910 O O . THR A 1 503 ? 2.336 16.334 -14.317 1.00 82.44 503 THR A O 1
ATOM 3913 N N . SER A 1 504 ? 2.381 15.860 -16.508 1.00 73.50 504 SER A N 1
ATOM 3914 C CA . SER A 1 504 ? 1.065 16.433 -16.803 1.00 73.50 504 SER A CA 1
ATOM 3915 C C . SER A 1 504 ? -0.057 15.402 -16.976 1.00 73.50 504 SER A C 1
ATOM 3917 O O . SER A 1 504 ? -1.229 15.780 -17.020 1.00 73.50 504 SER A O 1
ATOM 3919 N N . ARG A 1 505 ? 0.255 14.098 -17.021 1.00 77.06 505 ARG A N 1
ATOM 3920 C CA . ARG A 1 505 ? -0.721 13.020 -17.262 1.00 77.06 505 ARG A CA 1
ATOM 3921 C C . ARG A 1 505 ? -0.583 11.863 -16.283 1.00 77.06 505 ARG A C 1
ATOM 3923 O O . ARG A 1 505 ? 0.484 11.584 -15.740 1.00 77.06 505 ARG A O 1
ATOM 3930 N N . TYR A 1 506 ? -1.689 11.162 -16.055 1.00 79.38 506 TYR A N 1
ATOM 3931 C CA . TYR A 1 506 ? -1.748 9.951 -15.227 1.00 79.38 506 TYR A CA 1
ATOM 3932 C C . TYR A 1 506 ? -2.196 8.705 -16.003 1.00 79.38 506 TYR A C 1
ATOM 3934 O O . TYR A 1 506 ? -1.997 7.583 -15.528 1.00 79.38 506 TYR A O 1
ATOM 3942 N N . ASP A 1 507 ? -2.734 8.897 -17.206 1.00 82.81 507 ASP A N 1
ATOM 3943 C CA . ASP A 1 507 ? -3.047 7.852 -18.169 1.00 82.81 507 ASP A CA 1
ATOM 3944 C C . ASP A 1 507 ? -2.952 8.382 -19.610 1.00 82.81 507 ASP A C 1
ATOM 3946 O O . ASP A 1 507 ? -2.906 9.591 -19.839 1.00 82.81 507 ASP A O 1
ATOM 3950 N N . PHE A 1 508 ? -2.946 7.470 -20.584 1.00 79.69 508 PHE A N 1
ATOM 3951 C CA . PHE A 1 508 ? -2.929 7.783 -22.014 1.00 79.69 508 PHE A CA 1
ATOM 3952 C C . PHE A 1 508 ? -4.281 8.270 -22.564 1.00 79.69 508 PHE A C 1
ATOM 3954 O O . PHE A 1 508 ? -4.310 8.888 -23.626 1.00 79.69 508 PHE A O 1
ATOM 3961 N N . GLY A 1 509 ? -5.400 7.970 -21.889 1.00 64.06 509 GLY A N 1
ATOM 3962 C CA . GLY A 1 509 ? -6.749 8.336 -22.343 1.00 64.06 509 GLY A CA 1
ATOM 3963 C C . GLY A 1 509 ? -7.257 9.703 -21.871 1.00 64.06 509 GLY A C 1
ATOM 3964 O O . GLY A 1 509 ? -8.266 10.180 -22.391 1.00 64.06 509 GLY A O 1
ATOM 3965 N N . ASP A 1 510 ? -6.581 10.333 -20.907 1.00 58.59 510 ASP A N 1
ATOM 3966 C CA . ASP A 1 510 ? -7.081 11.525 -20.220 1.00 58.59 510 ASP A CA 1
ATOM 3967 C C . ASP A 1 510 ? -6.528 12.843 -20.785 1.00 58.59 510 ASP A C 1
ATOM 3969 O O . ASP A 1 510 ? -5.373 12.945 -21.214 1.00 58.59 510 ASP A O 1
ATOM 3973 N N . ARG A 1 511 ? -7.371 13.889 -20.745 1.00 49.84 511 ARG A N 1
ATOM 3974 C CA . ARG A 1 511 ? -6.925 15.286 -20.899 1.00 49.84 511 ARG A CA 1
ATOM 3975 C C . ARG A 1 511 ? -6.022 15.631 -19.711 1.00 49.84 511 ARG A C 1
ATOM 3977 O O . ARG A 1 511 ? -6.246 15.112 -18.618 1.00 49.84 511 ARG A O 1
ATOM 3984 N N . ALA A 1 512 ? -5.027 16.486 -19.959 1.00 50.56 512 ALA A N 1
ATOM 3985 C CA . ALA A 1 512 ? -4.046 16.991 -18.997 1.00 50.56 512 ALA A CA 1
ATOM 3986 C C . ALA A 1 512 ? -4.618 17.150 -17.580 1.00 50.56 512 ALA A C 1
ATOM 3988 O O . ALA A 1 512 ? -5.776 17.541 -17.418 1.00 50.56 512 ALA A O 1
ATOM 3989 N N . LEU A 1 513 ? -3.799 16.870 -16.564 1.00 49.88 513 LEU A N 1
ATOM 3990 C CA . LEU A 1 513 ? -4.087 17.108 -15.151 1.00 49.88 513 LEU A CA 1
ATOM 3991 C C . LEU A 1 513 ? -4.700 18.513 -14.967 1.00 49.88 513 LEU A C 1
ATOM 3993 O O . LEU A 1 513 ? -3.983 19.499 -14.818 1.00 49.88 513 LEU A O 1
ATOM 3997 N N . MET A 1 514 ? -6.037 18.613 -14.954 1.00 39.81 514 MET A N 1
ATOM 3998 C CA . MET A 1 514 ? -6.780 19.820 -14.575 1.00 39.81 514 MET A CA 1
ATOM 3999 C C . MET A 1 514 ? -6.672 19.955 -13.059 1.00 39.81 514 MET A C 1
ATOM 4001 O O . MET A 1 514 ? -7.598 19.678 -12.302 1.00 39.81 514 MET A O 1
ATOM 4005 N N . VAL A 1 515 ? -5.476 20.310 -12.611 1.00 42.28 515 VAL A N 1
ATOM 4006 C CA . VAL A 1 515 ? -5.188 20.655 -11.229 1.00 42.28 515 VAL A CA 1
ATOM 4007 C C . VAL A 1 515 ? -5.342 22.160 -11.161 1.00 42.28 515 VAL A C 1
ATOM 4009 O O . VAL A 1 515 ? -4.649 22.875 -11.882 1.00 42.28 515 VAL A O 1
ATOM 4012 N N . GLY A 1 516 ? -6.277 22.643 -10.339 1.00 37.00 516 GLY A N 1
ATOM 4013 C CA . GLY A 1 516 ? -6.518 24.071 -10.156 1.00 37.00 516 GLY A CA 1
ATOM 4014 C C . GLY A 1 516 ? -5.202 24.821 -9.956 1.00 37.00 516 GLY A C 1
ATOM 4015 O O . GLY A 1 516 ? -4.537 24.616 -8.950 1.00 37.00 516 GLY A O 1
ATOM 4016 N N . SER A 1 517 ? -4.812 25.591 -10.973 1.00 31.47 517 SER A N 1
ATOM 4017 C CA . SER A 1 517 ? -3.780 26.635 -11.067 1.00 31.47 517 SER A CA 1
ATOM 4018 C C . SER A 1 517 ? -2.471 26.566 -10.250 1.00 31.47 517 SER A C 1
ATOM 4020 O O . SER A 1 517 ? -1.752 27.552 -10.298 1.00 31.47 517 SER A O 1
ATOM 4022 N N . ASN A 1 518 ? -2.104 25.501 -9.519 1.00 34.62 518 ASN A N 1
ATOM 4023 C CA . ASN A 1 518 ? -0.907 25.530 -8.658 1.00 34.62 518 ASN A CA 1
ATOM 4024 C C . ASN A 1 518 ? -0.252 24.187 -8.259 1.00 34.62 518 ASN A C 1
ATOM 4026 O O . ASN A 1 518 ? 0.673 24.223 -7.452 1.00 34.62 518 ASN A O 1
ATOM 4030 N N . GLN A 1 519 ? -0.667 23.010 -8.755 1.00 42.88 519 GLN A N 1
ATOM 4031 C CA . GLN A 1 519 ? -0.115 21.736 -8.226 1.00 42.88 519 GLN A CA 1
ATOM 4032 C C . GLN A 1 519 ? 0.160 20.595 -9.234 1.00 42.88 519 GLN A C 1
ATOM 4034 O O . GLN A 1 519 ? 0.548 19.513 -8.804 1.00 42.88 519 GLN A O 1
ATOM 4039 N N . ALA A 1 520 ? 0.010 20.778 -10.554 1.00 42.72 520 ALA A N 1
ATOM 4040 C CA . ALA A 1 520 ? 0.347 19.703 -11.510 1.00 42.72 520 ALA A CA 1
ATOM 4041 C C . ALA A 1 520 ? 1.867 19.497 -11.689 1.00 42.72 520 ALA A C 1
ATOM 4043 O O . ALA A 1 520 ? 2.321 18.379 -11.908 1.00 42.72 520 ALA A O 1
ATOM 4044 N N . ALA A 1 521 ? 2.673 20.551 -11.544 1.00 43.31 521 ALA A N 1
ATOM 4045 C CA . ALA A 1 521 ? 4.126 20.433 -11.574 1.00 43.31 521 ALA A CA 1
ATOM 4046 C C . ALA A 1 521 ? 4.633 19.851 -10.240 1.00 43.31 521 ALA A C 1
ATOM 4048 O O . ALA A 1 521 ? 4.623 20.544 -9.225 1.00 43.31 521 ALA A O 1
ATOM 4049 N N . GLY A 1 522 ? 5.075 18.587 -10.240 1.00 56.22 522 GLY A N 1
ATOM 4050 C CA . GLY A 1 522 ? 5.820 17.998 -9.114 1.00 56.22 522 GLY A CA 1
ATOM 4051 C C . GLY A 1 522 ? 5.104 16.933 -8.276 1.00 56.22 522 GLY A C 1
ATOM 4052 O O . GLY A 1 522 ? 5.528 16.673 -7.154 1.00 56.22 522 GLY A O 1
ATOM 4053 N N . VAL A 1 523 ? 4.036 16.293 -8.774 1.00 72.75 523 VAL A N 1
ATOM 4054 C CA . VAL A 1 523 ? 3.487 15.102 -8.097 1.00 72.75 523 VAL A CA 1
ATOM 4055 C C . VAL A 1 523 ? 4.358 13.885 -8.414 1.00 72.75 523 VAL A C 1
ATOM 4057 O O . VAL A 1 523 ? 4.308 13.353 -9.525 1.00 72.75 523 VAL A O 1
ATOM 4060 N N . GLU A 1 524 ? 5.106 13.415 -7.417 1.00 84.00 524 GLU A N 1
ATOM 4061 C CA . GLU A 1 524 ? 5.930 12.203 -7.491 1.00 84.00 524 GLU A CA 1
ATOM 4062 C C . GLU A 1 524 ? 5.147 11.011 -8.084 1.00 84.00 524 GLU A C 1
ATOM 4064 O O . GLU A 1 524 ? 3.982 10.763 -7.747 1.00 84.00 524 GLU A O 1
ATOM 4069 N N . LEU A 1 525 ? 5.789 10.227 -8.954 1.00 90.44 525 LEU A N 1
ATOM 4070 C CA . LEU A 1 525 ? 5.238 8.969 -9.473 1.00 90.44 525 LEU A CA 1
ATOM 4071 C C . LEU A 1 525 ? 5.077 7.932 -8.359 1.00 90.44 525 LEU A C 1
ATOM 4073 O O . LEU A 1 525 ? 4.083 7.202 -8.310 1.00 90.44 525 LEU A O 1
ATOM 4077 N N . ILE A 1 526 ? 6.035 7.901 -7.433 1.00 93.56 526 ILE A N 1
ATOM 4078 C CA . ILE A 1 526 ? 5.948 7.204 -6.151 1.00 93.56 526 ILE A CA 1
ATOM 4079 C C . ILE A 1 526 ? 6.484 8.161 -5.095 1.00 93.56 526 ILE A C 1
ATOM 4081 O O . ILE A 1 526 ? 7.691 8.359 -4.995 1.00 93.56 526 ILE A O 1
ATOM 4085 N N . GLY A 1 527 ? 5.575 8.784 -4.347 1.00 91.50 527 GLY A N 1
ATOM 4086 C CA . GLY A 1 527 ? 5.949 9.783 -3.353 1.00 91.50 527 GLY A CA 1
ATOM 4087 C C . GLY A 1 527 ? 6.181 9.244 -1.951 1.00 91.50 527 GLY A C 1
ATOM 4088 O O . GLY A 1 527 ? 5.951 8.063 -1.680 1.00 91.50 527 GLY A O 1
ATOM 4089 N N . GLU A 1 528 ? 6.587 10.132 -1.043 1.00 91.19 528 GLU A N 1
ATOM 4090 C CA . GLU A 1 528 ? 6.984 9.787 0.332 1.00 91.19 528 GLU A CA 1
ATOM 4091 C C . GLU A 1 528 ? 5.956 8.921 1.079 1.00 91.19 528 GLU A C 1
ATOM 4093 O O . GLU A 1 528 ? 6.312 7.881 1.629 1.00 91.19 528 GLU A O 1
ATOM 4098 N N . SER A 1 529 ? 4.671 9.293 1.048 1.00 89.94 529 SER A N 1
ATOM 4099 C CA . SER A 1 529 ? 3.596 8.525 1.703 1.00 89.94 529 SER A CA 1
ATOM 4100 C C . SER A 1 529 ? 3.498 7.088 1.171 1.00 89.94 529 SER A C 1
ATOM 4102 O O . SER A 1 529 ? 3.384 6.134 1.944 1.00 89.94 529 SER A O 1
ATOM 4104 N N . ARG A 1 530 ? 3.598 6.910 -0.154 1.00 91.50 530 ARG A N 1
ATOM 4105 C CA . ARG A 1 530 ? 3.514 5.590 -0.794 1.00 91.50 530 ARG A CA 1
ATOM 4106 C C . ARG A 1 530 ? 4.761 4.759 -0.507 1.00 91.50 530 ARG A C 1
ATOM 4108 O O . ARG A 1 530 ? 4.626 3.575 -0.206 1.00 91.50 530 ARG A O 1
ATOM 4115 N N . ALA A 1 531 ? 5.939 5.378 -0.558 1.00 96.12 531 ALA A N 1
ATOM 4116 C CA . ALA A 1 531 ? 7.198 4.741 -0.194 1.00 96.12 531 ALA A CA 1
ATOM 4117 C C . ALA A 1 531 ? 7.166 4.253 1.263 1.00 96.12 531 ALA A C 1
ATOM 4119 O O . ALA A 1 531 ? 7.441 3.083 1.508 1.00 96.12 531 ALA A O 1
ATOM 4120 N N . ALA A 1 532 ? 6.718 5.088 2.206 1.00 95.62 532 ALA A N 1
ATOM 4121 C CA . ALA A 1 532 ? 6.590 4.720 3.616 1.00 95.62 532 ALA A CA 1
ATOM 4122 C C . ALA A 1 532 ? 5.640 3.529 3.835 1.00 95.62 532 ALA A C 1
ATOM 4124 O O . ALA A 1 532 ? 5.964 2.606 4.583 1.00 95.62 532 ALA A O 1
ATOM 4125 N N . ASP A 1 533 ? 4.494 3.498 3.145 1.00 93.56 533 ASP A N 1
ATOM 4126 C CA . ASP A 1 533 ? 3.564 2.365 3.230 1.00 93.56 533 ASP A CA 1
ATOM 4127 C C . ASP A 1 533 ? 4.176 1.072 2.656 1.00 93.56 533 ASP A C 1
ATOM 4129 O O . ASP A 1 533 ? 3.985 -0.006 3.219 1.00 93.56 533 ASP A O 1
ATOM 4133 N N . MET A 1 534 ? 4.958 1.162 1.571 1.00 96.81 534 MET A N 1
ATOM 4134 C CA . MET A 1 534 ? 5.704 0.022 1.012 1.00 96.81 534 MET A CA 1
ATOM 4135 C C . MET A 1 534 ? 6.807 -0.457 1.964 1.00 96.81 534 MET A C 1
ATOM 4137 O O . MET A 1 534 ? 6.948 -1.662 2.174 1.00 96.81 534 MET A O 1
ATOM 4141 N N . VAL A 1 535 ? 7.554 0.459 2.586 1.00 98.12 535 VAL A N 1
ATOM 4142 C CA . VAL A 1 535 ? 8.588 0.112 3.569 1.00 98.12 535 VAL A CA 1
ATOM 4143 C C . VAL A 1 535 ? 7.980 -0.640 4.748 1.00 98.12 535 VAL A C 1
ATOM 4145 O O . VAL A 1 535 ? 8.454 -1.720 5.102 1.00 98.12 535 VAL A O 1
ATOM 4148 N N . LEU A 1 536 ? 6.902 -0.104 5.322 1.00 96.25 536 LEU A N 1
ATOM 4149 C CA . LEU A 1 536 ? 6.267 -0.675 6.504 1.00 96.25 536 LEU A CA 1
ATOM 4150 C C . LEU A 1 536 ? 5.588 -2.022 6.226 1.00 96.25 536 LEU A C 1
ATOM 4152 O O . LEU A 1 536 ? 5.656 -2.930 7.053 1.00 96.25 536 LEU A O 1
ATOM 4156 N N . ASN A 1 537 ? 4.893 -2.149 5.091 1.00 93.62 537 ASN A N 1
ATOM 4157 C CA . ASN A 1 537 ? 4.058 -3.319 4.812 1.00 93.62 537 ASN A CA 1
ATOM 4158 C C . ASN A 1 537 ? 4.769 -4.428 4.033 1.00 93.62 537 ASN A C 1
ATOM 4160 O O . ASN A 1 537 ? 4.316 -5.568 4.119 1.00 93.62 537 ASN A O 1
ATOM 4164 N N . ILE A 1 538 ? 5.835 -4.110 3.291 1.00 97.44 538 ILE A N 1
ATOM 4165 C CA . ILE A 1 538 ? 6.560 -5.060 2.437 1.00 97.44 538 ILE A CA 1
ATOM 4166 C C . ILE A 1 538 ? 8.011 -5.188 2.880 1.00 97.44 538 ILE A C 1
ATOM 4168 O O . ILE A 1 538 ? 8.414 -6.269 3.290 1.00 97.44 538 ILE A O 1
ATOM 4172 N N . VAL A 1 539 ? 8.787 -4.101 2.830 1.00 98.50 539 VAL A N 1
ATOM 4173 C CA . VAL A 1 539 ? 10.253 -4.181 2.957 1.00 98.50 539 VAL A CA 1
ATOM 4174 C C . VAL A 1 539 ? 10.686 -4.640 4.344 1.00 98.50 539 VAL A C 1
ATOM 4176 O O . VAL A 1 539 ? 11.480 -5.568 4.447 1.00 98.50 539 VAL A O 1
ATOM 4179 N N . LEU A 1 540 ? 10.184 -4.021 5.416 1.00 98.50 540 LEU A N 1
ATOM 4180 C CA . LEU A 1 540 ? 10.577 -4.405 6.773 1.00 98.50 540 LEU A CA 1
ATOM 4181 C C . LEU A 1 540 ? 10.124 -5.841 7.109 1.00 98.50 540 LEU A C 1
ATOM 4183 O O . LEU A 1 540 ? 10.969 -6.619 7.546 1.00 98.50 540 LEU A O 1
ATOM 4187 N N . PRO A 1 541 ? 8.865 -6.264 6.861 1.00 98.44 541 PRO A N 1
ATOM 4188 C CA . PRO A 1 541 ? 8.489 -7.663 7.064 1.00 98.44 541 PRO A CA 1
ATOM 4189 C C . PRO A 1 541 ? 9.319 -8.640 6.222 1.00 98.44 541 PRO A C 1
ATOM 4191 O O . PRO A 1 541 ? 9.731 -9.678 6.735 1.00 98.44 541 PRO A O 1
ATOM 4194 N N . PHE A 1 542 ? 9.619 -8.295 4.964 1.00 98.19 542 PHE A N 1
ATOM 4195 C CA . PHE A 1 542 ? 10.488 -9.096 4.102 1.00 98.19 542 PHE A CA 1
ATOM 4196 C C . PHE A 1 542 ? 11.891 -9.252 4.699 1.00 98.19 542 PHE A C 1
ATOM 4198 O O . PHE A 1 542 ? 12.357 -10.374 4.843 1.00 98.19 542 PHE A O 1
ATOM 4205 N N . LEU A 1 543 ? 12.548 -8.160 5.107 1.00 98.25 543 LEU A N 1
ATOM 4206 C CA . LEU A 1 543 ? 13.896 -8.213 5.686 1.00 98.25 543 LEU A CA 1
ATOM 4207 C C . LEU A 1 543 ? 13.941 -9.017 6.993 1.00 98.25 543 LEU A C 1
ATOM 4209 O O . LEU A 1 543 ? 14.934 -9.694 7.256 1.00 98.25 543 LEU A O 1
ATOM 4213 N N . ALA A 1 544 ? 12.877 -8.972 7.799 1.00 98.12 544 ALA A N 1
ATOM 4214 C CA . ALA A 1 544 ? 12.768 -9.799 8.996 1.00 98.12 544 ALA A CA 1
ATOM 4215 C C . ALA A 1 544 ? 12.631 -11.287 8.644 1.00 98.12 544 ALA A C 1
ATOM 4217 O O . ALA A 1 544 ? 13.364 -12.098 9.206 1.00 98.12 544 ALA A O 1
ATOM 4218 N N . GLY A 1 545 ? 11.747 -11.637 7.702 1.00 96.56 545 GLY A N 1
ATOM 4219 C CA . GLY A 1 545 ? 11.575 -13.018 7.239 1.00 96.56 545 GLY A CA 1
ATOM 4220 C C . GLY A 1 545 ? 12.834 -13.578 6.571 1.00 96.56 545 GLY A C 1
ATOM 4221 O O . GLY A 1 545 ? 13.302 -14.652 6.936 1.00 96.56 545 GLY A O 1
ATOM 4222 N N . TYR A 1 546 ? 13.454 -12.802 5.681 1.00 95.81 546 TYR A N 1
ATOM 4223 C CA . TYR A 1 546 ? 14.730 -13.130 5.042 1.00 95.81 546 TYR A CA 1
ATOM 4224 C C . TYR A 1 546 ? 15.859 -13.308 6.069 1.00 95.81 546 TYR A C 1
ATOM 4226 O O . TYR A 1 546 ? 16.618 -14.271 6.016 1.00 95.81 546 TYR A O 1
ATOM 4234 N N . GLY A 1 547 ? 15.948 -12.421 7.066 1.00 96.12 547 GLY A N 1
ATOM 4235 C CA . GLY A 1 547 ? 16.922 -12.555 8.149 1.00 96.12 547 GLY A CA 1
ATOM 4236 C C . GLY A 1 547 ? 16.735 -13.823 8.986 1.00 96.12 547 GLY A C 1
ATOM 4237 O O . GLY A 1 547 ? 17.724 -14.372 9.464 1.00 96.12 547 GLY A O 1
ATOM 4238 N N . ARG A 1 548 ? 15.505 -14.326 9.149 1.00 95.25 548 ARG A N 1
ATOM 4239 C CA . ARG A 1 548 ? 15.244 -15.598 9.848 1.00 95.25 548 ARG A CA 1
ATOM 4240 C C . ARG A 1 548 ? 15.682 -16.796 9.034 1.00 95.25 548 ARG A C 1
ATOM 4242 O O . ARG A 1 548 ? 16.424 -17.621 9.567 1.00 95.25 548 ARG A O 1
ATOM 4249 N N . ASP A 1 549 ? 15.308 -16.826 7.757 1.00 92.62 549 ASP A N 1
ATOM 4250 C CA . ASP A 1 549 ? 15.746 -17.850 6.807 1.00 92.62 549 ASP A CA 1
ATOM 4251 C C . ASP A 1 549 ? 17.282 -17.965 6.801 1.00 92.62 549 ASP A C 1
ATOM 4253 O O . ASP A 1 549 ? 17.848 -19.037 7.027 1.00 92.62 549 ASP A O 1
ATOM 4257 N N . LYS A 1 550 ? 17.977 -16.823 6.709 1.00 92.31 550 LYS A N 1
ATOM 4258 C CA . LYS A 1 550 ? 19.449 -16.756 6.727 1.00 92.31 550 LYS A CA 1
ATOM 4259 C C . LYS A 1 550 ? 20.092 -16.856 8.104 1.00 92.31 550 LYS A C 1
ATOM 4261 O O . LYS A 1 550 ? 21.319 -16.824 8.205 1.00 92.31 550 LYS A O 1
ATOM 4266 N N . ARG A 1 551 ? 19.300 -16.974 9.173 1.00 94.69 551 ARG A N 1
ATOM 4267 C CA . ARG A 1 551 ? 19.766 -16.960 10.572 1.00 94.69 551 ARG A CA 1
ATOM 4268 C C . ARG A 1 551 ? 20.614 -15.721 10.919 1.00 94.69 551 ARG A C 1
ATOM 4270 O O . ARG A 1 551 ? 21.474 -15.769 11.799 1.00 94.69 551 ARG A O 1
ATOM 4277 N N . ASP A 1 552 ? 20.350 -14.590 10.267 1.00 96.50 552 ASP A N 1
ATOM 4278 C CA . ASP A 1 552 ? 20.958 -13.287 10.542 1.00 96.50 552 ASP A CA 1
ATOM 4279 C C . ASP A 1 552 ? 20.177 -12.552 11.646 1.00 96.50 552 ASP A C 1
ATOM 4281 O O . ASP A 1 552 ? 19.339 -11.676 11.407 1.00 96.50 552 ASP A O 1
ATOM 4285 N N . ALA A 1 553 ? 20.486 -12.889 12.901 1.00 97.19 553 ALA A N 1
ATOM 4286 C CA . ALA A 1 553 ? 19.884 -12.252 14.075 1.00 97.19 553 ALA A CA 1
ATOM 4287 C C . ALA A 1 553 ? 20.111 -10.727 14.120 1.00 97.19 553 ALA A C 1
ATOM 4289 O O . ALA A 1 553 ? 19.310 -9.984 14.702 1.00 97.19 553 ALA A O 1
ATOM 4290 N N . LYS A 1 554 ? 21.190 -10.233 13.498 1.00 97.88 554 LYS A N 1
ATOM 4291 C CA . LYS A 1 554 ? 21.489 -8.801 13.452 1.00 97.88 554 LYS A CA 1
ATOM 4292 C C . LYS A 1 554 ? 20.531 -8.088 12.499 1.00 97.88 554 LYS A C 1
ATOM 4294 O O . LYS A 1 554 ? 20.033 -7.019 12.839 1.00 97.88 554 LYS A O 1
ATOM 4299 N N . LEU A 1 555 ? 20.230 -8.684 11.346 1.00 97.94 555 LEU A N 1
ATOM 4300 C CA . LEU A 1 555 ? 19.234 -8.155 10.415 1.00 97.94 555 LEU A CA 1
ATOM 4301 C C . LEU A 1 555 ? 17.831 -8.157 11.026 1.00 97.94 555 LEU A C 1
ATOM 4303 O O . LEU A 1 555 ? 17.137 -7.143 10.936 1.00 97.94 555 LEU A O 1
ATOM 4307 N N . VAL A 1 556 ? 17.436 -9.243 11.699 1.00 97.94 556 VAL A N 1
ATOM 4308 C CA . VAL A 1 556 ? 16.126 -9.325 12.369 1.00 97.94 556 VAL A CA 1
ATOM 4309 C C . VAL A 1 556 ? 15.982 -8.242 13.441 1.00 97.94 556 VAL A C 1
ATOM 4311 O O . VAL A 1 556 ? 15.005 -7.492 13.437 1.00 97.94 556 VAL A O 1
ATOM 4314 N N . SER A 1 557 ? 16.970 -8.106 14.330 1.00 97.25 557 SER A N 1
ATOM 4315 C CA . SER A 1 557 ? 16.928 -7.103 15.406 1.00 97.25 557 SER A CA 1
ATOM 4316 C C . SER A 1 557 ? 16.946 -5.664 14.880 1.00 97.25 557 SER A C 1
ATOM 4318 O O . SER A 1 557 ? 16.152 -4.843 15.341 1.00 97.25 557 SER A O 1
ATOM 4320 N N . GLN A 1 558 ? 17.785 -5.363 13.882 1.00 97.62 558 GLN A N 1
ATOM 4321 C CA . GLN A 1 558 ? 17.835 -4.048 13.236 1.00 97.62 558 GLN A CA 1
ATOM 4322 C C . GLN A 1 558 ? 16.499 -3.698 12.563 1.00 97.62 558 GLN A C 1
ATOM 4324 O O . GLN A 1 558 ? 16.011 -2.576 12.692 1.00 97.62 558 GLN A O 1
ATOM 4329 N N . THR A 1 559 ? 15.894 -4.659 11.866 1.00 98.00 559 THR A N 1
ATOM 4330 C CA . THR A 1 559 ? 14.618 -4.483 11.162 1.00 98.00 559 THR A CA 1
ATOM 4331 C C . THR A 1 559 ? 13.462 -4.242 12.130 1.00 98.00 559 THR A C 1
ATOM 4333 O O . THR A 1 559 ? 12.680 -3.313 11.931 1.00 98.00 559 THR A O 1
ATOM 4336 N N . LEU A 1 560 ? 13.375 -5.021 13.213 1.00 97.06 560 LEU A N 1
ATOM 4337 C CA . LEU A 1 560 ? 12.336 -4.842 14.228 1.00 97.06 560 LEU A CA 1
ATOM 4338 C C . LEU A 1 560 ? 12.489 -3.505 14.967 1.00 97.06 560 LEU A C 1
ATOM 4340 O O . LEU A 1 560 ? 11.501 -2.814 15.215 1.00 97.06 560 LEU A O 1
ATOM 4344 N N . ALA A 1 561 ? 13.723 -3.097 15.275 1.00 97.31 561 ALA A N 1
ATOM 4345 C CA . ALA A 1 561 ? 13.990 -1.784 15.855 1.00 97.31 561 ALA A CA 1
ATOM 4346 C C . ALA A 1 561 ? 13.573 -0.647 14.903 1.00 97.31 561 ALA A C 1
ATOM 4348 O O . ALA A 1 561 ? 12.902 0.289 15.337 1.00 97.31 561 ALA A O 1
ATOM 4349 N N . ALA A 1 562 ? 13.883 -0.761 13.605 1.00 97.75 562 ALA A N 1
ATOM 4350 C CA . ALA A 1 562 ? 13.440 0.191 12.586 1.00 97.75 562 ALA A CA 1
ATOM 4351 C C . ALA A 1 562 ? 11.907 0.257 12.470 1.00 97.75 562 ALA A C 1
ATOM 4353 O O . ALA A 1 562 ? 11.360 1.348 12.337 1.00 97.75 562 ALA A O 1
ATOM 4354 N N . TYR A 1 563 ? 11.208 -0.879 12.571 1.00 97.88 563 TYR A N 1
ATOM 4355 C CA . TYR A 1 563 ? 9.743 -0.934 12.585 1.00 97.88 563 TYR A CA 1
ATOM 4356 C C . TYR A 1 563 ? 9.137 -0.216 13.801 1.00 97.88 563 TYR A C 1
ATOM 4358 O O . TYR A 1 563 ? 8.221 0.595 13.649 1.00 97.88 563 TYR A O 1
ATOM 4366 N N . ARG A 1 564 ? 9.673 -0.466 15.003 1.00 95.88 564 ARG A N 1
ATOM 4367 C CA . ARG A 1 564 ? 9.189 0.132 16.261 1.00 95.88 564 ARG A CA 1
ATOM 4368 C C . ARG A 1 564 ? 9.249 1.658 16.249 1.00 95.88 564 ARG A C 1
ATOM 4370 O O . ARG A 1 564 ? 8.292 2.304 16.672 1.00 95.88 564 ARG A O 1
ATOM 4377 N N . VAL A 1 565 ? 10.346 2.225 15.743 1.00 95.12 565 VAL A N 1
ATOM 4378 C CA . VAL A 1 565 ? 10.540 3.686 15.683 1.00 95.12 565 VAL A CA 1
ATOM 4379 C C . VAL A 1 565 ? 10.009 4.326 14.402 1.00 95.12 565 VAL A C 1
ATOM 4381 O O . VAL A 1 565 ? 10.131 5.541 14.240 1.00 95.12 565 VAL A O 1
ATOM 4384 N N . HIS A 1 566 ? 9.478 3.537 13.461 1.00 96.81 566 HIS A N 1
ATOM 4385 C CA . HIS A 1 566 ? 9.071 4.056 12.162 1.00 96.81 566 HIS A CA 1
ATOM 4386 C C . HIS A 1 566 ? 8.027 5.173 12.348 1.00 96.81 566 HIS A C 1
ATOM 4388 O O . HIS A 1 566 ? 7.047 4.971 13.081 1.00 96.81 566 HIS A O 1
ATOM 4394 N N . PRO A 1 567 ? 8.191 6.336 11.683 1.00 95.56 567 PRO A N 1
ATOM 4395 C CA . PRO A 1 567 ? 7.225 7.425 11.756 1.00 95.56 567 PRO A CA 1
ATOM 4396 C C . PRO A 1 567 ? 5.813 6.955 11.391 1.00 95.56 567 PRO A C 1
ATOM 4398 O O . PRO A 1 567 ? 5.668 6.030 10.586 1.00 95.56 567 PRO A O 1
ATOM 4401 N N . PRO A 1 568 ? 4.763 7.567 11.954 1.00 94.12 568 PRO A N 1
ATOM 4402 C CA . PRO A 1 568 ? 3.401 7.192 11.623 1.00 94.12 568 PRO A CA 1
ATOM 4403 C C . PRO A 1 568 ? 3.154 7.433 10.130 1.00 94.12 568 PRO A C 1
ATOM 4405 O O . PRO A 1 568 ? 3.634 8.411 9.553 1.00 94.12 568 PRO A O 1
ATOM 4408 N N . LEU A 1 569 ? 2.404 6.532 9.504 1.00 91.56 569 LEU A N 1
ATOM 4409 C CA . LEU A 1 569 ? 1.918 6.712 8.145 1.00 91.56 569 LEU A CA 1
ATOM 4410 C C . LEU A 1 569 ? 0.868 7.829 8.092 1.00 91.56 569 LEU A C 1
ATOM 4412 O O . LEU A 1 569 ? 0.418 8.349 9.122 1.00 91.56 569 LEU A O 1
ATOM 4416 N N . SER A 1 570 ? 0.473 8.167 6.862 1.00 83.88 570 SER A N 1
ATOM 4417 C CA . SER A 1 570 ? -0.622 9.087 6.554 1.00 83.88 570 SER A CA 1
ATOM 4418 C C . SER A 1 570 ? -1.863 8.798 7.398 1.00 83.88 570 SER A C 1
ATOM 4420 O O . SER A 1 570 ? -2.072 7.683 7.884 1.00 83.88 570 SER A O 1
ATOM 4422 N N . ARG A 1 571 ? -2.668 9.845 7.611 1.00 74.25 571 ARG A N 1
ATOM 4423 C CA . ARG A 1 571 ? -3.864 9.775 8.451 1.00 74.25 571 ARG A CA 1
ATOM 4424 C C . ARG A 1 571 ? -4.724 8.581 8.039 1.00 74.25 571 ARG A C 1
ATOM 4426 O O . ARG A 1 571 ? -4.802 8.236 6.878 1.00 74.25 571 ARG A O 1
ATOM 4433 N N . ASN A 1 572 ? -5.371 7.934 8.995 1.00 76.81 572 ASN A N 1
ATOM 4434 C CA . ASN A 1 572 ? -6.235 6.807 8.688 1.00 76.81 572 ASN A CA 1
ATOM 4435 C C . ASN A 1 572 ? -7.468 6.877 9.588 1.00 76.81 572 ASN A C 1
ATOM 4437 O O . ASN A 1 572 ? -7.345 6.910 10.814 1.00 76.81 572 ASN A O 1
ATOM 4441 N N . GLU A 1 573 ? -8.653 6.937 8.980 1.00 75.56 573 GLU A N 1
ATOM 4442 C CA . GLU A 1 573 ? -9.912 7.082 9.715 1.00 75.56 573 GLU A CA 1
ATOM 4443 C C . GLU A 1 573 ? -10.192 5.891 10.629 1.00 75.56 573 GLU A C 1
ATOM 4445 O O . GLU A 1 573 ? -10.708 6.075 11.729 1.00 75.56 573 GLU A O 1
ATOM 4450 N N . LEU A 1 574 ? -9.788 4.682 10.232 1.00 78.44 574 LEU A N 1
ATOM 4451 C CA . LEU A 1 574 ? -9.900 3.510 11.089 1.00 78.44 574 LEU A CA 1
ATOM 4452 C C . LEU A 1 574 ? -9.073 3.692 12.366 1.00 78.44 574 LEU A C 1
ATOM 4454 O O . LEU A 1 574 ? -9.571 3.446 13.460 1.00 78.44 574 LEU A O 1
ATOM 4458 N N . ILE A 1 575 ? -7.833 4.168 12.235 1.00 84.81 575 ILE A N 1
ATOM 4459 C CA . ILE A 1 575 ? -6.946 4.434 13.377 1.00 84.81 575 ILE A CA 1
ATOM 4460 C C . ILE A 1 575 ? -7.545 5.510 14.283 1.00 84.81 575 ILE A C 1
ATOM 4462 O O . ILE A 1 575 ? -7.516 5.372 15.502 1.00 84.81 575 ILE A O 1
ATOM 4466 N N . GLU A 1 576 ? -8.119 6.563 13.702 1.00 83.00 576 GLU A N 1
ATOM 4467 C CA . GLU A 1 576 ? -8.811 7.617 14.450 1.00 83.00 576 GLU A CA 1
ATOM 4468 C C . GLU A 1 576 ? -10.027 7.068 15.209 1.00 83.00 576 GLU A C 1
ATOM 4470 O O . GLU A 1 576 ? -10.198 7.354 16.393 1.00 83.00 576 GLU A O 1
ATOM 4475 N N . ASN A 1 577 ? -10.843 6.237 14.560 1.00 75.56 577 ASN A N 1
ATOM 4476 C CA . ASN A 1 577 ? -12.063 5.676 15.138 1.00 75.56 577 ASN A CA 1
ATOM 4477 C C . ASN A 1 577 ? -11.767 4.649 16.236 1.00 75.56 577 ASN A C 1
ATOM 4479 O O . ASN A 1 577 ? -12.380 4.691 17.303 1.00 75.56 577 ASN A O 1
ATOM 4483 N N . VAL A 1 578 ? -10.818 3.742 15.998 1.00 81.56 578 VAL A N 1
ATOM 4484 C CA . VAL A 1 578 ? -10.389 2.741 16.986 1.00 81.56 578 VAL A CA 1
ATOM 4485 C C . VAL A 1 578 ? -9.640 3.426 18.122 1.00 81.56 578 VAL A C 1
ATOM 4487 O O . VAL A 1 578 ? -9.915 3.161 19.287 1.00 81.56 578 VAL A O 1
ATOM 4490 N N . GLY A 1 579 ? -8.755 4.373 17.807 1.00 86.94 579 GLY A N 1
ATOM 4491 C CA . GLY A 1 579 ? -8.034 5.158 18.800 1.00 86.94 579 GLY A CA 1
ATOM 4492 C C . GLY A 1 579 ? -8.974 5.927 19.728 1.00 86.94 579 GLY A C 1
ATOM 4493 O O . GLY A 1 579 ? -8.751 5.940 20.934 1.00 86.94 579 GLY A O 1
ATOM 4494 N N . ARG A 1 580 ? -10.058 6.523 19.210 1.00 83.06 580 ARG A N 1
ATOM 4495 C CA . ARG A 1 580 ? -11.070 7.202 20.044 1.00 83.06 580 ARG A CA 1
ATOM 4496 C C . ARG A 1 580 ? -11.802 6.263 20.992 1.00 83.06 580 ARG A C 1
ATOM 4498 O O . ARG A 1 580 ? -12.237 6.721 22.039 1.00 83.06 580 ARG A O 1
ATOM 4505 N N . GLN A 1 581 ? -11.958 4.992 20.630 1.00 78.69 581 GLN A N 1
ATOM 4506 C CA . GLN A 1 581 ? -12.556 3.983 21.508 1.00 78.69 581 GLN A CA 1
ATOM 4507 C C . GLN A 1 581 ? -11.555 3.544 22.578 1.00 78.69 581 GLN A C 1
ATOM 4509 O O . GLN A 1 581 ? -11.862 3.598 23.763 1.00 78.69 581 GLN A O 1
ATOM 4514 N N . VAL A 1 582 ? -10.340 3.180 22.160 1.00 85.00 582 VAL A N 1
ATOM 4515 C CA . VAL A 1 582 ? -9.286 2.661 23.045 1.00 85.00 582 VAL A CA 1
ATOM 4516 C C . VAL A 1 582 ? -8.791 3.716 24.036 1.00 85.00 582 VAL A C 1
ATOM 4518 O O . VAL A 1 582 ? -8.499 3.395 25.182 1.00 85.00 582 VAL A O 1
ATOM 4521 N N . PHE A 1 583 ? -8.693 4.976 23.611 1.00 88.00 583 PHE A N 1
ATOM 4522 C CA . PHE A 1 583 ? -8.097 6.048 24.409 1.00 88.00 583 PHE A CA 1
ATOM 4523 C C . PHE A 1 583 ? -9.106 7.068 24.947 1.00 88.00 583 PHE A C 1
ATOM 4525 O O . PHE A 1 583 ? -8.687 8.134 25.401 1.00 88.00 583 PHE A O 1
ATOM 4532 N N . ARG A 1 584 ? -10.416 6.773 24.906 1.00 85.56 584 ARG A N 1
ATOM 4533 C CA . ARG A 1 584 ? -11.485 7.711 25.302 1.00 85.56 584 ARG A CA 1
ATOM 4534 C C . ARG A 1 584 ? -11.226 8.344 26.667 1.00 85.56 584 ARG A C 1
ATOM 4536 O O . ARG A 1 584 ? -11.180 9.564 26.764 1.00 85.56 584 ARG A O 1
ATOM 4543 N N . TYR A 1 585 ? -10.943 7.516 27.672 1.00 85.38 585 TYR A N 1
ATOM 4544 C CA . TYR A 1 585 ? -10.693 7.972 29.037 1.00 85.38 585 TYR A CA 1
ATOM 4545 C C . TYR A 1 585 ? -9.618 9.065 29.115 1.00 85.38 585 TYR A C 1
ATOM 4547 O O . TYR A 1 585 ? -9.840 10.095 29.741 1.00 85.38 585 TYR A O 1
ATOM 4555 N N . TRP A 1 586 ? -8.477 8.889 28.440 1.00 89.12 586 TRP A N 1
ATOM 4556 C CA . TRP A 1 586 ? -7.383 9.872 28.445 1.00 89.12 586 TRP A CA 1
ATOM 4557 C C . TRP A 1 586 ? -7.632 11.078 27.538 1.00 89.12 586 TRP A C 1
ATOM 4559 O O . TRP A 1 586 ? -7.041 12.134 27.758 1.00 89.12 586 TRP A O 1
ATOM 4569 N N . LEU A 1 587 ? -8.476 10.940 26.512 1.00 86.56 587 LEU A N 1
ATOM 4570 C CA . LEU A 1 587 ? -8.927 12.079 25.709 1.00 86.56 587 LEU A CA 1
ATOM 4571 C C . LEU A 1 587 ? -9.835 13.000 26.528 1.00 86.56 587 LEU A C 1
ATOM 4573 O O . LEU A 1 587 ? -9.689 14.219 26.440 1.00 86.56 587 LEU A O 1
ATOM 4577 N N . ASP A 1 588 ? -10.720 12.415 27.335 1.00 84.31 588 ASP A N 1
ATOM 4578 C CA . ASP A 1 588 ? -11.672 13.147 28.172 1.00 84.31 588 ASP A CA 1
ATOM 4579 C C . ASP A 1 588 ? -11.017 13.645 29.475 1.00 84.31 588 ASP A C 1
ATOM 4581 O O . ASP A 1 588 ? -11.371 14.707 29.986 1.00 84.31 588 ASP A O 1
ATOM 4585 N N . ASN A 1 589 ? -9.995 12.933 29.967 1.00 85.69 589 ASN A N 1
ATOM 4586 C CA . ASN A 1 589 ? -9.239 13.253 31.181 1.00 85.69 589 ASN A CA 1
ATOM 4587 C C . ASN A 1 589 ? -7.741 13.465 30.874 1.00 85.69 589 ASN A C 1
ATOM 4589 O O . ASN A 1 589 ? -6.894 12.674 31.301 1.00 85.69 589 ASN A O 1
ATOM 4593 N N . PRO A 1 590 ? -7.354 14.538 30.158 1.00 87.88 590 PRO A N 1
ATOM 4594 C CA . PRO A 1 590 ? -5.973 14.732 29.709 1.00 87.88 590 PRO A CA 1
ATOM 4595 C C . PRO A 1 590 ? -4.946 14.883 30.845 1.00 87.88 590 PRO A C 1
ATOM 4597 O O . PRO A 1 590 ? -3.757 14.665 30.618 1.00 87.88 590 PRO A O 1
ATOM 4600 N N . GLY A 1 591 ? -5.379 15.227 32.065 1.00 87.38 591 GLY A N 1
ATOM 4601 C CA . GLY A 1 591 ? -4.517 15.270 33.255 1.00 87.38 591 GLY A CA 1
ATOM 4602 C C . GLY A 1 591 ? -4.031 13.891 33.722 1.00 87.38 591 GLY A C 1
ATOM 4603 O O . GLY A 1 591 ? -2.935 13.791 34.264 1.00 87.38 591 GLY A O 1
ATOM 4604 N N . GLU A 1 592 ? -4.797 12.835 33.435 1.00 88.31 592 GLU A N 1
ATOM 4605 C CA . GLU A 1 592 ? -4.476 11.440 33.777 1.00 88.31 592 GLU A CA 1
ATOM 4606 C C . GLU A 1 592 ? -3.575 10.770 32.722 1.00 88.31 592 GLU A C 1
ATOM 4608 O O . GLU A 1 592 ? -3.086 9.651 32.895 1.00 88.31 592 GLU A O 1
ATOM 4613 N N . ALA A 1 593 ? -3.342 11.438 31.588 1.00 89.44 593 ALA A N 1
ATOM 4614 C CA . ALA A 1 593 ? -2.480 10.948 30.521 1.00 89.44 593 ALA A CA 1
ATOM 4615 C C . ALA A 1 593 ? -1.003 11.185 30.871 1.00 89.44 593 ALA A C 1
ATOM 4617 O O . ALA A 1 593 ? -0.374 12.134 30.395 1.00 89.44 593 ALA A O 1
ATOM 4618 N N . VAL A 1 594 ? -0.445 10.314 31.711 1.00 88.12 594 VAL A N 1
ATOM 4619 C CA . VAL A 1 594 ? 0.956 10.367 32.145 1.00 88.12 594 VAL A CA 1
ATOM 4620 C C . VAL A 1 594 ? 1.777 9.300 31.421 1.00 88.12 594 VAL A C 1
ATOM 4622 O O . VAL A 1 594 ? 1.449 8.116 31.471 1.00 88.12 594 VAL A O 1
ATOM 4625 N N . LEU A 1 595 ? 2.869 9.717 30.775 1.00 87.19 595 LEU A N 1
ATOM 4626 C CA . LEU A 1 595 ? 3.895 8.827 30.224 1.00 87.19 595 LEU A CA 1
ATOM 4627 C C . LEU A 1 595 ? 5.244 9.174 30.842 1.00 87.19 595 LEU A C 1
ATOM 4629 O O . LEU A 1 595 ? 5.587 10.349 30.951 1.00 87.19 595 LEU A O 1
ATOM 4633 N N . GLU A 1 596 ? 5.994 8.156 31.269 1.00 86.19 596 GLU A N 1
ATOM 4634 C CA . GLU A 1 596 ? 7.324 8.325 31.880 1.00 86.19 596 GLU A CA 1
ATOM 4635 C C . GLU A 1 596 ? 7.336 9.351 33.036 1.00 86.19 596 GLU A C 1
ATOM 4637 O O . GLU A 1 596 ? 8.259 10.150 33.194 1.00 86.19 596 GLU A O 1
ATOM 4642 N N . GLY A 1 597 ? 6.262 9.373 33.833 1.00 83.56 597 GLY A N 1
ATOM 4643 C CA . GLY A 1 597 ? 6.103 10.296 34.961 1.00 83.56 597 GLY A CA 1
ATOM 4644 C C . GLY A 1 597 ? 5.796 11.750 34.578 1.00 83.56 597 GLY A C 1
ATOM 4645 O O . GLY A 1 597 ? 5.798 12.613 35.454 1.00 83.56 597 GLY A O 1
ATOM 4646 N N . LYS A 1 598 ? 5.524 12.049 33.300 1.00 86.81 598 LYS A N 1
ATOM 4647 C CA . LYS A 1 598 ? 5.185 13.396 32.819 1.00 86.81 598 LYS A CA 1
ATOM 4648 C C . LYS A 1 598 ? 3.790 13.438 32.182 1.00 86.81 598 LYS A C 1
ATOM 4650 O O . LYS A 1 598 ? 3.472 12.571 31.366 1.00 86.81 598 LYS A O 1
ATOM 4655 N N . PRO A 1 599 ? 2.968 14.460 32.484 1.00 87.06 599 PRO A N 1
ATOM 4656 C CA . PRO A 1 599 ? 1.715 14.686 31.771 1.00 87.06 599 PRO A CA 1
ATOM 4657 C C . PRO A 1 599 ? 1.962 14.953 30.282 1.00 87.06 599 PRO A C 1
ATOM 4659 O O . PRO A 1 599 ? 2.864 15.709 29.912 1.00 87.06 599 PRO A O 1
ATOM 4662 N N . LEU A 1 600 ? 1.129 14.379 29.416 1.00 84.75 600 LEU A N 1
ATOM 4663 C CA . LEU A 1 600 ? 1.262 14.509 27.962 1.00 84.75 600 LEU A CA 1
ATOM 4664 C C . LEU A 1 600 ? 0.910 15.917 27.436 1.00 84.75 600 LEU A C 1
ATOM 4666 O O . LEU A 1 600 ? 1.222 16.251 26.290 1.00 84.75 600 LEU A O 1
ATOM 4670 N N . GLY A 1 601 ? 0.245 16.744 28.249 1.00 84.94 601 GLY A N 1
ATOM 4671 C CA . GLY A 1 601 ? -0.335 18.017 27.826 1.00 84.94 601 GLY A CA 1
ATOM 4672 C C . GLY A 1 601 ? -1.554 17.786 26.932 1.00 84.94 601 GLY A C 1
ATOM 4673 O O . GLY A 1 601 ? -2.520 17.154 27.346 1.00 84.94 601 GLY A O 1
ATOM 4674 N N . LYS A 1 602 ? -1.526 18.283 25.688 1.00 87.50 602 LYS A N 1
ATOM 4675 C CA . LYS A 1 602 ? -2.608 18.035 24.721 1.00 87.50 602 LYS A CA 1
ATOM 4676 C C . LYS A 1 602 ? -2.612 16.563 24.291 1.00 87.50 602 LYS A C 1
ATOM 4678 O O . LYS A 1 602 ? -1.691 16.128 23.594 1.00 87.50 602 LYS A O 1
ATOM 4683 N N . VAL A 1 603 ? -3.671 15.838 24.650 1.00 91.44 603 VAL A N 1
ATOM 4684 C CA . VAL A 1 603 ? -3.889 14.435 24.272 1.00 91.44 603 VAL A CA 1
ATOM 4685 C C . VAL A 1 603 ? -4.673 14.368 22.962 1.00 91.44 603 VAL A C 1
ATOM 4687 O O . VAL A 1 603 ? -5.750 14.942 22.832 1.00 91.44 603 VAL A O 1
ATOM 4690 N N . THR A 1 604 ? -4.112 13.694 21.959 1.00 90.62 604 THR A N 1
ATOM 4691 C CA . THR A 1 604 ? -4.762 13.436 20.666 1.00 90.62 604 THR A CA 1
ATOM 4692 C C . THR A 1 604 ? -4.405 12.037 20.183 1.00 90.62 604 THR A C 1
ATOM 4694 O O . THR A 1 604 ? -3.349 11.515 20.542 1.00 90.62 604 THR A O 1
ATOM 4697 N N . ILE A 1 605 ? -5.225 11.453 19.302 1.00 90.12 605 ILE A N 1
ATOM 4698 C CA . ILE A 1 605 ? -4.914 10.149 18.695 1.00 90.12 605 ILE A CA 1
ATOM 4699 C C . ILE A 1 605 ? -3.572 10.179 17.968 1.00 90.12 605 ILE A C 1
ATOM 4701 O O . ILE A 1 605 ? -2.774 9.272 18.151 1.00 90.12 605 ILE A O 1
ATOM 4705 N N . ALA A 1 606 ? -3.271 11.246 17.225 1.00 89.56 606 ALA A N 1
ATOM 4706 C CA . ALA A 1 606 ? -1.987 11.391 16.540 1.00 89.56 606 ALA A CA 1
ATOM 4707 C C . ALA A 1 606 ? -0.781 11.370 17.500 1.00 89.56 606 ALA A C 1
ATOM 4709 O O . ALA A 1 606 ? 0.288 10.891 17.136 1.00 89.56 606 ALA A O 1
ATOM 4710 N N . ARG A 1 607 ? -0.943 11.875 18.731 1.00 91.38 607 ARG A N 1
ATOM 4711 C CA . ARG A 1 607 ? 0.119 11.860 19.745 1.00 91.38 607 ARG A CA 1
ATOM 4712 C C . ARG A 1 607 ? 0.237 10.511 20.453 1.00 91.38 607 ARG A C 1
ATOM 4714 O O . ARG A 1 607 ? 1.335 10.134 20.847 1.00 91.38 607 ARG A O 1
ATOM 4721 N N . LEU A 1 608 ? -0.875 9.797 20.614 1.00 93.00 608 LEU A N 1
ATOM 4722 C CA . LEU A 1 608 ? -0.895 8.465 21.216 1.00 93.00 608 LEU A CA 1
ATOM 4723 C C . LEU A 1 608 ? -0.404 7.401 20.223 1.00 93.00 608 LEU A C 1
ATOM 4725 O O . LEU A 1 608 ? 0.492 6.634 20.553 1.00 93.00 608 LEU A O 1
ATOM 4729 N N . ALA A 1 609 ? -0.897 7.417 18.984 1.00 93.62 609 ALA A N 1
ATOM 4730 C CA . ALA A 1 609 ? -0.477 6.571 17.865 1.00 93.62 609 ALA A CA 1
ATOM 4731 C C . ALA A 1 609 ? 0.616 7.249 17.013 1.00 93.62 609 ALA A C 1
ATOM 4733 O O . ALA A 1 609 ? 0.502 7.363 15.793 1.00 93.62 609 ALA A O 1
ATOM 4734 N N . ASN A 1 610 ? 1.670 7.725 17.675 1.00 93.00 610 ASN A N 1
ATOM 4735 C CA . ASN A 1 610 ? 2.760 8.506 17.080 1.00 93.00 610 ASN A CA 1
ATOM 4736 C C . ASN A 1 610 ? 3.859 7.669 16.399 1.00 93.00 610 ASN A C 1
ATOM 4738 O O . ASN A 1 610 ? 4.860 8.235 15.972 1.00 93.00 610 ASN A O 1
ATOM 4742 N N . THR A 1 611 ? 3.699 6.351 16.309 1.00 95.38 611 THR A N 1
ATOM 4743 C CA . THR A 1 611 ? 4.580 5.455 15.551 1.00 95.38 611 THR A CA 1
ATOM 4744 C C . THR A 1 611 ? 3.740 4.563 14.653 1.00 95.38 611 THR A C 1
ATOM 4746 O O . THR A 1 611 ? 2.575 4.268 14.952 1.00 95.38 611 THR A O 1
ATOM 4749 N N . ALA A 1 612 ? 4.333 4.088 13.560 1.00 94.62 612 ALA A N 1
ATOM 4750 C CA . ALA A 1 612 ? 3.666 3.132 12.691 1.00 94.62 612 ALA A CA 1
ATOM 4751 C C . ALA A 1 612 ? 3.340 1.821 13.424 1.00 94.62 612 ALA A C 1
ATOM 4753 O O . ALA A 1 612 ? 2.292 1.236 13.171 1.00 94.62 612 ALA A O 1
ATOM 4754 N N . CYS A 1 613 ? 4.175 1.391 14.377 1.00 97.19 613 CYS A N 1
ATOM 4755 C CA . CYS A 1 613 ? 3.900 0.218 15.208 1.00 97.19 613 CYS A CA 1
ATOM 4756 C C . CYS A 1 613 ? 2.570 0.365 15.971 1.00 97.19 613 CYS A C 1
ATOM 4758 O O . CYS A 1 613 ? 1.696 -0.496 15.870 1.00 97.19 613 CYS A O 1
ATOM 4760 N N . ARG A 1 614 ? 2.341 1.505 16.639 1.00 96.56 614 ARG A N 1
ATOM 4761 C CA . ARG A 1 614 ? 1.073 1.763 17.346 1.00 96.56 614 ARG A CA 1
ATOM 4762 C C . ARG A 1 614 ? -0.119 1.843 16.401 1.00 96.56 614 ARG A C 1
ATOM 4764 O O . ARG A 1 614 ? -1.185 1.308 16.695 1.00 96.56 614 ARG A O 1
ATOM 4771 N N . GLN A 1 615 ? 0.066 2.483 15.249 1.00 95.50 615 GLN A N 1
ATOM 4772 C CA . GLN A 1 615 ? -0.941 2.529 14.191 1.00 95.50 615 GLN A CA 1
ATOM 4773 C C . GLN A 1 615 ? -1.338 1.120 13.718 1.00 95.50 615 GLN A C 1
ATOM 4775 O O . GLN A 1 615 ? -2.525 0.800 13.664 1.00 95.50 615 GLN A O 1
ATOM 4780 N N . GLN A 1 616 ? -0.356 0.259 13.430 1.00 95.44 616 GLN A N 1
ATOM 4781 C CA . GLN A 1 616 ? -0.590 -1.137 13.055 1.00 95.44 616 GLN A CA 1
ATOM 4782 C C . GLN A 1 616 ? -1.235 -1.937 14.191 1.00 95.44 616 GLN A C 1
ATOM 4784 O O . GLN A 1 616 ? -2.063 -2.799 13.913 1.00 95.44 616 GLN A O 1
ATOM 4789 N N . GLY A 1 617 ? -0.924 -1.620 15.449 1.00 95.38 617 GLY A N 1
ATOM 4790 C CA . GLY A 1 617 ? -1.562 -2.210 16.622 1.00 95.38 617 GLY A CA 1
ATOM 4791 C C . GLY A 1 617 ? -3.054 -1.916 16.720 1.00 95.38 617 GLY A C 1
ATOM 4792 O O . GLY A 1 617 ? -3.848 -2.832 16.916 1.00 95.38 617 GLY A O 1
ATOM 4793 N N . LEU A 1 618 ? -3.461 -0.661 16.507 1.00 92.06 618 LEU A N 1
ATOM 4794 C CA . LEU A 1 618 ? -4.881 -0.284 16.462 1.00 92.06 618 LEU A CA 1
ATOM 4795 C C . LEU A 1 618 ? -5.609 -0.948 15.284 1.00 92.06 618 LEU A C 1
ATOM 4797 O O . LEU A 1 618 ? -6.752 -1.379 15.420 1.00 92.06 618 LEU A O 1
ATOM 4801 N N . ILE A 1 619 ? -4.939 -1.081 14.138 1.00 88.94 619 ILE A N 1
ATOM 4802 C CA . ILE A 1 619 ? -5.473 -1.812 12.983 1.00 88.94 619 ILE A CA 1
ATOM 4803 C C . ILE A 1 619 ? -5.647 -3.303 13.311 1.00 88.94 619 ILE A C 1
ATOM 4805 O O . ILE A 1 619 ? -6.695 -3.877 13.025 1.00 88.94 619 ILE A O 1
ATOM 4809 N N . HIS A 1 620 ? -4.646 -3.937 13.924 1.00 89.50 620 HIS A N 1
ATOM 4810 C CA . HIS A 1 620 ? -4.716 -5.341 14.330 1.00 89.50 620 HIS A CA 1
ATOM 4811 C C . HIS A 1 620 ? -5.846 -5.562 15.345 1.00 89.50 620 HIS A C 1
ATOM 4813 O O . HIS A 1 620 ? -6.665 -6.462 15.170 1.00 89.50 620 HIS A O 1
ATOM 4819 N N . LEU A 1 621 ? -5.970 -4.670 16.334 1.00 87.69 621 LEU A N 1
ATOM 4820 C CA . LEU A 1 621 ? -7.073 -4.684 17.292 1.00 87.69 621 LEU A CA 1
ATOM 4821 C C . LEU A 1 621 ? -8.436 -4.653 16.585 1.00 87.69 621 LEU A C 1
ATOM 4823 O O . LEU A 1 621 ? -9.342 -5.416 16.922 1.00 87.69 621 LEU A O 1
ATOM 4827 N N . HIS A 1 622 ? -8.572 -3.791 15.574 1.00 82.88 622 HIS A N 1
ATOM 4828 C CA . HIS A 1 622 ? -9.802 -3.715 14.807 1.00 82.88 622 HIS A CA 1
ATOM 4829 C C . HIS A 1 622 ? -10.130 -5.026 14.103 1.00 82.88 622 HIS A C 1
ATOM 4831 O O . HIS A 1 622 ? -11.246 -5.511 14.250 1.00 82.88 622 HIS A O 1
ATOM 4837 N N . HIS A 1 623 ? -9.189 -5.581 13.341 1.00 77.94 623 HIS A N 1
ATOM 4838 C CA . HIS A 1 623 ? -9.468 -6.738 12.495 1.00 77.94 623 HIS A CA 1
ATOM 4839 C C . HIS A 1 623 ? -9.756 -8.010 13.286 1.00 77.94 623 HIS A C 1
ATOM 4841 O O . HIS A 1 623 ? -10.657 -8.740 12.899 1.00 77.94 623 HIS A O 1
ATOM 4847 N N . HIS A 1 624 ? -9.049 -8.240 14.392 1.00 80.00 624 HIS A N 1
ATOM 4848 C CA . HIS A 1 624 ? -9.150 -9.500 15.134 1.00 80.00 624 HIS A CA 1
ATOM 4849 C C . HIS A 1 624 ? -10.145 -9.465 16.294 1.00 80.00 624 HIS A C 1
ATOM 4851 O O . HIS A 1 624 ? -10.574 -10.509 16.766 1.00 80.00 624 HIS A O 1
ATOM 4857 N N . PHE A 1 625 ? -10.515 -8.277 16.780 1.00 78.75 625 PHE A N 1
ATOM 4858 C CA . PHE A 1 625 ? -11.354 -8.173 17.976 1.00 78.75 625 PHE A CA 1
ATOM 4859 C C . PHE A 1 625 ? -12.557 -7.281 17.740 1.00 78.75 625 PHE A C 1
ATOM 4861 O O . PHE A 1 625 ? -13.695 -7.708 17.939 1.00 78.75 625 PHE A O 1
ATOM 4868 N N . CYS A 1 626 ? -12.338 -6.045 17.278 1.00 72.75 626 CYS A N 1
ATOM 4869 C CA . CYS A 1 626 ? -13.455 -5.128 17.114 1.00 72.75 626 CYS A CA 1
ATOM 4870 C C . CYS A 1 626 ? -14.406 -5.641 16.032 1.00 72.75 626 CYS A C 1
ATOM 4872 O O . CYS A 1 626 ? -15.588 -5.803 16.320 1.00 72.75 626 CYS A O 1
ATOM 4874 N N . ALA A 1 627 ? -13.934 -5.849 14.799 1.00 64.62 627 ALA A N 1
ATOM 4875 C CA . ALA A 1 627 ? -14.718 -6.234 13.620 1.00 64.62 627 ALA A CA 1
ATOM 4876 C C . ALA A 1 627 ? -15.504 -7.533 13.840 1.00 64.62 627 ALA A C 1
ATOM 4878 O O . ALA A 1 627 ? -16.691 -7.582 13.528 1.00 64.62 627 ALA A O 1
ATOM 4879 N N . GLU A 1 628 ? -14.871 -8.520 14.469 1.00 63.78 628 GLU A N 1
ATOM 4880 C CA . GLU A 1 628 ? -15.460 -9.831 14.761 1.00 63.78 628 GLU A CA 1
ATOM 4881 C C . GLU A 1 628 ? -16.371 -9.845 15.998 1.00 63.78 628 GLU A C 1
ATOM 4883 O O . GLU A 1 628 ? -17.001 -10.857 16.284 1.00 63.78 628 GLU A O 1
ATOM 4888 N N . GLN A 1 629 ? -16.479 -8.726 16.729 1.00 65.56 629 GLN A N 1
ATOM 4889 C CA . GLN A 1 629 ? -17.203 -8.635 18.008 1.00 65.56 629 GLN A CA 1
ATOM 4890 C C . GLN A 1 629 ? -16.649 -9.579 19.092 1.00 65.56 629 GLN A C 1
ATOM 4892 O O . GLN A 1 629 ? -17.335 -9.883 20.068 1.00 65.56 629 GLN A O 1
ATOM 4897 N N . ALA A 1 630 ? -15.385 -9.994 18.973 1.00 67.75 630 ALA A N 1
ATOM 4898 C CA . ALA A 1 630 ? -14.697 -10.876 19.914 1.00 67.75 630 ALA A CA 1
ATOM 4899 C C . ALA A 1 630 ? -14.178 -10.114 21.152 1.00 67.75 630 ALA A C 1
ATOM 4901 O O . ALA A 1 630 ? -13.033 -10.274 21.577 1.00 67.75 630 ALA A O 1
ATOM 4902 N N . TYR A 1 631 ? -15.018 -9.255 21.740 1.00 72.12 631 TYR A N 1
ATOM 4903 C CA . TYR A 1 631 ? -14.626 -8.341 22.818 1.00 72.12 631 TYR A CA 1
ATOM 4904 C C . TYR A 1 631 ? -14.140 -9.065 24.075 1.00 72.12 631 TYR A C 1
ATOM 4906 O O . TYR A 1 631 ? -13.184 -8.620 24.689 1.00 72.12 631 TYR A O 1
ATOM 4914 N N . SER A 1 632 ? -14.724 -10.213 24.426 1.00 71.50 632 SER A N 1
ATOM 4915 C CA . SER A 1 632 ? -14.310 -11.000 25.598 1.00 71.50 632 SER A CA 1
ATOM 4916 C C . SER A 1 632 ? -12.914 -11.619 25.478 1.00 71.50 632 SER A C 1
ATOM 4918 O O . SER A 1 632 ? -12.349 -12.040 26.482 1.00 71.50 632 SER A O 1
ATOM 4920 N N . ALA A 1 633 ? -12.382 -11.721 24.258 1.00 79.62 633 ALA A N 1
ATOM 4921 C CA . ALA A 1 633 ? -11.025 -12.187 23.983 1.00 79.62 633 ALA A CA 1
ATOM 4922 C C . ALA A 1 633 ? -10.060 -11.019 23.712 1.00 79.62 633 ALA A C 1
ATOM 4924 O O . ALA A 1 633 ? -8.895 -11.245 23.386 1.00 79.62 633 ALA A O 1
ATOM 4925 N N . CYS A 1 634 ? -10.538 -9.773 23.821 1.00 82.12 634 CYS A N 1
ATOM 4926 C CA . CYS A 1 634 ? -9.746 -8.591 23.539 1.00 82.12 634 CYS A CA 1
ATOM 4927 C C . CYS A 1 634 ? -8.565 -8.506 24.513 1.00 82.12 634 CYS A C 1
ATOM 4929 O O . CYS A 1 634 ? -8.754 -8.524 25.731 1.00 82.12 634 CYS A O 1
ATOM 4931 N N . PRO A 1 635 ? -7.331 -8.320 24.021 1.00 84.06 635 PRO A N 1
ATOM 4932 C CA . PRO A 1 635 ? -6.166 -8.201 24.885 1.00 84.06 635 PRO A CA 1
ATOM 4933 C C . PRO A 1 635 ? -6.210 -6.943 25.758 1.00 84.06 635 PRO A C 1
ATOM 4935 O O . PRO A 1 635 ? -5.408 -6.846 26.683 1.00 84.06 635 PRO A O 1
ATOM 4938 N N . LEU A 1 636 ? -7.096 -5.981 25.479 1.00 83.19 636 LEU A N 1
ATOM 4939 C CA . LEU A 1 636 ? -7.272 -4.752 26.258 1.00 83.19 636 LEU A CA 1
ATOM 4940 C C . LEU A 1 636 ? -8.363 -4.840 27.345 1.00 83.19 636 LEU A C 1
ATOM 4942 O O . LEU A 1 636 ? -8.552 -3.853 28.047 1.00 83.19 636 LEU A O 1
ATOM 4946 N N . GLY A 1 637 ? -9.023 -5.995 27.514 1.00 70.12 637 GLY A N 1
ATOM 4947 C CA . GLY A 1 637 ? -10.104 -6.183 28.494 1.00 70.12 637 GLY A CA 1
ATOM 4948 C C . GLY A 1 637 ? -11.486 -6.098 27.871 1.00 70.12 637 GLY A C 1
ATOM 4949 O O . GLY A 1 637 ? -11.959 -4.965 27.632 1.00 70.12 637 GLY A O 1
#

Radius of gyration: 29.69 Å; chains: 1; bounding box: 77×107×76 Å

Secondary structure (DSSP, 8-state):
----TTSPPPP-PPPPPP----PPP-PPPPPP-PPPP---PPPPP-PPPPP---PPP-----SS-TTS-PPPPPPPPPPPPPP------SSS---EEEEETTEEEEE-HHHHHHHHHTT-S-TT--EE-TTS-EEEEEE--EE--SSS-SEEEEEEEETTEEEEEEEEEEEETTHHHHTTGGG-GGGTTEEEEEEEE--SSPPB-TT-PBPPEEE-HHHHHHHHHHHHHHHHHHHHTTPPTT---TT--TTHHHHHHH-SSHHHHHHHHHHHHHHHHHHHHHHHHHHHTT-SS-SSHHHHHHHHHHHHHHHTTTTSHHHHHHHHHHS-HHHHHHHHHHHHHTT--HHHHHHHHHHHHHHHTT-SHHHH-HHHHHHTTSPPPPPP-TTSTT-S-HHHHHHHHHHHHHHHHHHHHHHHHHHSTTPPPP-GGGS--TT--GGG-HHHHHHHHHHHHHHH--SSTTHHHHHHHHHHSS-GGGHHHHHHHTT-B----TTSHHHHHHHH-SSSSS-S----SSSSTT--SB-HHHHHHHIIIIIHHHHHHHHHHTT-HHHHHHHHHHHHTPPPPS--HHHHHHHHHHTHHHHH-GGG-EETTEE-SS--HHHHT-SHHHHHHHHHHIIIIITTT-GGG-TT-